Protein AF-A0A9D4PAR2-F1 (afdb_monomer_lite)

Sequence (390 aa):
MNQLAQTKPFLGVHHDGPPENDDCSLDRYLMGPWRTSNTTTWWSPCSLQLLTKLDENDKLSCIKKPLSVKRLRQVLHWNSWRSEHPPGQQWDADAQCRVFLKSEGARCSIKAENMSAVCRALQCKSPERIGLFGAGHALEGTYCGESSWCQGTKCVPFPKSLPVVPGGWSEWETVTECSQPCLQHSVALVHMKRKCNDPRRQNTLEGCEGDNVRLRPCDISANEKAPKCTHPKTNQQYIDEKCALYARFKPELKPRGTQVPYSASQSWRACAIHCGYKGDAFIAAKFFLNEQTNETGLLPDGTRCHFDKSKGAAYYCQQGQCVTLLQSLAGIQDNEAGQVLEVEDSDWAPDTEGRRLVEKYLEYVPGKDFAVLDVKKVPPARARVAVDDL

Foldseek 3Di:
DCVLVVCCVVLPHAAADPDPHPVGDLDAEPRRPDDDLNHFPHHTPSSVVSSVVCVVVCVCVVVPDDDDPVVCVVCVVVVCCVPDAFVLQVQALQNLQCVQVVALQKGFPDDQVFLQQLQSWGWIDGPLDPDIDTSHGGTFQHQRHDCWTHDRSGTGHDPDRDDFDAFDKDDKDFDDDFAWALAPQFFTKTKIFIHRPVPHGGNDPRTDDADRIFIFGDDCVVPPPYDDNPHHHYPQVVLLCVQLVVCVVVVQWDSGWDQDAADLLCQLSLFFRWTQGDDRDTDTPSVPCSPDDPDHRTHDWRDFRDADPVQLFTWTQDVSGTGGNVCRQLSNPPDSPPDDDDDDPVSHDPPPVRVVSVVVLQDDDPDDPGGHGDPPPPDPPPDDDDDDDD

Structure (mmCIF, N/CA/C/O backbone):
data_AF-A0A9D4PAR2-F1
#
_entry.id   AF-A0A9D4PAR2-F1
#
loop_
_atom_site.group_PDB
_atom_site.id
_atom_site.type_symbol
_atom_site.label_atom_id
_atom_site.label_alt_id
_atom_site.label_comp_id
_atom_site.label_asym_id
_atom_site.label_entity_id
_atom_site.label_seq_id
_atom_site.pdbx_PDB_ins_code
_atom_site.Cartn_x
_atom_site.Cartn_y
_atom_site.Cartn_z
_atom_site.occupancy
_atom_site.B_iso_or_equiv
_atom_site.auth_seq_id
_atom_site.auth_comp_id
_atom_site.auth_asym_id
_atom_site.auth_atom_id
_atom_site.pdbx_PDB_model_num
ATOM 1 N N . MET A 1 1 ? -11.373 8.712 13.741 1.00 34.50 1 MET A N 1
ATOM 2 C CA . MET A 1 1 ? -10.937 8.602 15.154 1.00 34.50 1 MET A CA 1
ATOM 3 C C . MET A 1 1 ? -10.497 9.931 15.798 1.00 34.50 1 MET A C 1
ATOM 5 O O . MET A 1 1 ? -9.979 9.904 16.903 1.00 34.50 1 MET A O 1
ATOM 9 N N . ASN A 1 2 ? -10.782 11.105 15.210 1.00 30.19 2 ASN A N 1
ATOM 10 C CA . ASN A 1 2 ? -10.395 12.409 15.788 1.00 30.19 2 ASN A CA 1
ATOM 11 C C . ASN A 1 2 ? -11.441 13.068 16.709 1.00 30.19 2 ASN A C 1
ATOM 13 O O . ASN A 1 2 ? -11.159 14.115 17.283 1.00 30.19 2 ASN A O 1
ATOM 17 N N . GLN A 1 3 ? -12.633 12.490 16.888 1.00 30.03 3 GLN A N 1
ATOM 18 C CA . GLN A 1 3 ? -13.709 13.186 17.609 1.00 30.03 3 GLN A CA 1
ATOM 19 C C . GLN A 1 3 ? -13.462 13.316 19.124 1.00 30.03 3 GLN A C 1
ATOM 21 O O . GLN A 1 3 ? -13.756 14.368 19.679 1.00 30.03 3 GLN A O 1
ATOM 26 N N . LEU A 1 4 ? -12.829 12.337 19.785 1.00 38.34 4 LEU A N 1
ATOM 27 C CA . LEU A 1 4 ? -12.488 12.450 21.218 1.00 38.34 4 LEU A CA 1
ATOM 28 C C . LEU A 1 4 ? -11.366 13.465 21.495 1.00 38.34 4 LEU A C 1
ATOM 30 O O . LEU A 1 4 ? -11.294 14.024 22.584 1.00 38.34 4 LEU A O 1
ATOM 34 N N . ALA A 1 5 ? -10.492 13.730 20.518 1.00 40.81 5 ALA A N 1
ATOM 35 C CA . ALA A 1 5 ? -9.505 14.804 20.625 1.00 40.81 5 ALA A CA 1
ATOM 36 C C . ALA A 1 5 ? -10.131 16.182 20.361 1.00 40.81 5 ALA A C 1
ATOM 38 O O . ALA A 1 5 ? -9.671 17.177 20.908 1.00 40.81 5 ALA A O 1
ATOM 39 N N . GLN A 1 6 ? -11.208 16.233 19.575 1.00 39.31 6 GLN A N 1
ATOM 40 C CA . GLN A 1 6 ? -11.940 17.464 19.304 1.00 39.31 6 GLN A CA 1
ATOM 41 C C . GLN A 1 6 ? -12.891 17.855 20.436 1.00 39.31 6 GLN A C 1
ATOM 43 O O . GLN A 1 6 ? -13.143 19.040 20.562 1.00 39.31 6 GLN A O 1
ATOM 48 N N . THR A 1 7 ? -13.354 16.940 21.303 1.00 44.09 7 THR A N 1
ATOM 49 C CA . THR A 1 7 ? -14.149 17.285 22.508 1.00 44.09 7 THR A CA 1
ATOM 50 C C . THR A 1 7 ? -13.340 17.967 23.618 1.00 44.09 7 THR A C 1
ATOM 52 O O . THR A 1 7 ? -13.922 18.583 24.507 1.00 44.09 7 THR A O 1
ATOM 55 N N . LYS A 1 8 ? -12.007 17.879 23.564 1.00 50.22 8 LYS A N 1
ATOM 56 C CA . LYS A 1 8 ? -11.069 18.410 24.567 1.00 50.22 8 LYS A CA 1
ATOM 57 C C . LYS A 1 8 ? -11.206 19.927 24.800 1.00 50.22 8 LYS A C 1
ATOM 59 O O . LYS A 1 8 ? -11.425 20.316 25.946 1.00 50.22 8 LYS A O 1
ATOM 64 N N . PRO A 1 9 ? -11.193 20.780 23.754 1.00 55.00 9 PRO A N 1
ATOM 65 C CA . PRO A 1 9 ? -11.407 22.215 23.931 1.00 55.00 9 PRO A CA 1
ATOM 66 C C . PRO A 1 9 ? -12.842 22.595 24.335 1.00 55.00 9 PRO A C 1
ATOM 68 O O . PRO A 1 9 ? -13.031 23.668 24.897 1.00 55.00 9 PRO A O 1
ATOM 71 N N . PHE A 1 10 ? -13.859 21.749 24.108 1.00 62.84 10 PHE A N 1
ATOM 72 C CA . PHE A 1 10 ? -15.258 22.116 24.402 1.00 62.84 10 PHE A CA 1
ATOM 73 C C . PHE A 1 10 ? -15.610 22.093 25.892 1.00 62.84 10 PHE A C 1
ATOM 75 O O . PHE A 1 10 ? -16.502 22.826 26.308 1.00 62.84 10 PHE A O 1
ATOM 82 N N . LEU A 1 11 ? -14.923 21.273 26.691 1.00 75.00 11 LEU A N 1
ATOM 83 C CA . LEU A 1 11 ? -15.053 21.275 28.155 1.00 75.00 11 LEU A CA 1
ATOM 84 C C . LEU A 1 11 ? -13.975 22.132 28.836 1.00 75.00 11 LEU A C 1
ATOM 86 O O . LEU A 1 11 ? -13.907 22.161 30.059 1.00 75.00 11 LEU A O 1
ATOM 90 N N . GLY A 1 12 ? -13.124 22.812 28.058 1.00 77.50 12 GLY A N 1
ATOM 91 C CA . GLY A 1 12 ? -12.021 23.619 28.579 1.00 77.50 12 GLY A CA 1
ATOM 92 C C . GLY A 1 12 ? -10.891 22.806 29.215 1.00 77.50 12 GLY A C 1
ATOM 93 O O . GLY A 1 12 ? -10.115 23.366 29.980 1.00 77.50 12 GLY A O 1
ATOM 94 N N . VAL A 1 13 ? -10.784 21.499 28.936 1.00 83.88 13 VAL A N 1
ATOM 95 C CA . VAL A 1 13 ? -9.719 20.671 29.519 1.00 83.88 13 VAL A CA 1
ATOM 96 C C . VAL A 1 13 ? -8.421 20.881 28.744 1.00 83.88 13 VAL A C 1
ATOM 98 O O . VAL A 1 13 ? -8.339 20.567 27.555 1.00 83.88 13 VAL A O 1
ATOM 101 N N . HIS A 1 14 ? -7.413 21.421 29.430 1.00 84.06 14 HIS A N 1
ATOM 102 C CA . HIS A 1 14 ? -6.085 21.683 28.876 1.00 84.06 14 HIS A CA 1
ATOM 103 C C . HIS A 1 14 ? -5.247 20.406 28.751 1.00 84.06 14 HIS A C 1
ATOM 105 O O . HIS A 1 14 ? -5.594 19.356 29.296 1.00 84.06 14 HIS A O 1
ATOM 111 N N . HIS A 1 15 ? -4.147 20.497 28.002 1.00 87.94 15 HIS A N 1
ATOM 112 C CA . HIS A 1 15 ? -3.175 19.413 27.923 1.00 87.94 15 HIS A CA 1
ATOM 113 C C . HIS A 1 15 ? -2.536 19.131 29.290 1.00 87.94 15 HIS A C 1
ATOM 115 O O . HIS A 1 15 ? -2.393 20.034 30.113 1.00 87.94 15 HIS A O 1
ATOM 121 N N . ASP A 1 16 ? -2.171 17.871 29.524 1.00 88.31 16 ASP A N 1
ATOM 122 C CA . ASP A 1 16 ? -1.343 17.488 30.671 1.00 88.31 16 ASP A CA 1
ATOM 123 C C . ASP A 1 16 ? 0.095 17.995 30.476 1.00 88.31 16 ASP A C 1
ATOM 125 O O . ASP A 1 16 ? 0.572 18.071 29.340 1.00 88.31 16 ASP A O 1
ATOM 129 N N . GLY A 1 17 ? 0.792 18.293 31.571 1.00 86.81 17 GLY A N 1
ATOM 130 C CA . GLY A 1 17 ? 2.138 18.857 31.572 1.00 86.81 17 GLY A CA 1
ATOM 131 C C . GLY A 1 17 ? 2.172 20.385 31.709 1.00 86.81 17 GLY A C 1
ATOM 132 O O . GLY A 1 17 ? 1.130 21.036 31.838 1.00 86.81 17 GLY A O 1
ATOM 133 N N . PRO A 1 18 ? 3.378 20.970 31.725 1.00 82.62 18 PRO A N 1
ATOM 134 C CA . PRO A 1 18 ? 3.563 22.392 31.975 1.00 82.62 18 PRO A CA 1
ATOM 135 C C . PRO A 1 18 ? 3.002 23.281 30.848 1.00 82.62 18 PRO A C 1
ATOM 137 O O . PRO A 1 18 ? 2.992 22.865 29.684 1.00 82.62 18 PRO A O 1
ATOM 140 N N . PRO A 1 19 ? 2.628 24.539 31.165 1.00 79.19 19 PRO A N 1
ATOM 141 C CA . PRO A 1 19 ? 2.754 25.164 32.488 1.00 79.19 19 PRO A CA 1
ATOM 142 C C . PRO A 1 19 ? 1.569 24.926 33.444 1.00 79.19 19 PRO A C 1
ATOM 144 O O . PRO A 1 19 ? 1.757 25.038 34.650 1.00 79.19 19 PRO A O 1
ATOM 147 N N . GLU A 1 20 ? 0.367 24.596 32.962 1.00 79.00 20 GLU A N 1
ATOM 148 C CA . GLU A 1 20 ? -0.835 24.533 33.814 1.00 79.00 20 GLU A CA 1
ATOM 149 C C . GLU A 1 20 ? -1.014 23.215 34.588 1.00 79.00 20 GLU A C 1
ATOM 151 O O . GLU A 1 20 ? -1.635 23.221 35.649 1.00 79.00 20 GLU A O 1
ATOM 156 N N . ASN A 1 21 ? -0.498 22.091 34.081 1.00 83.88 21 ASN A N 1
ATOM 157 C CA . ASN A 1 21 ? -0.713 20.748 34.636 1.00 83.88 21 ASN A CA 1
ATOM 158 C C . ASN A 1 21 ? 0.616 19.989 34.801 1.00 83.88 21 ASN A C 1
ATOM 160 O O . ASN A 1 21 ? 0.706 18.816 34.430 1.00 83.88 21 ASN A O 1
ATOM 164 N N . ASP A 1 22 ? 1.647 20.663 35.320 1.00 86.25 22 ASP A N 1
ATOM 165 C CA . ASP A 1 22 ? 3.029 20.155 35.412 1.00 86.25 22 ASP A CA 1
ATOM 166 C C . ASP A 1 22 ? 3.145 18.816 36.171 1.00 86.25 22 ASP A C 1
ATOM 168 O O . ASP A 1 22 ? 3.939 17.949 35.813 1.00 86.25 22 ASP A O 1
ATOM 172 N N . ASP A 1 23 ? 2.254 18.576 37.138 1.00 90.31 23 ASP A N 1
ATOM 173 C CA . ASP A 1 23 ? 2.187 17.321 37.903 1.00 90.31 23 ASP A CA 1
ATOM 174 C C . ASP A 1 23 ? 1.646 16.119 37.097 1.00 90.31 23 ASP A C 1
ATOM 176 O O . ASP A 1 23 ? 1.672 14.974 37.564 1.00 90.31 23 ASP A O 1
ATOM 180 N N . CYS A 1 24 ? 1.120 16.345 35.889 1.00 89.38 24 CYS A N 1
ATOM 181 C CA . CYS A 1 24 ? 0.521 15.313 35.051 1.00 89.38 24 CYS A CA 1
ATOM 182 C C . CYS A 1 24 ? 1.396 14.946 33.846 1.00 89.38 24 CYS A C 1
ATOM 184 O O . CYS A 1 24 ? 1.939 15.783 33.134 1.00 89.38 24 CYS A O 1
ATOM 186 N N . SER A 1 25 ? 1.500 13.638 33.594 1.00 86.50 25 SER A N 1
ATOM 187 C CA . SER A 1 25 ? 2.354 13.074 32.542 1.00 86.50 25 SER A CA 1
ATOM 188 C C . SER A 1 25 ? 1.958 13.536 31.135 1.00 86.50 25 SER A C 1
ATOM 190 O O . SER A 1 25 ? 0.793 13.461 30.746 1.00 86.50 25 SER A O 1
ATOM 192 N N . LEU A 1 26 ? 2.976 13.899 30.350 1.00 85.31 26 LEU A N 1
ATOM 193 C CA . LEU A 1 26 ? 2.859 14.393 28.976 1.00 85.31 26 LEU A CA 1
ATOM 194 C C . LEU A 1 26 ? 2.362 13.353 27.950 1.00 85.31 26 LEU A C 1
ATOM 196 O O . LEU A 1 26 ? 1.971 13.718 26.840 1.00 85.31 26 LEU A O 1
ATOM 200 N N . ASP A 1 27 ? 2.416 12.061 28.269 1.00 82.25 27 ASP A N 1
ATOM 201 C CA . ASP A 1 27 ? 2.213 10.996 27.281 1.00 82.25 27 ASP A CA 1
ATOM 202 C C . ASP A 1 27 ? 1.414 9.787 27.790 1.00 82.25 27 ASP A C 1
ATOM 204 O O . ASP A 1 27 ? 1.083 8.902 27.002 1.00 82.25 27 ASP A O 1
ATOM 208 N N . ARG A 1 28 ? 1.049 9.733 29.078 1.00 84.12 28 ARG A N 1
ATOM 209 C CA . ARG A 1 28 ? 0.314 8.595 29.660 1.00 84.12 28 ARG A CA 1
ATOM 210 C C . ARG A 1 28 ? -1.202 8.696 29.526 1.00 84.12 28 ARG A C 1
ATOM 212 O O . ARG A 1 28 ? -1.870 7.670 29.420 1.00 84.12 28 ARG A O 1
ATOM 219 N N . TYR A 1 29 ? -1.777 9.889 29.574 1.00 87.19 29 TYR A N 1
ATOM 220 C CA . TYR A 1 29 ? -3.228 10.059 29.707 1.00 87.19 29 TYR A CA 1
ATOM 221 C C . TYR A 1 29 ? -3.872 10.629 28.447 1.00 87.19 29 TYR A C 1
ATOM 223 O O . TYR A 1 29 ? -3.210 11.090 27.514 1.00 87.19 29 TYR A O 1
ATOM 231 N N . LEU A 1 30 ? -5.205 10.610 28.414 1.00 84.50 30 LEU A N 1
ATOM 232 C CA . LEU A 1 30 ? -5.990 11.090 27.288 1.00 84.50 30 LEU A CA 1
ATOM 233 C C . LEU A 1 30 ? -5.633 12.537 26.923 1.00 84.50 30 LEU A C 1
ATOM 235 O O . LEU A 1 30 ? -5.661 12.843 25.729 1.00 84.50 30 LEU A O 1
ATOM 239 N N . MET A 1 31 ? -5.266 13.381 27.891 1.00 85.50 31 MET A N 1
ATOM 240 C CA . MET A 1 31 ? -4.944 14.798 27.696 1.00 85.50 31 MET A CA 1
ATOM 241 C C . MET A 1 31 ? -3.451 15.098 27.533 1.00 85.50 31 MET A C 1
ATOM 243 O O . MET A 1 31 ? -3.113 16.243 27.241 1.00 85.50 31 MET A O 1
ATOM 247 N N . GLY A 1 32 ? -2.578 14.088 27.553 1.00 85.25 32 GLY A N 1
ATOM 248 C CA . GLY A 1 32 ? -1.173 14.253 27.185 1.00 85.25 32 GLY A CA 1
ATOM 249 C C . GLY A 1 32 ? -1.016 14.876 25.785 1.00 85.25 32 GLY A C 1
ATOM 250 O O . GLY A 1 32 ? -1.773 14.507 24.873 1.00 85.25 32 GLY A O 1
ATOM 251 N N . PRO A 1 33 ? -0.097 15.841 25.587 1.00 82.31 33 PRO A N 1
ATOM 252 C CA . PRO A 1 33 ? 0.204 16.413 24.273 1.00 82.31 33 PRO A CA 1
ATOM 253 C C . PRO A 1 33 ? 0.764 15.379 23.294 1.00 82.31 33 PRO A C 1
ATOM 255 O O . PRO A 1 33 ? 0.583 15.522 22.084 1.00 82.31 33 PRO A O 1
ATOM 258 N N . TRP A 1 34 ? 1.385 14.310 23.798 1.00 78.81 34 TRP A N 1
ATOM 259 C CA . TRP A 1 34 ? 1.995 13.274 22.973 1.00 78.81 34 TRP A CA 1
ATOM 260 C C . TRP A 1 34 ? 1.205 11.970 23.037 1.00 78.81 34 TRP A C 1
ATOM 262 O O . TRP A 1 34 ? 0.727 11.546 24.089 1.00 78.81 34 TRP A O 1
ATOM 272 N N . ARG A 1 35 ? 1.071 11.315 21.881 1.00 73.12 35 ARG A N 1
ATOM 273 C CA . ARG A 1 35 ? 0.530 9.958 21.775 1.00 73.12 35 ARG A CA 1
ATOM 274 C C . ARG A 1 35 ? 1.683 8.991 21.559 1.00 73.12 35 ARG A C 1
ATOM 276 O O . ARG A 1 35 ? 2.316 9.009 20.508 1.00 73.12 35 ARG A O 1
ATOM 283 N N . THR A 1 36 ? 1.936 8.151 22.548 1.00 70.19 36 THR A N 1
ATOM 284 C CA . THR A 1 36 ? 2.928 7.076 22.511 1.00 70.19 36 THR A CA 1
ATOM 285 C C . THR A 1 36 ? 2.227 5.731 22.712 1.00 70.19 36 THR A C 1
ATOM 287 O O . THR A 1 36 ? 1.029 5.664 23.000 1.00 70.19 36 THR A O 1
ATOM 290 N N . SER A 1 37 ? 2.963 4.627 22.585 1.00 66.94 37 SER A N 1
ATOM 291 C CA . SER A 1 37 ? 2.458 3.288 22.928 1.00 66.94 37 SER A CA 1
ATOM 292 C C . SER A 1 37 ? 2.042 3.155 24.401 1.00 66.94 37 SER A C 1
ATOM 294 O O . SER A 1 37 ? 1.257 2.269 24.740 1.00 66.94 37 SER A O 1
ATOM 296 N N . ASN A 1 38 ? 2.534 4.043 25.270 1.00 70.50 38 ASN A N 1
ATOM 297 C CA . ASN A 1 38 ? 2.212 4.075 26.697 1.00 70.50 38 ASN A CA 1
ATOM 298 C C . ASN A 1 38 ? 0.985 4.936 27.022 1.00 70.50 38 ASN A C 1
ATOM 300 O O . ASN A 1 38 ? 0.539 4.950 28.172 1.00 70.50 38 ASN A O 1
ATOM 304 N N . THR A 1 39 ? 0.436 5.655 26.041 1.00 75.69 39 THR A N 1
ATOM 305 C CA . THR A 1 39 ? -0.761 6.464 26.252 1.00 75.69 39 THR A CA 1
ATOM 306 C C . THR A 1 39 ? -1.960 5.585 26.576 1.00 75.69 39 THR A C 1
ATOM 308 O O . THR A 1 39 ? -2.115 4.489 26.063 1.00 75.69 39 THR A O 1
ATOM 311 N N . THR A 1 40 ? -2.847 6.060 27.432 1.00 76.12 40 THR A N 1
ATOM 312 C CA . THR A 1 40 ? -4.061 5.354 27.824 1.00 76.12 40 THR A CA 1
ATOM 313 C C . THR A 1 40 ? -5.299 6.131 27.396 1.00 76.12 40 THR A C 1
ATOM 315 O O . THR A 1 40 ? -5.241 7.314 27.050 1.00 76.12 40 THR A O 1
ATOM 318 N N . THR A 1 41 ? -6.455 5.475 27.446 1.00 75.75 41 THR A N 1
ATOM 319 C CA . THR A 1 41 ? -7.762 6.111 27.234 1.00 75.75 41 THR A CA 1
ATOM 320 C C . THR A 1 41 ? -8.319 6.769 28.502 1.00 75.75 41 THR A C 1
ATOM 322 O O . THR A 1 41 ? -9.452 7.247 28.489 1.00 75.75 41 THR A O 1
ATOM 325 N N . TRP A 1 42 ? -7.548 6.802 29.595 1.00 84.19 42 TRP A N 1
ATOM 326 C CA . TRP A 1 42 ? -7.958 7.365 30.882 1.00 84.19 42 TRP A CA 1
ATOM 327 C C . TRP A 1 42 ? -7.649 8.859 30.964 1.00 84.19 42 TRP A C 1
ATOM 329 O O . TRP A 1 42 ? -6.627 9.324 30.459 1.00 84.19 42 TRP A O 1
ATOM 339 N N . TRP A 1 43 ? -8.518 9.613 31.633 1.00 87.62 43 TRP A N 1
ATOM 340 C CA . TRP A 1 43 ? -8.240 11.002 31.998 1.00 87.62 43 TRP A CA 1
ATOM 341 C C . TRP A 1 43 ? -7.183 11.055 33.107 1.00 87.62 43 TRP A C 1
ATOM 343 O O . TRP A 1 43 ? -7.146 10.178 33.971 1.00 87.62 43 TRP A O 1
ATOM 353 N N . SER A 1 44 ? -6.327 12.077 33.083 1.00 91.38 44 SER A N 1
ATOM 354 C CA . SER A 1 44 ? -5.349 12.310 34.146 1.00 91.38 44 SER A CA 1
ATOM 355 C C . SER A 1 44 ? -6.030 12.815 35.426 1.00 91.38 44 SER A C 1
ATOM 357 O O . SER A 1 44 ? -7.143 13.351 35.361 1.00 91.38 44 SER A O 1
ATOM 359 N N . PRO A 1 45 ? -5.364 12.729 36.592 1.00 92.94 45 PRO A N 1
ATOM 360 C CA . PRO A 1 45 ? -5.839 13.384 37.808 1.00 92.94 45 PRO A CA 1
ATOM 361 C C . PRO A 1 45 ? -6.081 14.891 37.629 1.00 92.94 45 PRO A C 1
ATOM 363 O O . PRO A 1 45 ? -7.102 15.383 38.097 1.00 92.94 45 PRO A O 1
ATOM 366 N N . CYS A 1 46 ? -5.219 15.609 36.897 1.00 91.81 46 CYS A N 1
ATOM 367 C CA . CYS A 1 46 ? -5.381 17.046 36.639 1.00 91.81 46 CYS A CA 1
ATOM 368 C C . CYS A 1 46 ? -6.645 17.337 35.819 1.00 91.81 46 CYS A C 1
ATOM 370 O O . CYS A 1 46 ? -7.448 18.205 36.167 1.00 91.81 46 CYS A O 1
ATOM 372 N N . SER A 1 47 ? -6.879 16.545 34.768 1.00 90.38 47 SER A N 1
ATOM 373 C CA . SER A 1 47 ? -8.096 16.647 33.961 1.00 90.38 47 SER A CA 1
ATOM 374 C C . SER A 1 47 ? -9.357 16.385 34.786 1.00 90.38 47 SER A C 1
ATOM 376 O O . SER A 1 47 ? -10.343 17.110 34.665 1.00 90.38 47 SER A O 1
ATOM 378 N N . LEU A 1 48 ? -9.328 15.353 35.637 1.00 91.06 48 LEU A N 1
ATOM 379 C CA . LEU A 1 48 ? -10.445 15.017 36.520 1.00 91.06 48 LEU A CA 1
ATOM 380 C C . LEU A 1 48 ? -10.708 16.132 37.535 1.00 91.06 48 LEU A C 1
ATOM 382 O O . LEU A 1 48 ? -11.857 16.518 37.710 1.00 91.06 48 LEU A O 1
ATOM 386 N N . GLN A 1 49 ? -9.666 16.697 38.148 1.00 91.25 49 GLN A N 1
ATOM 387 C CA . GLN A 1 49 ? -9.800 17.816 39.084 1.00 91.25 49 GLN A CA 1
ATOM 388 C C . GLN A 1 49 ? -10.458 19.037 38.436 1.00 91.25 49 GLN A C 1
ATOM 390 O O . GLN A 1 49 ? -11.322 19.664 39.048 1.00 91.25 49 GLN A O 1
ATOM 395 N N . LEU A 1 50 ? -10.083 19.373 37.200 1.00 89.06 50 LEU A N 1
ATOM 396 C CA . LEU A 1 50 ? -10.714 20.470 36.472 1.00 89.06 50 LEU A CA 1
ATOM 397 C C . LEU A 1 50 ? -12.194 20.186 36.193 1.00 89.06 50 LEU A C 1
ATOM 399 O O . LEU A 1 50 ? -13.033 21.045 36.452 1.00 89.06 50 LEU A O 1
ATOM 403 N N . LEU A 1 51 ? -12.525 18.989 35.699 1.00 89.19 51 LEU A N 1
ATOM 404 C CA . LEU A 1 51 ? -13.916 18.607 35.442 1.00 89.19 51 LEU A CA 1
ATOM 405 C C . LEU A 1 51 ? -14.759 18.654 36.723 1.00 89.19 51 LEU A C 1
ATOM 407 O O . LEU A 1 51 ? -15.865 19.187 36.685 1.00 89.19 51 LEU A O 1
ATOM 411 N N . THR A 1 52 ? -14.224 18.186 37.855 1.00 90.75 52 THR A N 1
ATOM 412 C CA . THR A 1 52 ? -14.883 18.290 39.166 1.00 90.75 52 THR A CA 1
ATOM 413 C C . THR A 1 52 ? -15.123 19.747 39.556 1.00 90.75 52 THR A C 1
ATOM 415 O O . THR A 1 52 ? -16.246 20.101 39.896 1.00 90.75 52 THR A O 1
ATOM 418 N N . LYS A 1 53 ? -14.123 20.629 39.417 1.00 90.56 53 LYS A N 1
ATOM 419 C CA . LYS A 1 53 ? -14.290 22.067 39.700 1.00 90.56 53 LYS A CA 1
ATOM 420 C C . LYS A 1 53 ? -15.337 22.720 38.800 1.00 90.56 53 LYS A C 1
ATOM 422 O O . LYS A 1 53 ? -16.100 23.567 39.258 1.00 90.56 53 LYS A O 1
ATOM 427 N N . LEU A 1 54 ? -15.380 22.376 37.513 1.00 90.00 54 LEU A N 1
ATOM 428 C CA . LEU A 1 54 ? -16.412 22.882 36.602 1.00 90.00 54 LEU A CA 1
ATOM 429 C C . LEU A 1 54 ? -17.804 22.407 37.024 1.00 90.00 54 LEU A C 1
ATOM 431 O O . LEU A 1 54 ? -18.771 23.160 36.898 1.00 90.00 54 LEU A O 1
ATOM 435 N N . ASP A 1 55 ? -17.894 21.182 37.536 1.00 90.00 55 ASP A N 1
ATOM 436 C CA . ASP A 1 55 ? -19.132 20.605 38.036 1.00 90.00 55 ASP A CA 1
ATOM 437 C C . ASP A 1 55 ? -19.637 21.296 39.306 1.00 90.00 55 ASP A C 1
ATOM 439 O O . ASP A 1 55 ? -20.797 21.706 39.364 1.00 90.00 55 ASP A O 1
ATOM 443 N N . GLU A 1 56 ? -18.745 21.481 40.282 1.00 93.19 56 GLU A N 1
ATOM 444 C CA . GLU A 1 56 ? -19.003 22.173 41.551 1.00 93.19 56 GLU A CA 1
ATOM 445 C C . GLU A 1 56 ? -19.427 23.632 41.334 1.00 93.19 56 GLU A C 1
ATOM 447 O O . GLU A 1 56 ? -20.259 24.156 42.070 1.00 93.19 56 GLU A O 1
ATOM 452 N N . ASN A 1 57 ? -18.907 24.277 40.285 1.00 91.38 57 ASN A N 1
ATOM 453 C CA . ASN A 1 57 ? -19.248 25.652 39.908 1.00 91.38 57 ASN A CA 1
ATOM 454 C C . ASN A 1 57 ? -20.429 25.756 38.919 1.00 91.38 57 ASN A C 1
ATOM 456 O O . ASN A 1 57 ? -20.605 26.798 38.279 1.00 91.38 57 ASN A O 1
ATOM 460 N N . ASP A 1 58 ? -21.201 24.677 38.743 1.00 89.31 58 ASP A N 1
ATOM 461 C CA . ASP A 1 58 ? -22.383 24.575 37.871 1.00 89.31 58 ASP A CA 1
ATOM 462 C C . ASP A 1 58 ? -22.136 24.953 36.391 1.00 89.31 58 ASP A C 1
ATOM 464 O O . ASP A 1 58 ? -23.048 25.258 35.615 1.00 89.31 58 ASP A O 1
ATOM 468 N N . LYS A 1 59 ? -20.875 24.892 35.944 1.00 88.50 59 LYS A N 1
ATOM 469 C CA . LYS A 1 59 ? -20.490 25.187 34.553 1.00 88.50 59 LYS A CA 1
ATOM 470 C C . LYS A 1 59 ? -20.872 24.063 33.588 1.00 88.50 59 LYS A C 1
ATOM 472 O O . LYS A 1 59 ? -20.918 24.288 32.382 1.00 88.50 59 LYS A O 1
ATOM 477 N N . LEU A 1 60 ? -21.193 22.876 34.109 1.00 86.81 60 LEU A N 1
ATOM 478 C CA . LEU A 1 60 ? -21.625 21.696 33.348 1.00 86.81 60 LEU A CA 1
ATOM 479 C C . LEU A 1 60 ? -23.155 21.497 33.344 1.00 86.81 60 LEU A C 1
ATOM 481 O O . LEU A 1 60 ? -23.658 20.463 32.899 1.00 86.81 60 LEU A O 1
ATOM 485 N N . SER A 1 61 ? -23.930 22.483 33.804 1.00 85.56 61 SER A N 1
ATOM 486 C CA . SER A 1 61 ? -25.392 22.374 33.939 1.00 85.56 61 SER A CA 1
ATOM 487 C C . SER A 1 61 ? -26.117 22.004 32.639 1.00 85.56 61 SER A C 1
ATOM 489 O O . SER A 1 61 ? -27.135 21.310 32.667 1.00 85.56 61 SER A O 1
ATOM 491 N N . CYS A 1 62 ? -25.604 22.415 31.476 1.00 83.44 62 CYS A N 1
ATOM 492 C CA . CYS A 1 62 ? -26.229 22.116 30.188 1.00 83.44 62 CYS A CA 1
ATOM 493 C C . CYS A 1 62 ? -26.134 20.632 29.791 1.00 83.44 62 CYS A C 1
ATOM 495 O O . CYS A 1 62 ? -27.092 20.116 29.216 1.00 83.44 62 CYS A O 1
ATOM 497 N N . ILE A 1 63 ? -25.037 19.940 30.130 1.00 82.75 63 ILE A N 1
ATOM 498 C CA . ILE A 1 63 ? -24.836 18.515 29.808 1.00 82.75 63 ILE A CA 1
ATOM 499 C C . ILE A 1 63 ? -25.540 17.585 30.803 1.00 82.75 63 ILE A C 1
ATOM 501 O O . ILE A 1 63 ? -25.828 16.439 30.470 1.00 82.75 63 ILE A O 1
ATOM 505 N N . LYS A 1 64 ? -25.871 18.090 32.000 1.00 82.44 64 LYS A N 1
ATOM 506 C CA . LYS A 1 64 ? -26.667 17.378 33.013 1.00 82.44 64 LYS A CA 1
ATOM 507 C C . LYS A 1 64 ? -28.159 17.334 32.688 1.00 82.44 64 LYS A C 1
ATOM 509 O O . LYS A 1 64 ? -28.886 16.521 33.258 1.00 82.44 64 LYS A O 1
ATOM 514 N N . LYS A 1 65 ? -28.641 18.204 31.794 1.00 83.25 65 LYS A N 1
ATOM 515 C CA . LYS A 1 65 ? -30.058 18.232 31.415 1.00 83.25 65 LYS A CA 1
ATOM 516 C C . LYS A 1 65 ? -30.391 16.980 30.598 1.00 83.25 65 LYS A C 1
ATOM 518 O O . LYS A 1 65 ? -29.812 16.795 29.524 1.00 83.25 65 LYS A O 1
ATOM 523 N N . PRO A 1 66 ? -31.331 16.133 31.055 1.00 77.88 66 PRO A N 1
ATOM 524 C CA . PRO A 1 66 ? -31.696 14.936 30.319 1.00 77.88 66 PRO A CA 1
ATOM 525 C C . PRO A 1 66 ? -32.257 15.321 28.949 1.00 77.88 66 PRO A C 1
ATOM 527 O O . PRO A 1 66 ? -33.057 16.250 28.806 1.00 77.88 66 PRO A O 1
ATOM 530 N N . LEU A 1 67 ? -31.835 14.593 27.920 1.00 79.25 67 LEU A N 1
ATOM 531 C CA . LEU A 1 67 ? -32.414 14.734 26.592 1.00 79.25 67 LEU A CA 1
ATOM 532 C C . LEU A 1 67 ? -33.875 14.259 26.621 1.00 79.25 67 LEU A C 1
ATOM 534 O O . LEU A 1 67 ? -34.202 13.256 27.253 1.00 79.25 67 LEU A O 1
ATOM 538 N N . SER A 1 68 ? -34.764 14.950 25.902 1.00 82.38 68 SER A N 1
ATOM 539 C CA . SER A 1 68 ? -36.145 14.481 25.737 1.00 82.38 68 SER A CA 1
ATOM 540 C C . SER A 1 68 ? -36.170 13.120 25.040 1.00 82.38 68 SER A C 1
ATOM 542 O O . SER A 1 68 ? -35.313 12.844 24.205 1.00 82.38 68 SER A O 1
ATOM 544 N N . VAL A 1 69 ? -37.184 12.287 25.296 1.00 77.19 69 VAL A N 1
ATOM 545 C CA . VAL A 1 69 ? -37.325 10.958 24.659 1.00 77.19 69 VAL A CA 1
ATOM 546 C C . VAL A 1 69 ? -37.243 11.039 23.125 1.00 77.19 69 VAL A C 1
ATOM 548 O O . VAL A 1 69 ? -36.637 10.183 22.484 1.00 77.19 69 VAL A O 1
ATOM 551 N N . LYS A 1 70 ? -37.782 12.108 22.520 1.00 79.06 70 LYS A N 1
ATOM 552 C CA . LYS A 1 70 ? -37.696 12.367 21.073 1.00 79.06 70 LYS A CA 1
ATOM 553 C C . LYS A 1 70 ? -36.255 12.623 20.607 1.00 79.06 70 LYS A C 1
ATOM 555 O O . LYS A 1 70 ? -35.843 12.052 19.601 1.00 79.06 70 LYS A O 1
ATOM 560 N N . ARG A 1 71 ? -35.481 13.436 21.341 1.00 73.19 71 ARG A N 1
ATOM 561 C CA . ARG A 1 71 ? -34.053 13.663 21.051 1.00 73.19 71 ARG A CA 1
ATOM 562 C C . ARG A 1 71 ? -33.210 12.431 21.361 1.00 73.19 71 ARG A C 1
ATOM 564 O O . ARG A 1 71 ? -32.341 12.098 20.569 1.00 73.19 71 ARG A O 1
ATOM 571 N N . LEU A 1 72 ? -33.495 11.719 22.451 1.00 71.19 72 LEU A N 1
ATOM 572 C CA . LEU A 1 72 ? -32.853 10.446 22.775 1.00 71.19 72 LEU A CA 1
ATOM 573 C C . LEU A 1 72 ? -33.021 9.457 21.630 1.00 71.19 72 LEU A C 1
ATOM 575 O O . LEU A 1 72 ? -32.028 8.900 21.204 1.00 71.19 72 LEU A O 1
ATOM 579 N N . ARG A 1 73 ? -34.216 9.294 21.051 1.00 70.06 73 ARG A N 1
ATOM 580 C CA . ARG A 1 73 ? -34.410 8.410 19.885 1.00 70.06 73 ARG A CA 1
ATOM 581 C C . ARG A 1 73 ? -33.586 8.831 18.660 1.00 70.06 73 ARG A C 1
ATOM 583 O O . ARG A 1 73 ? -33.034 7.967 17.990 1.00 70.06 73 ARG A O 1
ATOM 590 N N . GLN A 1 74 ? -33.442 10.132 18.399 1.00 67.44 74 GLN A N 1
ATOM 591 C CA . GLN A 1 74 ? -32.590 10.644 17.312 1.00 67.44 74 GLN A CA 1
ATOM 592 C C . GLN A 1 74 ? -31.090 10.414 17.572 1.00 67.44 74 GLN A C 1
ATOM 594 O O . GLN A 1 74 ? -30.346 10.088 16.652 1.00 67.44 74 GLN A O 1
ATOM 599 N N . VAL A 1 75 ? -30.639 10.552 18.823 1.00 64.00 75 VAL A N 1
ATOM 600 C CA . VAL A 1 75 ? -29.233 10.354 19.225 1.00 64.00 75 VAL A CA 1
ATOM 601 C C . VAL A 1 75 ? -28.908 8.873 19.453 1.00 64.00 75 VAL A C 1
ATOM 603 O O . VAL A 1 75 ? -27.782 8.446 19.249 1.00 64.00 75 VAL A O 1
ATOM 606 N N . LEU A 1 76 ? -29.876 8.039 19.821 1.00 57.91 76 LEU A N 1
ATOM 607 C CA . LEU A 1 76 ? -29.692 6.595 19.973 1.00 57.91 76 LEU A CA 1
ATOM 608 C C . LEU A 1 76 ? -29.423 5.908 18.631 1.00 57.91 76 LEU A C 1
ATOM 610 O O . LEU A 1 76 ? -28.691 4.925 18.613 1.00 57.91 76 LEU A O 1
ATOM 614 N N . HIS A 1 77 ? -29.887 6.474 17.512 1.00 55.53 77 HIS A N 1
ATOM 615 C CA . HIS A 1 77 ? -29.443 6.053 16.179 1.00 55.53 77 HIS A CA 1
ATOM 616 C C . HIS A 1 77 ? -27.911 6.171 16.022 1.00 55.53 77 HIS A C 1
ATOM 618 O O . HIS A 1 77 ? -27.289 5.319 15.392 1.00 55.53 77 HIS A O 1
ATOM 624 N N . TRP A 1 78 ? -27.285 7.163 16.673 1.00 50.56 78 TRP A N 1
ATOM 625 C CA . TRP A 1 78 ? -25.826 7.314 16.770 1.00 50.56 78 TRP A CA 1
ATOM 626 C C . TRP A 1 78 ? -25.166 6.413 17.814 1.00 50.56 78 TRP A C 1
ATOM 628 O O . TRP A 1 78 ? -23.950 6.308 17.801 1.00 50.56 78 TRP A O 1
ATOM 638 N N . ASN A 1 79 ? -25.919 5.767 18.706 1.00 50.75 79 ASN A N 1
ATOM 639 C CA . ASN A 1 79 ? -25.403 4.794 19.675 1.00 50.75 79 ASN A CA 1
ATOM 640 C C . ASN A 1 79 ? -25.625 3.341 19.227 1.00 50.75 79 ASN A C 1
ATOM 642 O O . ASN A 1 79 ? -25.310 2.430 19.985 1.00 50.75 79 ASN A O 1
ATOM 646 N N . SER A 1 80 ? -26.111 3.110 18.006 1.00 51.19 80 SER A N 1
ATOM 647 C CA . SER A 1 80 ? -26.213 1.772 17.402 1.00 51.19 80 SER A CA 1
ATOM 648 C C . SER A 1 80 ? -24.856 1.050 17.295 1.00 51.19 80 SER A C 1
ATOM 650 O O . SER A 1 80 ? -24.815 -0.171 17.255 1.00 51.19 80 SER A O 1
ATOM 652 N N . TRP A 1 81 ? -23.722 1.759 17.382 1.00 50.91 81 TRP A N 1
ATOM 653 C CA . TRP A 1 81 ? -22.393 1.136 17.531 1.00 50.91 81 TRP A CA 1
ATOM 654 C C . TRP A 1 81 ? -22.188 0.432 18.881 1.00 50.91 81 TRP A C 1
ATOM 656 O O . TRP A 1 81 ? -21.266 -0.364 19.017 1.00 50.91 81 TRP A O 1
ATOM 666 N N . ARG A 1 82 ? -23.003 0.744 19.901 1.00 51.16 82 ARG A N 1
ATOM 667 C CA . ARG A 1 82 ? -23.019 0.010 21.177 1.00 51.16 82 ARG A CA 1
ATOM 668 C C . ARG A 1 82 ? -23.863 -1.257 21.111 1.00 51.16 82 ARG A C 1
ATOM 670 O O . ARG A 1 82 ? -23.731 -2.088 22.006 1.00 51.16 82 ARG A O 1
ATOM 677 N N . SER A 1 83 ? -24.730 -1.412 20.109 1.00 52.97 83 SER A N 1
ATOM 678 C CA . SER A 1 83 ? -25.485 -2.649 19.952 1.00 52.97 83 SER A CA 1
ATOM 679 C C . SER A 1 83 ? -24.638 -3.677 19.201 1.00 52.97 83 SER A C 1
ATOM 681 O O . SER A 1 83 ? -24.385 -3.553 18.009 1.00 52.97 83 SER A O 1
ATOM 683 N N . GLU A 1 84 ? -24.221 -4.677 19.978 1.00 62.09 84 GLU A N 1
ATOM 684 C CA . GLU A 1 84 ? -23.756 -6.029 19.633 1.00 62.09 84 GLU A CA 1
ATOM 685 C C . GLU A 1 84 ? -22.249 -6.295 19.552 1.00 62.09 84 GLU A C 1
ATOM 687 O O . GLU A 1 84 ? -21.816 -7.263 20.183 1.00 62.09 84 GLU A O 1
ATOM 692 N N . HIS A 1 85 ? -21.422 -5.465 18.902 1.00 74.00 85 HIS A N 1
ATOM 693 C CA . HIS A 1 85 ? -19.992 -5.787 18.752 1.00 74.00 85 HIS A CA 1
ATOM 694 C C . HIS A 1 85 ? -19.046 -4.582 18.912 1.00 74.00 85 HIS A C 1
ATOM 696 O O . HIS A 1 85 ? -19.289 -3.532 18.315 1.00 74.00 85 HIS A O 1
ATOM 702 N N . PRO A 1 86 ? -17.944 -4.715 19.682 1.00 88.00 86 PRO A N 1
ATOM 703 C CA . PRO A 1 86 ? -16.938 -3.660 19.825 1.00 88.00 86 PRO A CA 1
ATOM 704 C C . PRO A 1 86 ? -16.275 -3.318 18.472 1.00 88.00 86 PRO A C 1
ATOM 706 O O . PRO A 1 86 ? -16.226 -4.163 17.577 1.00 88.00 86 PRO A O 1
ATOM 709 N N . PRO A 1 87 ? -15.759 -2.089 18.276 1.00 90.00 87 PRO A N 1
ATOM 710 C CA . PRO A 1 87 ? -15.380 -1.579 16.953 1.00 90.00 87 PRO A CA 1
ATOM 711 C C . PRO A 1 87 ? -14.297 -2.407 16.248 1.00 90.00 87 PRO A C 1
ATOM 713 O O . PRO A 1 87 ? -14.314 -2.503 15.025 1.00 90.00 87 PRO A O 1
ATOM 716 N N . GLY A 1 88 ? -13.400 -3.058 16.986 1.00 92.06 88 GLY A N 1
ATOM 717 C CA . GLY A 1 88 ? -12.377 -3.956 16.451 1.00 92.06 88 GLY A CA 1
ATOM 718 C C . GLY A 1 88 ? -12.925 -5.251 15.838 1.00 92.06 88 GLY A C 1
ATOM 719 O O . GLY A 1 88 ? -12.229 -5.886 15.055 1.00 92.06 88 GLY A O 1
ATOM 720 N N . GLN A 1 89 ? -14.185 -5.610 16.109 1.00 90.19 89 GLN A N 1
ATOM 721 C CA . GLN A 1 89 ? -14.888 -6.691 15.401 1.00 90.19 89 GLN A CA 1
ATOM 722 C C . GLN A 1 89 ? -15.378 -6.246 14.015 1.00 90.19 89 GLN A C 1
ATOM 724 O O . GLN A 1 89 ? -15.533 -7.062 13.113 1.00 90.19 89 GLN A O 1
ATOM 729 N N . GLN A 1 90 ? -15.588 -4.940 13.820 1.00 87.19 90 GLN A N 1
ATOM 730 C CA . GLN A 1 90 ? -15.908 -4.349 12.517 1.00 87.19 90 GLN A CA 1
ATOM 731 C C . GLN A 1 90 ? -14.673 -3.797 11.802 1.00 87.19 90 GLN A C 1
ATOM 733 O O . GLN A 1 90 ? -14.724 -3.501 10.614 1.00 87.19 90 GLN A O 1
ATOM 738 N N . TRP A 1 91 ? -13.561 -3.606 12.496 1.00 90.00 91 TRP A N 1
ATOM 739 C CA . TRP A 1 91 ? -12.333 -3.028 11.965 1.00 90.00 91 TRP A CA 1
ATOM 740 C C . TRP A 1 91 ? -11.173 -3.826 12.530 1.00 90.00 91 TRP A C 1
ATOM 742 O O . TRP A 1 91 ? -10.590 -3.458 13.543 1.00 90.00 91 TRP A O 1
ATOM 752 N N . ASP A 1 92 ? -10.862 -4.939 11.876 1.00 91.88 92 ASP A N 1
ATOM 753 C CA . ASP A 1 92 ? -9.698 -5.765 12.172 1.00 91.88 92 ASP A CA 1
ATOM 754 C C . ASP A 1 92 ? -8.380 -4.977 12.043 1.00 91.88 92 ASP A C 1
ATOM 756 O O . ASP A 1 92 ? -8.340 -3.859 11.518 1.00 91.88 92 ASP A O 1
ATOM 760 N N . ALA A 1 93 ? -7.285 -5.556 12.542 1.00 94.19 93 ALA A N 1
ATOM 761 C CA . ALA A 1 93 ? -5.978 -4.896 12.595 1.00 94.19 93 ALA A CA 1
ATOM 762 C C . ALA A 1 93 ? -5.508 -4.391 11.215 1.00 94.19 93 ALA A C 1
ATOM 764 O O . ALA A 1 93 ? -4.983 -3.282 11.104 1.00 94.19 93 ALA A O 1
ATOM 765 N N . ASP A 1 94 ? -5.766 -5.153 10.147 1.00 91.75 94 ASP A N 1
ATOM 766 C CA . ASP A 1 94 ? -5.430 -4.745 8.780 1.00 91.75 94 ASP A CA 1
ATOM 767 C C . ASP A 1 94 ? -6.259 -3.538 8.329 1.00 91.75 94 ASP A C 1
ATOM 769 O O . ASP A 1 94 ? -5.707 -2.574 7.804 1.00 91.75 94 ASP A O 1
ATOM 773 N N . ALA A 1 95 ? -7.577 -3.530 8.561 1.00 91.69 95 ALA A N 1
ATOM 774 C CA . ALA A 1 95 ? -8.411 -2.378 8.217 1.00 91.69 95 ALA A CA 1
ATOM 775 C C . ALA A 1 95 ? -8.009 -1.115 8.992 1.00 91.69 95 ALA A C 1
ATOM 777 O O . ALA A 1 95 ? -8.001 -0.023 8.422 1.00 91.69 95 ALA A O 1
ATOM 778 N N . GLN A 1 96 ? -7.613 -1.255 10.259 1.00 94.88 96 GLN A N 1
ATOM 779 C CA . GLN A 1 96 ? -7.057 -0.147 11.039 1.00 94.88 96 GLN A CA 1
ATOM 780 C C . GLN A 1 96 ? -5.770 0.399 10.396 1.00 94.88 96 GLN A C 1
ATOM 782 O O . GLN A 1 96 ? -5.634 1.615 10.248 1.00 94.88 96 GLN A O 1
ATOM 787 N N . CYS A 1 97 ? -4.875 -0.474 9.921 1.00 93.75 97 CYS A N 1
ATOM 788 C CA . CYS A 1 97 ? -3.674 -0.071 9.186 1.00 93.75 97 CYS A CA 1
ATOM 789 C C . CYS A 1 97 ? -3.980 0.615 7.849 1.00 93.75 97 CYS A C 1
ATOM 791 O O . CYS A 1 97 ? -3.336 1.616 7.527 1.00 93.75 97 CYS A O 1
ATOM 793 N N . ARG A 1 98 ? -4.984 0.141 7.100 1.00 92.38 98 ARG A N 1
ATOM 794 C CA . ARG A 1 98 ? -5.433 0.779 5.848 1.00 92.38 98 ARG A CA 1
ATOM 795 C C . ARG A 1 98 ? -5.923 2.199 6.064 1.00 92.38 98 ARG A C 1
ATOM 797 O O . ARG A 1 98 ? -5.529 3.104 5.330 1.00 92.38 98 ARG A O 1
ATOM 804 N N . VAL A 1 99 ? -6.703 2.420 7.120 1.00 93.38 99 VAL A N 1
ATOM 805 C CA . VAL A 1 99 ? -7.165 3.762 7.500 1.00 93.38 99 VAL A CA 1
ATOM 806 C C . VAL A 1 99 ? -6.001 4.641 7.965 1.00 93.38 99 VAL A C 1
ATOM 808 O O . VAL A 1 99 ? -5.910 5.797 7.552 1.00 93.38 99 VAL A O 1
ATOM 811 N N . PHE A 1 100 ? -5.102 4.110 8.799 1.00 92.50 100 PHE A N 1
ATOM 812 C CA . PHE A 1 100 ? -3.973 4.861 9.351 1.00 92.50 100 PHE A CA 1
ATOM 813 C C . PHE A 1 100 ? -2.977 5.307 8.272 1.00 92.50 100 PHE A C 1
ATOM 815 O O . PHE A 1 100 ? -2.635 6.488 8.193 1.00 92.50 100 PHE A O 1
ATOM 822 N N . LEU A 1 101 ? -2.549 4.384 7.405 1.00 87.50 101 LEU A N 1
ATOM 823 C CA . LEU A 1 101 ? -1.586 4.665 6.337 1.00 87.50 101 LEU A CA 1
ATOM 824 C C . LEU A 1 101 ? -2.228 5.246 5.073 1.00 87.50 101 LEU A C 1
ATOM 826 O O . LEU A 1 101 ? -1.500 5.709 4.193 1.00 87.50 101 LEU A O 1
ATOM 830 N N . LYS A 1 102 ? -3.567 5.262 4.993 1.00 89.38 102 LYS A N 1
ATOM 831 C CA . LYS A 1 102 ? -4.337 5.633 3.793 1.00 89.38 102 LYS A CA 1
ATOM 832 C C . LYS A 1 102 ? -3.879 4.840 2.562 1.00 89.38 102 LYS A C 1
ATOM 834 O O . LYS A 1 102 ? -3.704 5.400 1.484 1.00 89.38 102 LYS A O 1
ATOM 839 N N . SER A 1 103 ? -3.639 3.546 2.754 1.00 82.56 103 SER A N 1
ATOM 840 C CA . SER A 1 103 ? -3.181 2.614 1.720 1.00 82.56 103 SER A CA 1
ATOM 841 C C . SER A 1 103 ? -4.044 1.361 1.771 1.00 82.56 103 SER A C 1
ATOM 843 O O . SER A 1 103 ? -4.190 0.762 2.831 1.00 82.56 103 SER A O 1
ATOM 845 N N . GLU A 1 104 ? -4.598 0.948 0.631 1.00 81.44 104 GLU A N 1
ATOM 846 C CA . GLU A 1 104 ? -5.378 -0.294 0.521 1.00 81.44 104 GLU A CA 1
ATOM 847 C C . GLU A 1 104 ? -4.520 -1.552 0.717 1.00 81.44 104 GLU A C 1
ATOM 849 O O . GLU A 1 104 ? -5.043 -2.586 1.121 1.00 81.44 104 GLU A O 1
ATOM 854 N N . GLY A 1 105 ? -3.209 -1.474 0.463 1.00 79.38 105 GLY A N 1
ATOM 855 C CA . GLY A 1 105 ? -2.269 -2.576 0.687 1.00 79.38 105 GLY A CA 1
ATOM 856 C C . GLY A 1 105 ? -1.732 -2.653 2.118 1.00 79.38 105 GLY A C 1
ATOM 857 O O . GLY A 1 105 ? -0.980 -3.575 2.443 1.00 79.38 105 GLY A O 1
ATOM 858 N N . ALA A 1 106 ? -2.067 -1.688 2.981 1.00 87.94 106 ALA A N 1
ATOM 859 C CA . ALA A 1 106 ? -1.564 -1.671 4.344 1.00 87.94 106 ALA A CA 1
ATOM 860 C C . ALA A 1 106 ? -2.144 -2.811 5.189 1.00 87.94 106 ALA A C 1
ATOM 862 O O . ALA A 1 106 ? -3.335 -3.112 5.139 1.00 87.94 106 ALA A O 1
ATOM 863 N N . ARG A 1 107 ? -1.293 -3.416 6.014 1.00 90.94 107 ARG A N 1
ATOM 864 C CA . ARG A 1 107 ? -1.641 -4.550 6.876 1.00 90.94 107 ARG A CA 1
ATOM 865 C C . ARG A 1 107 ? -0.887 -4.506 8.195 1.00 90.94 107 ARG A C 1
ATOM 867 O O . ARG A 1 107 ? 0.149 -3.841 8.300 1.00 90.94 107 ARG A O 1
ATOM 874 N N . CYS A 1 108 ? -1.393 -5.239 9.178 1.00 92.56 108 CYS A N 1
ATOM 875 C CA . CYS A 1 108 ? -0.696 -5.491 10.425 1.00 92.56 108 CYS A CA 1
ATOM 876 C C . CYS A 1 108 ? 0.630 -6.214 10.138 1.00 92.56 108 CYS A C 1
ATOM 878 O O . CYS A 1 108 ? 0.706 -7.120 9.302 1.00 92.56 108 CYS A O 1
ATOM 880 N N . SER A 1 109 ? 1.702 -5.792 10.802 1.00 92.25 109 SER A N 1
ATOM 881 C CA . SER A 1 109 ? 3.026 -6.411 10.687 1.00 92.25 109 SER A CA 1
ATOM 882 C C . SER A 1 109 ? 3.379 -7.319 11.863 1.00 92.25 109 SER A C 1
ATOM 884 O O . SER A 1 109 ? 4.439 -7.942 11.835 1.00 92.25 109 SER A O 1
ATOM 886 N N . ILE A 1 110 ? 2.536 -7.368 12.897 1.00 90.81 110 ILE A N 1
ATOM 887 C CA . ILE A 1 110 ? 2.754 -8.206 14.078 1.00 90.81 110 ILE A CA 1
ATOM 888 C C . ILE A 1 110 ? 2.559 -9.667 13.682 1.00 90.81 110 ILE A C 1
ATOM 890 O O . ILE A 1 110 ? 1.571 -10.020 13.041 1.00 90.81 110 ILE A O 1
ATOM 894 N N . LYS A 1 111 ? 3.529 -10.506 14.045 1.00 88.69 111 LYS A N 1
ATOM 895 C CA . LYS A 1 111 ? 3.498 -11.938 13.754 1.00 88.69 111 LYS A CA 1
ATOM 896 C C . LYS A 1 111 ? 2.550 -12.681 14.695 1.00 88.69 111 LYS A C 1
ATOM 898 O O . LYS A 1 111 ? 2.281 -12.212 15.803 1.00 88.69 111 LYS A O 1
ATOM 903 N N . ALA A 1 112 ? 2.091 -13.852 14.261 1.00 87.69 112 ALA A N 1
ATOM 904 C CA . ALA A 1 112 ? 1.120 -14.664 14.986 1.00 87.69 112 ALA A CA 1
ATOM 905 C C . ALA A 1 112 ? 1.563 -14.977 16.422 1.00 87.69 112 ALA A C 1
ATOM 907 O O . ALA A 1 112 ? 0.777 -14.810 17.353 1.00 87.69 112 ALA A O 1
ATOM 908 N N . GLU A 1 113 ? 2.840 -15.317 16.614 1.00 90.00 113 GLU A N 1
ATOM 909 C CA . GLU A 1 113 ? 3.422 -15.639 17.920 1.00 90.00 113 GLU A CA 1
ATOM 910 C C . GLU A 1 113 ? 3.390 -14.478 18.928 1.00 90.00 113 GLU A C 1
ATOM 912 O O . GLU A 1 113 ? 3.537 -14.696 20.127 1.00 90.00 113 GLU A O 1
ATOM 917 N N . ASN A 1 114 ? 3.190 -13.240 18.468 1.00 92.12 114 ASN A N 1
ATOM 918 C CA . ASN A 1 114 ? 3.171 -12.051 19.319 1.00 92.12 114 ASN A CA 1
ATOM 919 C C . ASN A 1 114 ? 1.907 -11.205 19.117 1.00 92.12 114 ASN A C 1
ATOM 921 O O . ASN A 1 114 ? 1.910 -9.995 19.357 1.00 92.12 114 ASN A O 1
ATOM 925 N N . MET A 1 115 ? 0.811 -11.824 18.670 1.00 93.75 115 MET A N 1
ATOM 926 C CA . MET A 1 115 ? -0.404 -11.097 18.299 1.00 93.75 115 MET A CA 1
ATOM 927 C C . MET A 1 115 ? -1.019 -10.311 19.474 1.00 93.75 115 MET A C 1
ATOM 929 O O . MET A 1 115 ? -1.627 -9.263 19.265 1.00 93.75 115 MET A O 1
ATOM 933 N N . SER A 1 116 ? -0.760 -10.716 20.722 1.00 94.88 116 SER A N 1
ATOM 934 C CA . SER A 1 116 ? -1.201 -9.986 21.921 1.00 94.88 116 SER A CA 1
ATOM 935 C C . SER A 1 116 ? -0.632 -8.560 22.020 1.00 94.88 116 SER A C 1
ATOM 937 O O . SER A 1 116 ? -1.238 -7.688 22.651 1.00 94.88 116 SER A O 1
ATOM 939 N N . ALA A 1 117 ? 0.508 -8.284 21.371 1.00 93.50 117 ALA A N 1
ATOM 940 C CA . ALA A 1 117 ? 1.123 -6.960 21.333 1.00 93.50 117 ALA A CA 1
ATOM 941 C C . ALA A 1 117 ? 0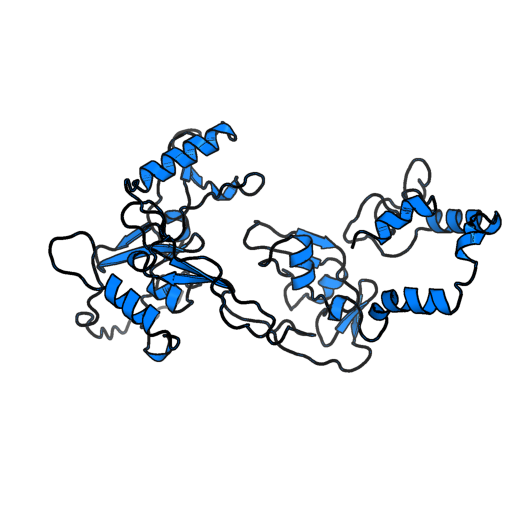.273 -5.927 20.575 1.00 93.50 117 ALA A C 1
ATOM 943 O O . ALA A 1 117 ? 0.382 -4.731 20.862 1.00 93.50 117 ALA A O 1
ATOM 944 N N . VAL A 1 118 ? -0.621 -6.372 19.680 1.00 95.12 118 VAL A N 1
ATOM 945 C CA . VAL A 1 118 ? -1.496 -5.501 18.879 1.00 95.12 118 VAL A CA 1
ATOM 946 C C . VAL A 1 118 ? -2.358 -4.587 19.754 1.00 95.12 118 VAL A C 1
ATOM 948 O O . VAL A 1 118 ? -2.592 -3.430 19.412 1.00 95.12 118 VAL A O 1
ATOM 951 N N . CYS A 1 119 ? -2.750 -5.060 20.941 1.00 94.19 119 CYS A N 1
ATOM 952 C CA . CYS A 1 119 ? -3.566 -4.293 21.877 1.00 94.19 119 CYS A CA 1
ATOM 953 C C . CYS A 1 119 ? -2.815 -3.110 22.496 1.00 94.19 119 CYS A C 1
ATOM 955 O O . CYS A 1 119 ? -3.441 -2.128 22.888 1.00 94.19 119 CYS A O 1
ATOM 957 N N . ARG A 1 120 ? -1.479 -3.182 22.573 1.00 90.75 120 ARG A N 1
ATOM 958 C CA . ARG A 1 120 ? -0.626 -2.102 23.094 1.00 90.75 120 ARG A CA 1
ATOM 959 C C . ARG A 1 120 ? -0.091 -1.195 21.994 1.00 90.75 120 ARG A C 1
ATOM 961 O O . ARG A 1 120 ? 0.001 0.011 22.185 1.00 90.75 120 ARG A O 1
ATOM 968 N N . ALA A 1 121 ? 0.290 -1.777 20.864 1.00 90.31 121 ALA A N 1
ATOM 969 C CA . ALA A 1 121 ? 0.862 -1.044 19.748 1.00 90.31 121 ALA A CA 1
ATOM 970 C C . ALA A 1 121 ? 0.622 -1.807 18.445 1.00 90.31 121 ALA A C 1
ATOM 972 O O . ALA A 1 121 ? 1.392 -2.692 18.083 1.00 90.31 121 ALA A O 1
ATOM 973 N N . LEU A 1 122 ? -0.429 -1.435 17.721 1.00 92.56 122 LEU A N 1
ATOM 974 C CA . LEU A 1 122 ? -0.662 -1.852 16.351 1.00 92.56 122 LEU A CA 1
ATOM 975 C C . LEU A 1 122 ? 0.484 -1.337 15.474 1.00 92.56 122 LEU A C 1
ATOM 977 O O . LEU A 1 122 ? 0.726 -0.132 15.379 1.00 92.56 122 LEU A O 1
ATOM 981 N N . GLN A 1 123 ? 1.191 -2.263 14.835 1.00 94.06 123 GLN A N 1
ATOM 982 C CA . GLN A 1 123 ? 2.246 -1.963 13.876 1.00 94.06 123 GLN A CA 1
ATOM 983 C C . GLN A 1 123 ? 1.752 -2.274 12.470 1.00 94.06 123 GLN A C 1
ATOM 985 O O . GLN A 1 123 ? 1.208 -3.348 12.213 1.00 94.06 123 GLN A O 1
ATOM 990 N N . CYS A 1 124 ? 1.953 -1.325 11.568 1.00 92.94 124 CYS A N 1
ATOM 991 C CA . CYS A 1 124 ? 1.468 -1.362 10.205 1.00 92.94 124 CYS A CA 1
ATOM 992 C C . CYS A 1 124 ? 2.629 -1.329 9.219 1.00 92.94 124 CYS A C 1
ATOM 994 O O . CYS A 1 124 ? 3.628 -0.641 9.428 1.00 92.94 124 CYS A O 1
ATOM 996 N N . LYS A 1 125 ? 2.459 -2.019 8.098 1.00 91.06 125 LYS A N 1
ATOM 997 C CA . LYS A 1 125 ? 3.323 -1.916 6.919 1.00 91.06 125 LYS A CA 1
ATOM 998 C C . LYS A 1 125 ? 2.460 -1.740 5.679 1.00 91.06 125 LYS A C 1
ATOM 1000 O O . LYS A 1 125 ? 1.325 -2.209 5.667 1.00 91.06 125 LYS A O 1
ATOM 1005 N N . SER A 1 126 ? 2.992 -1.108 4.641 1.00 83.12 126 SER A N 1
ATOM 1006 C CA . SER A 1 126 ? 2.303 -0.926 3.358 1.00 83.12 126 SER A CA 1
ATOM 1007 C C . SER A 1 126 ? 3.272 -1.139 2.194 1.00 83.12 126 SER A C 1
ATOM 1009 O O . SER A 1 126 ? 4.424 -0.736 2.331 1.00 83.12 126 SER A O 1
ATOM 1011 N N . PRO A 1 127 ? 2.844 -1.705 1.052 1.00 73.00 127 PRO A N 1
ATOM 1012 C CA . PRO A 1 127 ? 3.704 -1.875 -0.122 1.00 73.00 127 PRO A CA 1
ATOM 1013 C C . PRO A 1 127 ? 4.322 -0.563 -0.624 1.00 73.00 127 PRO A C 1
ATOM 1015 O O . PRO A 1 127 ? 5.453 -0.547 -1.099 1.00 73.00 127 PRO A O 1
ATOM 1018 N N . GLU A 1 128 ? 3.603 0.552 -0.481 1.00 69.44 128 GLU A N 1
ATOM 1019 C CA . GLU A 1 128 ? 4.000 1.861 -1.008 1.00 69.44 128 GLU A CA 1
ATOM 1020 C C . GLU A 1 128 ? 4.979 2.615 -0.099 1.00 69.44 128 GLU A C 1
ATOM 1022 O O . GLU A 1 128 ? 5.471 3.678 -0.470 1.00 69.44 128 GLU A O 1
ATOM 1027 N N . ARG A 1 129 ? 5.242 2.113 1.116 1.00 72.00 129 ARG A N 1
ATOM 1028 C CA . ARG A 1 129 ? 6.099 2.791 2.096 1.00 72.00 129 ARG A CA 1
ATOM 1029 C C . ARG A 1 129 ? 7.034 1.803 2.763 1.00 72.00 129 ARG A C 1
ATOM 1031 O O . ARG A 1 129 ? 6.603 0.814 3.346 1.00 72.00 129 ARG A O 1
ATOM 1038 N N . ILE A 1 130 ? 8.321 2.113 2.725 1.00 75.38 130 ILE A N 1
ATOM 1039 C CA . ILE A 1 130 ? 9.346 1.301 3.376 1.00 75.38 130 ILE A CA 1
ATOM 1040 C C . ILE A 1 130 ? 9.296 1.557 4.887 1.00 75.38 130 ILE A C 1
ATOM 1042 O O . ILE A 1 130 ? 9.310 2.707 5.320 1.00 75.38 130 ILE A O 1
ATOM 1046 N N . GLY A 1 131 ? 9.278 0.484 5.679 1.00 79.31 131 GLY A N 1
ATOM 1047 C CA . GLY A 1 131 ? 9.361 0.540 7.139 1.00 79.31 131 GLY A CA 1
ATOM 1048 C C . GLY A 1 131 ? 8.117 0.026 7.865 1.00 79.31 131 GLY A C 1
ATOM 1049 O O . GLY A 1 131 ? 7.164 -0.463 7.257 1.00 79.31 131 GLY A O 1
ATOM 1050 N N . LEU A 1 132 ? 8.165 0.119 9.196 1.00 87.88 132 LEU A N 1
ATOM 1051 C CA . LEU A 1 132 ? 7.072 -0.221 10.106 1.00 87.88 132 LEU A CA 1
ATOM 1052 C C . LEU A 1 132 ? 6.554 1.056 10.767 1.00 87.88 132 LEU A C 1
ATOM 1054 O O . LEU A 1 132 ? 7.335 1.858 11.274 1.00 87.88 132 LEU A O 1
ATOM 1058 N N . PHE A 1 133 ? 5.238 1.223 10.792 1.00 88.00 133 PHE A N 1
ATOM 1059 C CA . PHE A 1 133 ? 4.577 2.425 11.286 1.00 88.00 133 PHE A CA 1
ATOM 1060 C C . PHE A 1 133 ? 3.639 2.071 12.440 1.00 88.00 133 PHE A C 1
ATOM 1062 O O . PHE A 1 133 ? 2.745 1.243 12.284 1.00 88.00 133 PHE A O 1
ATOM 1069 N N . GLY A 1 134 ? 3.826 2.691 13.605 1.00 89.50 134 GLY A N 1
ATOM 1070 C CA . GLY A 1 134 ? 2.955 2.479 14.763 1.00 89.50 134 GLY A CA 1
ATOM 1071 C C . GLY A 1 134 ? 1.654 3.278 14.656 1.00 89.50 134 GLY A C 1
ATOM 1072 O O . GLY A 1 134 ? 1.700 4.499 14.549 1.00 89.50 134 GLY A O 1
ATOM 1073 N N . ALA A 1 135 ? 0.508 2.600 14.732 1.00 88.88 135 ALA A N 1
ATOM 1074 C CA . ALA A 1 135 ? -0.830 3.199 14.696 1.00 88.88 135 ALA A CA 1
ATOM 1075 C C . ALA A 1 135 ? -1.439 3.450 16.096 1.00 88.88 135 ALA A C 1
ATOM 1077 O O . ALA A 1 135 ? -2.575 3.911 16.198 1.00 88.88 135 ALA A O 1
ATOM 1078 N N . GLY A 1 136 ? -0.695 3.172 17.173 1.00 86.56 136 GLY A N 1
ATOM 1079 C CA . GLY A 1 136 ? -1.185 3.246 18.557 1.00 86.56 136 GLY A CA 1
ATOM 1080 C C . GLY A 1 136 ? -1.897 1.964 18.993 1.00 86.56 136 GLY A C 1
ATOM 1081 O O . GLY A 1 136 ? -1.636 0.902 18.439 1.00 86.56 136 GLY A O 1
ATOM 1082 N N . HIS A 1 137 ? -2.765 2.028 20.002 1.00 89.88 137 HIS A N 1
ATOM 1083 C CA . HIS A 1 137 ? -3.532 0.865 20.474 1.00 89.88 137 HIS A CA 1
ATOM 1084 C C . HIS A 1 137 ? -4.533 0.397 19.421 1.00 89.88 137 HIS A C 1
ATOM 1086 O O . HIS A 1 137 ? -5.221 1.218 18.810 1.00 89.88 137 HIS A O 1
ATOM 1092 N N . ALA A 1 138 ? -4.659 -0.919 19.245 1.00 93.56 138 ALA A N 1
ATOM 1093 C CA . ALA A 1 138 ? -5.743 -1.464 18.442 1.00 93.56 138 ALA A CA 1
ATOM 1094 C C . ALA A 1 138 ? -7.107 -1.189 19.087 1.00 93.56 138 ALA A C 1
ATOM 1096 O O . ALA A 1 138 ? -7.239 -1.093 20.309 1.00 93.56 138 ALA A O 1
ATOM 1097 N N . LEU A 1 139 ? -8.135 -1.097 18.249 1.00 93.50 139 LEU A N 1
ATOM 1098 C CA . LEU A 1 139 ? -9.510 -0.911 18.695 1.00 93.50 139 LEU A CA 1
ATOM 1099 C C . LEU A 1 139 ? -9.961 -2.014 19.660 1.00 93.50 139 LEU A C 1
ATOM 1101 O O . LEU A 1 139 ? -9.642 -3.191 19.477 1.00 93.50 139 LEU A O 1
ATOM 1105 N N . GLU A 1 140 ? -10.783 -1.639 20.638 1.00 91.69 140 GLU A N 1
ATOM 1106 C CA . GLU A 1 140 ? -11.499 -2.585 21.498 1.00 91.69 140 GLU A CA 1
ATOM 1107 C C . GLU A 1 140 ? -12.205 -3.638 20.635 1.00 91.69 140 GLU A C 1
ATOM 1109 O O . GLU A 1 140 ? -12.880 -3.288 19.665 1.00 91.69 140 GLU A O 1
ATOM 1114 N N . GLY A 1 141 ? -12.041 -4.918 20.957 1.00 93.31 141 GLY A N 1
ATOM 1115 C CA . GLY A 1 141 ? -12.570 -6.031 20.176 1.00 93.31 141 GLY A CA 1
ATOM 1116 C C . GLY A 1 141 ? -11.690 -6.522 19.029 1.00 93.31 141 GLY A C 1
ATOM 1117 O O . GLY A 1 141 ? -12.090 -7.459 18.348 1.00 93.31 141 GLY A O 1
ATOM 1118 N N . THR A 1 142 ? -10.519 -5.933 18.777 1.00 95.19 142 THR A N 1
ATOM 1119 C CA . THR A 1 142 ? -9.608 -6.432 17.729 1.00 95.19 142 THR A CA 1
ATOM 1120 C C . THR A 1 142 ? -9.055 -7.796 18.129 1.00 95.19 142 THR A C 1
ATOM 1122 O O . THR A 1 142 ? -8.577 -7.938 19.250 1.00 95.19 142 THR A O 1
ATOM 1125 N N . TYR A 1 143 ? -9.084 -8.783 17.233 1.00 95.56 143 TYR A N 1
ATOM 1126 C CA . TYR A 1 143 ? -8.486 -10.098 17.481 1.00 95.56 143 TYR A CA 1
ATOM 1127 C C . TYR A 1 143 ? -6.998 -9.989 17.845 1.00 95.56 143 TYR A C 1
ATOM 1129 O O . TYR A 1 143 ? -6.245 -9.293 17.161 1.00 95.56 143 TYR A O 1
ATOM 1137 N N . CYS A 1 144 ? -6.577 -10.687 18.901 1.00 95.62 144 CYS A N 1
ATOM 1138 C CA . CYS A 1 144 ? -5.212 -10.605 19.428 1.00 95.62 144 CYS A CA 1
ATOM 1139 C C . CYS A 1 144 ? -4.545 -11.971 19.679 1.00 95.62 144 CYS A C 1
ATOM 1141 O O . CYS A 1 144 ? -3.508 -12.026 20.338 1.00 95.62 144 CYS A O 1
ATOM 1143 N N . GLY A 1 145 ? -5.099 -13.051 19.116 1.00 93.00 145 GLY A N 1
ATOM 1144 C CA . GLY A 1 145 ? -4.622 -14.430 19.293 1.00 93.00 145 GLY A CA 1
ATOM 1145 C C . GLY A 1 145 ? -5.590 -15.286 20.114 1.00 93.00 145 GLY A C 1
ATOM 1146 O O . GLY A 1 145 ? -6.477 -14.743 20.756 1.00 93.00 145 GLY A O 1
ATOM 1147 N N . GLU A 1 146 ? -5.436 -16.613 20.069 1.00 87.69 146 GLU A N 1
ATOM 1148 C CA . GLU A 1 146 ? -6.013 -17.586 21.022 1.00 87.69 146 GLU A CA 1
ATOM 1149 C C . GLU A 1 146 ? -7.445 -17.284 21.514 1.00 87.69 146 GLU A C 1
ATOM 1151 O O . GLU A 1 146 ? -7.682 -17.086 22.706 1.00 87.69 146 GLU A O 1
ATOM 1156 N N . SER A 1 147 ? -8.419 -17.210 20.600 1.00 92.12 147 SER A N 1
ATOM 1157 C CA . SER A 1 147 ? -9.821 -16.877 20.933 1.00 92.12 147 SER A CA 1
ATOM 1158 C C . SER A 1 147 ? -9.976 -15.662 21.871 1.00 92.12 147 SER A C 1
ATOM 1160 O O . SER A 1 147 ? -10.792 -15.660 22.798 1.00 92.12 147 SER A O 1
ATOM 1162 N N . SER A 1 148 ? -9.148 -14.640 21.654 1.00 95.50 148 SER A N 1
ATOM 1163 C CA . SER A 1 148 ? -9.042 -13.447 22.490 1.00 95.50 148 SER A CA 1
ATOM 1164 C C . SER A 1 148 ? -9.071 -12.167 21.652 1.00 95.50 148 SER A C 1
ATOM 1166 O O . SER A 1 148 ? -8.728 -12.145 20.463 1.00 95.50 148 SER A O 1
ATOM 1168 N N . TRP A 1 149 ? -9.485 -11.069 22.283 1.00 95.94 149 TRP A N 1
ATOM 1169 C CA . TRP A 1 149 ? -9.528 -9.739 21.681 1.00 95.94 149 TRP A CA 1
ATOM 1170 C C . TRP A 1 149 ? -8.907 -8.658 22.568 1.00 95.94 149 TRP A C 1
ATOM 1172 O O . TRP A 1 149 ? -8.626 -8.865 23.749 1.00 95.94 149 TRP A O 1
ATOM 1182 N N . CYS A 1 150 ? -8.693 -7.477 22.003 1.00 95.06 150 CYS A N 1
ATOM 1183 C CA . CYS A 1 150 ? -8.196 -6.338 22.751 1.00 95.06 150 CYS A CA 1
ATOM 1184 C C . CYS A 1 150 ? -9.285 -5.720 23.622 1.00 95.06 150 CYS A C 1
ATOM 1186 O O . CYS A 1 150 ? -10.334 -5.324 23.117 1.00 95.06 150 CYS A O 1
ATOM 1188 N N . GLN A 1 151 ? -9.001 -5.584 24.913 1.00 92.75 151 GLN A N 1
ATOM 1189 C CA . GLN A 1 151 ? -9.806 -4.823 25.852 1.00 92.75 151 GLN A CA 1
ATOM 1190 C C . GLN A 1 151 ? -8.909 -4.038 26.810 1.00 92.75 151 GLN A C 1
ATOM 1192 O O . GLN A 1 151 ? -8.115 -4.625 27.548 1.00 92.75 151 GLN A O 1
ATOM 1197 N N . GLY A 1 152 ? -9.006 -2.707 26.800 1.00 86.25 152 GLY A N 1
ATOM 1198 C CA . GLY A 1 152 ? -8.234 -1.837 27.688 1.00 86.25 152 GLY A CA 1
ATOM 1199 C C . GLY A 1 152 ? -6.727 -2.087 27.603 1.00 86.25 152 GLY A C 1
ATOM 1200 O O . GLY A 1 152 ? -6.089 -2.290 28.633 1.00 86.25 152 GLY A O 1
ATOM 1201 N N . THR A 1 153 ? -6.193 -2.127 26.375 1.00 87.62 153 THR A N 1
ATOM 1202 C CA . THR A 1 153 ? -4.787 -2.431 26.008 1.00 87.62 153 THR A CA 1
ATOM 1203 C C . THR A 1 153 ? -4.283 -3.846 26.322 1.00 87.62 153 THR A C 1
ATOM 1205 O O . THR A 1 153 ? -3.128 -4.176 26.033 1.00 87.62 153 THR A O 1
ATOM 1208 N N . LYS A 1 154 ? -5.144 -4.721 26.853 1.00 92.75 154 LYS A N 1
ATOM 1209 C CA . LYS A 1 154 ? -4.835 -6.126 27.143 1.00 92.75 154 LYS A CA 1
ATOM 1210 C C . LYS A 1 154 ? -5.489 -7.050 26.126 1.00 92.75 154 LYS A C 1
ATOM 1212 O O . LYS A 1 154 ? -6.560 -6.744 25.619 1.00 92.75 154 LYS A O 1
ATOM 1217 N N . CYS A 1 155 ? -4.855 -8.186 25.862 1.00 95.81 155 CYS A N 1
ATOM 1218 C CA . CYS A 1 155 ? -5.471 -9.282 25.125 1.00 95.81 155 CYS A CA 1
ATOM 1219 C C . CYS A 1 155 ? -6.223 -10.160 26.129 1.00 95.81 155 CYS A C 1
ATOM 1221 O O . CYS A 1 155 ? -5.604 -10.671 27.063 1.00 95.81 155 CYS A O 1
ATOM 1223 N N . VAL A 1 156 ? -7.545 -10.259 25.999 1.00 95.56 156 VAL A N 1
ATOM 1224 C CA . VAL A 1 156 ? -8.409 -10.988 26.937 1.00 95.56 156 VAL A CA 1
ATOM 1225 C C . VAL A 1 156 ? -9.301 -11.981 26.192 1.00 95.56 156 VAL A C 1
ATOM 1227 O O . VAL A 1 156 ? -9.697 -11.681 25.060 1.00 95.56 156 VAL A O 1
ATOM 1230 N N . PRO A 1 157 ? -9.656 -13.125 26.806 1.00 96.00 157 PRO A N 1
ATOM 1231 C CA . PRO A 1 157 ? -10.539 -14.108 26.186 1.00 96.00 157 PRO A CA 1
ATOM 1232 C C . PRO A 1 157 ? -11.874 -13.504 25.753 1.00 96.00 157 PRO A C 1
ATOM 1234 O O . PRO A 1 157 ? -12.392 -12.587 26.400 1.00 96.00 157 PRO A O 1
ATOM 1237 N N . PHE A 1 158 ? -12.458 -14.037 24.679 1.00 92.62 158 PHE A N 1
ATOM 1238 C CA . PHE A 1 158 ? -13.797 -13.625 24.276 1.00 92.62 158 PHE A CA 1
ATOM 1239 C C . PHE A 1 158 ? -14.809 -13.870 25.409 1.00 92.62 158 PHE A C 1
ATOM 1241 O O . PHE A 1 158 ? -14.772 -14.915 26.062 1.00 92.62 158 PHE A O 1
ATOM 1248 N N . PRO A 1 159 ? -15.777 -12.961 25.622 1.00 87.38 159 PRO A N 1
ATOM 1249 C CA . PRO A 1 159 ? -16.805 -13.136 26.649 1.00 87.38 159 PRO A CA 1
ATOM 1250 C C . PRO A 1 159 ? -17.752 -14.305 26.342 1.00 87.38 159 PRO A C 1
ATOM 1252 O O . PRO A 1 159 ? -18.417 -14.826 27.232 1.00 87.38 159 PRO A O 1
ATOM 1255 N N . LYS A 1 160 ? -17.841 -14.694 25.069 1.00 87.94 160 LYS A N 1
ATOM 1256 C CA . LYS A 1 160 ? -18.571 -15.853 24.553 1.00 87.94 160 LYS A CA 1
ATOM 1257 C C . LYS A 1 160 ? -17.842 -16.371 23.319 1.00 87.94 160 LYS A C 1
ATOM 1259 O O . LYS A 1 160 ? -17.079 -15.623 22.716 1.00 87.94 160 LYS A O 1
ATOM 1264 N N . SER A 1 161 ? -18.107 -17.610 22.914 1.00 88.12 161 SER A N 1
ATOM 1265 C CA . SER A 1 161 ? -17.600 -18.116 21.636 1.00 88.12 161 SER A CA 1
ATOM 1266 C C . SER A 1 161 ? -18.074 -17.211 20.489 1.00 88.12 161 SER A C 1
ATOM 1268 O O . SER A 1 161 ? -19.258 -16.870 20.407 1.00 88.12 161 SER A O 1
ATOM 1270 N N . LEU A 1 162 ? -17.131 -16.773 19.657 1.00 89.56 162 LEU A N 1
ATOM 1271 C CA . LEU A 1 162 ? -17.366 -15.925 18.491 1.00 89.56 162 LEU A CA 1
ATOM 1272 C C . LEU A 1 162 ? -17.024 -16.705 17.219 1.00 89.56 162 LEU A C 1
ATOM 1274 O O . LEU A 1 162 ? -16.151 -17.574 17.263 1.00 89.56 162 LEU A O 1
ATOM 1278 N N . PRO A 1 163 ? -17.683 -16.404 16.087 1.00 89.56 163 PRO A N 1
ATOM 1279 C CA . PRO A 1 163 ? -17.371 -17.048 14.822 1.00 89.56 163 PRO A CA 1
ATOM 1280 C C . PRO A 1 163 ? -15.926 -16.757 14.411 1.00 89.56 163 PRO A C 1
ATOM 1282 O O . PRO A 1 163 ? -15.446 -15.624 14.522 1.00 89.56 163 PRO A O 1
ATOM 1285 N N . VAL A 1 164 ? -15.260 -17.797 13.918 1.00 92.81 164 VAL A N 1
ATOM 1286 C CA . VAL A 1 164 ? -13.936 -17.730 13.306 1.00 92.81 164 VAL A CA 1
ATOM 1287 C C . VAL A 1 164 ? -14.136 -17.905 11.810 1.00 92.81 164 VAL A C 1
ATOM 1289 O O . VAL A 1 164 ? -14.612 -18.947 11.365 1.00 92.81 164 VAL A O 1
ATOM 1292 N N . VAL A 1 165 ? -13.832 -16.861 11.044 1.00 92.12 165 VAL A N 1
ATOM 1293 C CA . VAL A 1 165 ? -14.059 -16.829 9.596 1.00 92.12 165 VAL A CA 1
ATOM 1294 C C . VAL A 1 165 ? -12.742 -16.452 8.925 1.00 92.12 165 VAL A C 1
ATOM 1296 O O . VAL A 1 165 ? -12.311 -15.303 9.071 1.00 92.12 165 VAL A O 1
ATOM 1299 N N . PRO A 1 166 ? -12.082 -17.384 8.217 1.00 91.38 166 PRO A N 1
ATOM 1300 C CA . PRO A 1 166 ? -10.929 -17.063 7.386 1.00 91.38 166 PRO A CA 1
ATOM 1301 C C . PRO A 1 166 ? -11.289 -16.028 6.320 1.00 91.38 166 PRO A C 1
ATOM 1303 O O . PRO A 1 166 ? -12.421 -15.974 5.842 1.00 91.38 166 PRO A O 1
ATOM 1306 N N . GLY A 1 167 ? -10.332 -15.177 5.957 1.00 90.12 167 GLY A N 1
ATOM 1307 C CA . GLY A 1 167 ? -10.542 -14.209 4.881 1.00 90.12 167 GLY A CA 1
ATOM 1308 C C . GLY A 1 167 ? -10.593 -14.887 3.511 1.00 90.12 167 GLY A C 1
ATOM 1309 O O . GLY A 1 167 ? -9.696 -15.661 3.189 1.00 90.12 167 GLY A O 1
ATOM 1310 N N . GLY A 1 168 ? -11.594 -14.548 2.700 1.00 90.25 168 GLY A N 1
ATOM 1311 C CA . GLY A 1 168 ? -11.715 -14.981 1.309 1.00 90.25 168 GLY A CA 1
ATOM 1312 C C . GLY A 1 168 ? -11.545 -13.836 0.309 1.00 90.25 168 GLY A C 1
ATOM 1313 O O . GLY A 1 168 ? -11.839 -12.666 0.591 1.00 90.25 168 GLY A O 1
ATOM 1314 N N . TRP A 1 169 ? -10.992 -14.177 -0.854 1.00 88.00 169 TRP A N 1
ATOM 1315 C CA . TRP A 1 169 ? -10.813 -13.251 -1.963 1.00 88.00 169 TRP A CA 1
ATOM 1316 C C . TRP A 1 169 ? -12.152 -12.954 -2.632 1.00 88.00 169 TRP A C 1
ATOM 1318 O O . TRP A 1 169 ? -12.870 -13.875 -2.998 1.00 88.00 169 TRP A O 1
ATOM 1328 N N . SER A 1 170 ? -12.431 -11.677 -2.880 1.00 88.81 170 SER A N 1
ATOM 1329 C CA . SER A 1 170 ? -13.458 -11.281 -3.836 1.00 88.81 170 SER A CA 1
ATOM 1330 C C . SER A 1 170 ? -13.071 -11.703 -5.249 1.00 88.81 170 SER A C 1
ATOM 1332 O O . SER A 1 170 ? -11.891 -11.904 -5.563 1.00 88.81 170 SER A O 1
ATOM 1334 N N . GLU A 1 171 ? -14.059 -11.676 -6.136 1.00 88.00 171 GLU A N 1
ATOM 1335 C CA . GLU A 1 171 ? -13.818 -11.715 -7.572 1.00 88.00 171 GLU A CA 1
ATOM 1336 C C . GLU A 1 171 ? -12.851 -10.611 -8.021 1.00 88.00 171 GLU A C 1
ATOM 1338 O O . GLU A 1 171 ? -12.728 -9.543 -7.402 1.00 88.00 171 GLU A O 1
ATOM 1343 N N . TRP A 1 172 ? -12.146 -10.891 -9.114 1.00 84.62 172 TRP A N 1
ATOM 1344 C CA . TRP A 1 172 ? -11.243 -9.938 -9.742 1.00 84.62 172 TRP A CA 1
ATOM 1345 C C . TRP A 1 172 ? -12.022 -8.870 -10.509 1.00 84.62 172 TRP A C 1
ATOM 1347 O O . TRP A 1 172 ? -12.762 -9.166 -11.443 1.00 84.62 172 TRP A O 1
ATOM 1357 N N . GLU A 1 173 ? -11.767 -7.609 -10.185 1.00 88.38 173 GLU A N 1
ATOM 1358 C CA . GLU A 1 173 ? -12.339 -6.443 -10.849 1.00 88.38 173 GLU A CA 1
ATOM 1359 C C . GLU A 1 173 ? -11.286 -5.767 -11.734 1.00 88.38 173 GLU A C 1
ATOM 1361 O O . GLU A 1 173 ? -10.144 -5.571 -11.314 1.00 88.38 173 GLU A O 1
ATOM 1366 N N . THR A 1 174 ? -11.652 -5.384 -12.961 1.00 87.62 174 THR A N 1
ATOM 1367 C CA . THR A 1 174 ? -10.770 -4.583 -13.829 1.00 87.62 174 THR A CA 1
ATOM 1368 C C . THR A 1 174 ? -10.846 -3.119 -13.411 1.00 87.62 174 THR A C 1
ATOM 1370 O O . THR A 1 174 ? -11.918 -2.527 -13.458 1.00 87.62 174 THR A O 1
ATOM 1373 N N . VAL A 1 175 ? -9.716 -2.532 -13.007 1.00 90.12 175 VAL A N 1
ATOM 1374 C CA . VAL A 1 175 ? -9.673 -1.176 -12.426 1.00 90.12 175 VAL A CA 1
ATOM 1375 C C . VAL A 1 175 ? -9.043 -0.124 -13.337 1.00 90.12 175 VAL A C 1
ATOM 1377 O O . VAL A 1 175 ? -9.123 1.065 -13.036 1.00 90.12 175 VAL A O 1
ATOM 1380 N N . THR A 1 176 ? -8.409 -0.532 -14.437 1.00 88.75 176 THR A N 1
ATOM 1381 C CA . THR A 1 176 ? -7.907 0.386 -15.469 1.00 88.75 176 THR A CA 1
ATOM 1382 C C . THR A 1 176 ? -8.406 -0.035 -16.840 1.00 88.75 176 THR A C 1
ATOM 1384 O O . THR A 1 176 ? -8.591 -1.221 -17.110 1.00 88.75 176 THR A O 1
ATOM 1387 N N . GLU A 1 177 ? -8.551 0.936 -17.737 1.00 88.00 177 GLU A N 1
ATOM 1388 C CA . GLU A 1 177 ? -8.680 0.642 -19.161 1.00 88.00 177 GLU A CA 1
ATOM 1389 C C . GLU A 1 177 ? -7.389 0.017 -19.709 1.00 88.00 177 GLU A C 1
ATOM 1391 O O . GLU A 1 177 ? -6.310 0.144 -19.117 1.00 88.00 177 GLU A O 1
ATOM 1396 N N . CYS A 1 178 ? -7.506 -0.664 -20.850 1.00 85.12 178 CYS A N 1
ATOM 1397 C CA . CYS A 1 178 ? -6.352 -1.205 -21.557 1.00 85.12 178 CYS A CA 1
ATOM 1398 C C . CYS A 1 178 ? -5.438 -0.062 -21.997 1.00 85.12 178 CYS A C 1
ATOM 1400 O O . CYS A 1 178 ? -5.849 0.795 -22.782 1.00 85.12 178 CYS A O 1
ATOM 1402 N N . SER A 1 179 ? -4.207 -0.049 -21.489 1.00 86.50 179 SER A N 1
ATOM 1403 C CA . SER A 1 179 ? -3.251 1.018 -21.769 1.00 86.50 179 SER A CA 1
ATOM 1404 C C . SER A 1 179 ? -1.863 0.457 -22.040 1.00 86.50 179 SER A C 1
ATOM 1406 O O . SER A 1 179 ? -1.483 -0.588 -21.517 1.00 86.50 179 SER A O 1
ATOM 1408 N N . GLN A 1 180 ? -1.110 1.160 -22.882 1.00 86.75 180 GLN A N 1
ATOM 1409 C CA . GLN A 1 180 ? 0.251 0.803 -23.254 1.00 86.75 180 GLN A CA 1
ATOM 1410 C C . GLN A 1 180 ? 1.160 2.020 -23.054 1.00 86.75 180 GLN A C 1
ATOM 1412 O O . GLN A 1 180 ? 0.844 3.099 -23.570 1.00 86.75 180 GLN A O 1
ATOM 1417 N N . PRO A 1 181 ? 2.305 1.882 -22.362 1.00 90.88 181 PRO A N 1
ATOM 1418 C CA . PRO A 1 181 ? 3.292 2.950 -22.294 1.00 90.88 181 PRO A CA 1
ATOM 1419 C C . PRO A 1 181 ? 3.754 3.341 -23.696 1.00 90.88 181 PRO A C 1
ATOM 1421 O O . PRO A 1 181 ? 4.046 2.465 -24.513 1.00 90.88 181 PRO A O 1
ATOM 1424 N N . CYS A 1 182 ? 3.895 4.642 -23.960 1.00 91.62 182 CYS A N 1
ATOM 1425 C CA . CYS A 1 182 ? 4.410 5.156 -25.234 1.00 91.62 182 CYS A CA 1
ATOM 1426 C C . CYS A 1 182 ? 5.942 4.993 -25.331 1.00 91.62 182 CYS A C 1
ATOM 1428 O O . CYS A 1 182 ? 6.704 5.953 -25.462 1.00 91.62 182 CYS A O 1
ATOM 1430 N N . LEU A 1 183 ? 6.386 3.743 -25.210 1.00 92.12 183 LEU A N 1
ATOM 1431 C CA . LEU A 1 183 ? 7.767 3.289 -25.212 1.00 92.12 183 LEU A CA 1
ATOM 1432 C C . LEU A 1 183 ? 7.944 2.199 -26.264 1.00 92.12 183 LEU A C 1
ATOM 1434 O O . LEU A 1 183 ? 7.011 1.471 -26.603 1.00 92.12 183 LEU A O 1
ATOM 1438 N N . GLN A 1 184 ? 9.155 2.084 -26.790 1.00 86.12 184 GLN A N 1
ATOM 1439 C CA . GLN A 1 184 ? 9.464 1.076 -27.789 1.00 86.12 184 GLN A CA 1
ATOM 1440 C C . GLN A 1 184 ? 9.312 -0.324 -27.205 1.00 86.12 184 GLN A C 1
ATOM 1442 O O . GLN A 1 184 ? 9.805 -0.636 -26.122 1.00 86.12 184 GLN A O 1
ATOM 1447 N N . HIS A 1 185 ? 8.637 -1.172 -27.975 1.00 84.75 185 HIS A N 1
ATOM 1448 C CA . HIS A 1 185 ? 8.398 -2.569 -27.655 1.00 84.75 185 HIS A CA 1
ATOM 1449 C C . HIS A 1 185 ? 7.695 -2.848 -26.315 1.00 84.75 185 HIS A C 1
ATOM 1451 O O . HIS A 1 185 ? 7.850 -3.937 -25.754 1.00 84.75 185 HIS A O 1
ATOM 1457 N N . SER A 1 186 ? 6.941 -1.877 -25.804 1.00 87.81 186 SER A N 1
ATOM 1458 C CA . SER A 1 186 ? 6.042 -2.078 -24.674 1.00 87.81 186 SER A CA 1
ATOM 1459 C C . SER A 1 186 ? 4.847 -2.956 -25.055 1.00 87.81 186 SER A C 1
ATOM 1461 O O . SER A 1 186 ? 4.573 -3.195 -26.233 1.00 87.81 186 SER A O 1
ATOM 1463 N N . VAL A 1 187 ? 4.132 -3.427 -24.040 1.00 85.38 187 VAL A N 1
ATOM 1464 C CA . VAL A 1 187 ? 2.886 -4.189 -24.173 1.00 85.38 187 VAL A CA 1
ATOM 1465 C C . VAL A 1 187 ? 1.750 -3.481 -23.451 1.00 85.38 187 VAL A C 1
ATOM 1467 O O . VAL A 1 187 ? 1.978 -2.734 -22.497 1.00 85.38 187 VAL A O 1
ATOM 1470 N N . ALA A 1 188 ? 0.530 -3.709 -23.931 1.00 84.62 188 ALA A N 1
ATOM 1471 C CA . ALA A 1 188 ? -0.675 -3.170 -23.329 1.00 84.62 188 ALA A CA 1
ATOM 1472 C C . ALA A 1 188 ? -1.156 -4.072 -22.186 1.00 84.62 188 ALA A C 1
ATOM 1474 O O . ALA A 1 188 ? -1.237 -5.292 -22.347 1.00 84.62 188 ALA A O 1
ATOM 1475 N N . LEU A 1 189 ? -1.476 -3.468 -21.042 1.00 84.81 189 LEU A N 1
ATOM 1476 C CA . LEU A 1 189 ? -1.928 -4.169 -19.842 1.00 84.81 189 LEU A CA 1
ATOM 1477 C C . LEU A 1 189 ? -3.189 -3.509 -19.261 1.00 84.81 189 LEU A C 1
ATOM 1479 O O . LEU A 1 189 ? -3.395 -2.297 -19.374 1.00 84.81 189 LEU A O 1
ATOM 1483 N N . VAL A 1 190 ? -4.014 -4.321 -18.599 1.00 84.75 190 VAL A N 1
ATOM 1484 C CA . VAL A 1 190 ? -5.052 -3.880 -17.657 1.00 84.75 190 VAL A CA 1
ATOM 1485 C C . VAL A 1 190 ? -4.670 -4.290 -16.244 1.00 84.75 190 VAL A C 1
ATOM 1487 O O . VAL A 1 190 ? -4.172 -5.394 -16.019 1.00 84.75 190 VAL A O 1
ATOM 1490 N N . HIS A 1 191 ? -4.938 -3.418 -15.279 1.00 87.50 191 HIS A N 1
ATOM 1491 C CA . HIS A 1 191 ? -4.799 -3.730 -13.868 1.00 87.50 191 HIS A CA 1
ATOM 1492 C C . HIS A 1 191 ? -6.111 -4.327 -13.382 1.00 87.50 191 HIS A C 1
ATOM 1494 O O . HIS A 1 191 ? -7.188 -3.764 -13.591 1.00 87.50 191 HIS A O 1
ATOM 1500 N N . MET A 1 192 ? -6.009 -5.452 -12.692 1.00 85.69 192 MET A N 1
ATOM 1501 C CA . MET A 1 192 ? -7.117 -6.060 -11.980 1.00 85.69 192 MET A CA 1
ATOM 1502 C C . MET A 1 192 ? -6.822 -6.049 -10.488 1.00 85.69 192 MET A C 1
ATOM 1504 O O . MET A 1 192 ? -5.675 -6.218 -10.070 1.00 85.69 192 MET A O 1
ATOM 1508 N N . LYS A 1 193 ? -7.858 -5.852 -9.678 1.00 88.06 193 LYS A N 1
ATOM 1509 C CA . LYS A 1 193 ? -7.765 -5.884 -8.220 1.00 88.06 193 LYS A CA 1
ATOM 1510 C C . LYS A 1 193 ? -8.830 -6.792 -7.641 1.00 88.06 193 LYS A C 1
ATOM 1512 O O . LYS A 1 193 ? -9.917 -6.910 -8.189 1.00 88.06 193 LYS A O 1
ATOM 1517 N N . ARG A 1 194 ? -8.517 -7.389 -6.502 1.00 86.81 194 ARG A N 1
ATOM 1518 C CA . ARG A 1 194 ? -9.473 -8.084 -5.642 1.00 86.81 194 ARG A CA 1
ATOM 1519 C C . ARG A 1 194 ? -9.268 -7.642 -4.204 1.00 86.81 194 ARG A C 1
ATOM 1521 O O . ARG A 1 194 ? -8.238 -7.062 -3.855 1.00 86.81 194 ARG A O 1
ATOM 1528 N N . LYS A 1 195 ? -10.257 -7.887 -3.358 1.00 87.44 195 LYS A N 1
ATOM 1529 C CA . LYS A 1 195 ? -10.240 -7.511 -1.945 1.00 87.44 195 LYS A CA 1
ATOM 1530 C C . LYS A 1 195 ? -10.374 -8.766 -1.097 1.00 87.44 195 LYS A C 1
ATOM 1532 O O . LYS A 1 195 ? -11.071 -9.699 -1.463 1.00 87.44 195 LYS A O 1
ATOM 1537 N N . CYS A 1 196 ? -9.691 -8.793 0.042 1.00 86.25 196 CYS A N 1
ATOM 1538 C CA . CYS A 1 196 ? -9.827 -9.881 1.006 1.00 86.25 196 CYS A CA 1
ATOM 1539 C C . CYS A 1 196 ? -11.049 -9.622 1.900 1.00 86.25 196 CYS A C 1
ATOM 1541 O O . CYS A 1 196 ? -10.919 -9.150 3.034 1.00 86.25 196 CYS A O 1
ATOM 1543 N N . ASN A 1 197 ? -12.248 -9.772 1.337 1.00 87.25 197 ASN A N 1
ATOM 1544 C CA . ASN A 1 197 ? -13.504 -9.415 1.994 1.00 87.25 197 ASN A CA 1
ATOM 1545 C C . ASN A 1 197 ? -14.693 -10.332 1.661 1.00 87.25 197 ASN A C 1
ATOM 1547 O O . ASN A 1 197 ? -15.801 -9.987 2.073 1.00 87.25 197 ASN A O 1
ATOM 1551 N N . ASP A 1 198 ? -14.481 -11.464 0.986 1.00 89.31 198 ASP A N 1
ATOM 1552 C CA . ASP A 1 198 ? -15.549 -12.387 0.582 1.00 89.31 198 ASP A CA 1
ATOM 1553 C C . ASP A 1 198 ? -15.223 -13.859 0.938 1.00 89.31 198 ASP A C 1
ATOM 1555 O O . ASP A 1 198 ? -14.700 -14.598 0.106 1.00 89.31 198 ASP A O 1
ATOM 1559 N N . PRO A 1 199 ? -15.452 -14.294 2.196 1.00 91.19 199 PRO A N 1
ATOM 1560 C CA . PRO A 1 199 ? -15.940 -13.497 3.317 1.00 91.19 199 PRO A CA 1
ATOM 1561 C C . PRO A 1 199 ? -14.832 -12.651 3.954 1.00 91.19 199 PRO A C 1
ATOM 1563 O O . PRO A 1 199 ? -13.633 -12.912 3.834 1.00 91.19 199 PRO A O 1
ATOM 1566 N N . ARG A 1 200 ? -15.224 -11.605 4.685 1.00 87.31 200 ARG A N 1
ATOM 1567 C CA . ARG A 1 200 ? -14.267 -10.826 5.473 1.00 87.31 200 ARG A CA 1
ATOM 1568 C C . ARG A 1 200 ? -13.768 -11.642 6.661 1.00 87.31 200 ARG A C 1
ATOM 1570 O O . ARG A 1 200 ? -14.566 -12.219 7.393 1.00 87.31 200 ARG A O 1
ATOM 1577 N N . ARG A 1 201 ? -12.457 -11.575 6.895 1.00 90.00 201 ARG A N 1
ATOM 1578 C CA . ARG A 1 201 ? -11.796 -12.210 8.034 1.00 90.00 201 ARG A CA 1
ATOM 1579 C C . ARG A 1 201 ? -12.397 -11.772 9.373 1.00 90.00 201 ARG A C 1
ATOM 1581 O O . ARG A 1 201 ? -12.580 -10.576 9.607 1.00 90.00 201 ARG A O 1
ATOM 1588 N N . GLN A 1 202 ? -12.634 -12.729 10.268 1.00 90.69 202 GLN A N 1
ATOM 1589 C CA . GLN A 1 202 ? -13.087 -12.496 11.641 1.00 90.69 202 GLN A CA 1
ATOM 1590 C C . GLN A 1 202 ? -12.393 -13.455 12.609 1.00 90.69 202 GLN A C 1
ATOM 1592 O O . GLN A 1 202 ? -12.388 -14.663 12.392 1.00 90.69 202 GLN A O 1
ATOM 1597 N N . ASN A 1 203 ? -11.841 -12.910 13.697 1.00 92.62 203 ASN A N 1
ATOM 1598 C CA . ASN A 1 203 ? -11.289 -13.675 14.824 1.00 92.62 203 ASN A CA 1
ATOM 1599 C C . ASN A 1 203 ? -10.227 -14.732 14.451 1.00 92.62 203 ASN A C 1
ATOM 1601 O O . ASN A 1 203 ? -10.089 -15.743 15.131 1.00 92.62 203 ASN A O 1
ATOM 1605 N N . THR A 1 204 ? -9.468 -14.490 13.382 1.00 89.94 204 THR A N 1
ATOM 1606 C CA . THR A 1 204 ? -8.342 -15.323 12.943 1.00 89.94 204 THR A CA 1
ATOM 1607 C C . THR A 1 204 ? -7.295 -14.471 12.230 1.00 89.94 204 THR A C 1
ATOM 1609 O O . THR A 1 204 ? -7.571 -13.337 11.829 1.00 89.94 204 THR A O 1
ATOM 1612 N N . LEU A 1 205 ? -6.085 -15.014 12.085 1.00 87.25 205 LEU A N 1
ATOM 1613 C CA . LEU A 1 205 ? -5.050 -14.485 11.191 1.00 87.25 205 LEU A CA 1
ATOM 1614 C C . LEU A 1 205 ? -5.111 -15.120 9.804 1.00 87.25 205 LEU A C 1
ATOM 1616 O O . LEU A 1 205 ? -4.542 -14.559 8.871 1.00 87.25 205 LEU A O 1
ATOM 1620 N N . GLU A 1 206 ? -5.814 -16.247 9.670 1.00 85.88 206 GLU A N 1
ATOM 1621 C CA . GLU A 1 206 ? -6.037 -16.914 8.393 1.00 85.88 206 GLU A CA 1
ATOM 1622 C C . GLU A 1 206 ? -6.781 -15.964 7.462 1.00 85.88 206 GLU A C 1
ATOM 1624 O O . GLU A 1 206 ? -7.900 -15.509 7.716 1.00 85.88 206 GLU A O 1
ATOM 1629 N N . GLY A 1 207 ? -6.104 -15.587 6.394 1.00 82.31 207 GLY A N 1
ATOM 1630 C CA . GLY A 1 207 ? -6.578 -14.609 5.444 1.00 82.31 207 GLY A CA 1
ATOM 1631 C C . GLY A 1 207 ? -6.305 -15.079 4.038 1.00 82.31 207 GLY A C 1
ATOM 1632 O O . GLY A 1 207 ? -5.904 -16.210 3.795 1.00 82.31 207 GLY A O 1
ATOM 1633 N N . CYS A 1 208 ? -6.509 -14.163 3.112 1.00 83.00 208 CYS A N 1
ATOM 1634 C CA . CYS A 1 208 ? -6.312 -14.459 1.719 1.00 83.00 208 CYS A CA 1
ATOM 1635 C C . CYS A 1 208 ? -4.818 -14.546 1.383 1.00 83.00 208 CYS A C 1
ATOM 1637 O O . CYS A 1 208 ? -4.054 -13.633 1.707 1.00 83.00 208 CYS A O 1
ATOM 1639 N N . GLU A 1 209 ? -4.425 -15.634 0.726 1.00 78.94 209 GLU A N 1
ATOM 1640 C CA . GLU A 1 209 ? -3.056 -15.881 0.270 1.00 78.94 209 GLU A CA 1
ATOM 1641 C C . GLU A 1 209 ? -2.880 -15.475 -1.202 1.00 78.94 209 GLU A C 1
ATOM 1643 O O . GLU A 1 209 ? -3.796 -15.622 -2.019 1.00 78.94 209 GLU A O 1
ATOM 1648 N N . GLY A 1 210 ? -1.703 -14.943 -1.540 1.00 74.94 210 GLY A N 1
ATOM 1649 C CA . GLY A 1 210 ? -1.365 -14.432 -2.872 1.00 74.94 210 GLY A CA 1
ATOM 1650 C C . GLY A 1 210 ? -1.681 -12.946 -3.084 1.00 74.94 210 GLY A C 1
ATOM 1651 O O . GLY A 1 210 ? -1.991 -12.205 -2.148 1.00 74.94 210 GLY A O 1
ATOM 1652 N N . ASP A 1 211 ? -1.604 -12.502 -4.339 1.00 73.94 211 ASP A N 1
ATOM 1653 C CA . ASP A 1 211 ? -1.669 -11.078 -4.678 1.00 73.94 211 ASP A CA 1
ATOM 1654 C C . ASP A 1 211 ? -3.097 -10.519 -4.706 1.00 73.94 211 ASP A C 1
ATOM 1656 O O . ASP A 1 211 ? -4.045 -11.174 -5.150 1.00 73.94 211 ASP A O 1
ATOM 1660 N N . ASN A 1 212 ? -3.260 -9.261 -4.286 1.00 77.62 212 ASN A N 1
ATOM 1661 C CA . ASN A 1 212 ? -4.509 -8.497 -4.411 1.00 77.62 212 ASN A CA 1
ATOM 1662 C C . ASN A 1 212 ? -4.573 -7.642 -5.689 1.00 77.62 212 ASN A C 1
ATOM 1664 O O . ASN A 1 212 ? -5.606 -7.030 -5.974 1.00 77.62 212 ASN A O 1
ATOM 1668 N N . VAL A 1 213 ? -3.477 -7.588 -6.447 1.00 80.94 213 VAL A N 1
ATOM 1669 C CA . VAL A 1 213 ? -3.354 -6.887 -7.725 1.00 80.94 213 VAL A CA 1
ATOM 1670 C C . VAL A 1 213 ? -2.725 -7.843 -8.729 1.00 80.94 213 VAL A C 1
ATOM 1672 O O . VAL A 1 213 ? -1.739 -8.497 -8.416 1.00 80.94 213 VAL A O 1
ATOM 1675 N N . ARG A 1 214 ? -3.256 -7.896 -9.949 1.00 79.62 214 ARG A N 1
ATOM 1676 C CA . ARG A 1 214 ? -2.611 -8.582 -11.075 1.00 79.62 214 ARG A CA 1
ATOM 1677 C C . ARG A 1 214 ? -2.706 -7.732 -12.329 1.00 79.62 214 ARG A C 1
ATOM 1679 O O . ARG A 1 214 ? -3.603 -6.895 -12.446 1.00 79.62 214 ARG A O 1
ATOM 1686 N N . LEU A 1 215 ? -1.800 -7.960 -13.270 1.00 80.94 215 LEU A N 1
ATOM 1687 C CA . LEU A 1 215 ? -1.855 -7.341 -14.588 1.00 80.94 215 LEU A CA 1
ATOM 1688 C C . LEU A 1 215 ? -2.166 -8.403 -15.631 1.00 80.94 215 LEU A C 1
ATOM 1690 O O . LEU A 1 215 ? -1.645 -9.514 -15.567 1.00 80.94 215 LEU A O 1
ATOM 1694 N N . ARG A 1 216 ? -3.011 -8.047 -16.595 1.00 79.44 216 ARG A N 1
ATOM 1695 C CA . ARG A 1 216 ? -3.387 -8.929 -17.698 1.00 79.44 216 ARG A CA 1
ATOM 1696 C C . ARG A 1 216 ? -3.110 -8.239 -19.035 1.00 79.44 216 ARG A C 1
ATOM 1698 O O . ARG A 1 216 ? -3.460 -7.064 -19.167 1.00 79.44 216 ARG A O 1
ATOM 1705 N N . PRO A 1 217 ? -2.522 -8.934 -20.025 1.00 78.88 217 PRO A N 1
ATOM 1706 C CA . PRO A 1 217 ? -2.434 -8.435 -21.393 1.00 78.88 217 PRO A CA 1
ATOM 1707 C C . PRO A 1 217 ? -3.806 -8.090 -21.964 1.00 78.88 217 PRO A C 1
ATOM 1709 O O . PRO A 1 217 ? -4.803 -8.741 -21.659 1.00 78.88 217 PRO A O 1
ATOM 1712 N N . CYS A 1 218 ? -3.861 -7.062 -22.799 1.00 78.00 218 CYS A N 1
ATOM 1713 C CA . CYS A 1 218 ? -5.096 -6.614 -23.427 1.00 78.00 218 CYS A CA 1
ATOM 1714 C C . CYS A 1 218 ? -4.826 -6.108 -24.845 1.00 78.00 218 CYS A C 1
ATOM 1716 O O . CYS A 1 218 ? -3.712 -5.693 -25.153 1.00 78.00 218 CYS A O 1
ATOM 1718 N N . ASP A 1 219 ? -5.839 -6.121 -25.711 1.00 76.12 219 ASP A N 1
ATOM 1719 C CA . ASP A 1 219 ? -5.698 -5.591 -27.066 1.00 76.12 219 ASP A CA 1
ATOM 1720 C C . ASP A 1 219 ? -6.043 -4.102 -27.125 1.00 76.12 219 ASP A C 1
ATOM 1722 O O . ASP A 1 219 ? -7.211 -3.710 -27.099 1.00 76.12 219 ASP A O 1
ATOM 1726 N N . ILE A 1 220 ? -5.020 -3.259 -27.253 1.00 77.00 220 ILE A N 1
ATOM 1727 C CA . ILE A 1 220 ? -5.224 -1.817 -27.408 1.00 77.00 220 ILE A CA 1
ATOM 1728 C C . ILE A 1 220 ? -5.781 -1.447 -28.792 1.00 77.00 220 ILE A C 1
ATOM 1730 O O . ILE A 1 220 ? -6.407 -0.400 -28.928 1.00 77.00 220 ILE A O 1
ATOM 1734 N N . SER A 1 221 ? -5.598 -2.294 -29.816 1.00 71.06 221 SER A N 1
ATOM 1735 C CA . SER A 1 221 ? -6.089 -2.023 -31.177 1.00 71.06 221 SER A CA 1
ATOM 1736 C C . SER A 1 221 ? -7.608 -2.129 -31.293 1.00 71.06 221 SER A C 1
ATOM 1738 O O . SER A 1 221 ? -8.200 -1.479 -32.151 1.00 71.06 221 SER A O 1
ATOM 1740 N N . ALA A 1 222 ? -8.238 -2.883 -30.390 1.00 66.06 222 ALA A N 1
ATOM 1741 C CA . ALA A 1 222 ? -9.688 -2.965 -30.268 1.00 66.06 222 ALA A CA 1
ATOM 1742 C C . ALA A 1 222 ? -10.297 -1.748 -29.541 1.00 66.06 222 ALA A C 1
ATOM 1744 O O . ALA A 1 222 ? -11.514 -1.573 -29.553 1.00 66.06 222 ALA A O 1
ATOM 1745 N N . ASN A 1 223 ? -9.476 -0.898 -28.908 1.00 69.50 223 ASN A N 1
ATOM 1746 C CA . ASN A 1 223 ? -9.942 0.282 -28.188 1.00 69.50 223 ASN A CA 1
ATOM 1747 C C . ASN A 1 223 ? -9.750 1.551 -29.032 1.00 69.50 223 ASN A C 1
ATOM 1749 O O . ASN A 1 223 ? -8.700 2.190 -29.002 1.00 69.50 223 ASN A O 1
ATOM 1753 N N . GLU A 1 224 ? -10.799 1.964 -29.746 1.00 67.38 224 GLU A N 1
ATOM 1754 C CA . GLU A 1 224 ? -10.788 3.177 -30.580 1.00 67.38 224 GLU A CA 1
ATOM 1755 C C . GLU A 1 224 ? -10.513 4.472 -29.794 1.00 67.38 224 GLU A C 1
ATOM 1757 O O . GLU A 1 224 ? -10.063 5.461 -30.375 1.00 67.38 224 GLU A O 1
ATOM 1762 N N . LYS A 1 225 ? -10.758 4.475 -28.475 1.00 68.94 225 LYS A N 1
ATOM 1763 C CA . LYS A 1 225 ? -10.525 5.625 -27.587 1.00 68.94 225 LYS A CA 1
ATOM 1764 C C . LYS A 1 225 ? -9.114 5.653 -26.996 1.00 68.94 225 LYS A C 1
ATOM 1766 O O . LYS A 1 225 ? -8.745 6.654 -26.382 1.00 68.94 225 LYS A O 1
ATOM 1771 N N . ALA A 1 226 ? -8.327 4.588 -27.160 1.00 68.31 226 ALA A N 1
ATOM 1772 C CA . ALA A 1 226 ? -6.985 4.532 -26.601 1.00 68.31 226 ALA A CA 1
ATOM 1773 C C . ALA A 1 226 ? -6.058 5.559 -27.287 1.00 68.31 226 ALA A C 1
ATOM 1775 O O . ALA A 1 226 ? -6.038 5.651 -28.521 1.00 68.31 226 ALA A O 1
ATOM 1776 N N . PRO A 1 227 ? -5.254 6.328 -26.527 1.00 69.94 227 PRO A N 1
ATOM 1777 C CA . PRO A 1 227 ? -4.313 7.281 -27.102 1.00 69.94 227 PRO A CA 1
ATOM 1778 C C . PRO A 1 227 ? -3.314 6.584 -28.033 1.00 69.94 227 PRO A C 1
ATOM 1780 O O . PRO A 1 227 ? -2.570 5.694 -27.616 1.00 69.94 227 PRO A O 1
ATOM 1783 N N . LYS A 1 228 ? -3.254 7.011 -29.298 1.00 73.62 228 LYS A N 1
ATOM 1784 C CA . LYS A 1 228 ? -2.269 6.491 -30.255 1.00 73.62 228 LYS A CA 1
ATOM 1785 C C . LYS A 1 228 ? -0.887 7.064 -29.940 1.00 73.62 228 LYS A C 1
ATOM 1787 O O . LYS A 1 228 ? -0.666 8.267 -30.056 1.00 73.62 228 LYS A O 1
ATOM 1792 N N . CYS A 1 229 ? 0.058 6.200 -29.581 1.00 81.88 229 CYS A N 1
ATOM 1793 C CA . CYS A 1 229 ? 1.464 6.573 -29.445 1.00 81.88 229 CYS A CA 1
ATOM 1794 C C . CYS A 1 229 ? 2.111 6.687 -30.835 1.00 81.88 229 CYS A C 1
ATOM 1796 O O . CYS A 1 229 ? 2.393 5.677 -31.476 1.00 81.88 229 CYS A O 1
ATOM 1798 N N . THR A 1 230 ? 2.340 7.910 -31.315 1.00 84.50 230 THR A N 1
ATOM 1799 C CA . THR A 1 230 ? 2.942 8.163 -32.640 1.00 84.50 230 THR A CA 1
ATOM 1800 C C . THR A 1 230 ? 4.471 8.166 -32.621 1.00 84.50 230 THR A C 1
ATOM 1802 O O . THR A 1 230 ? 5.100 7.837 -33.625 1.00 84.50 230 THR A O 1
ATOM 1805 N N . HIS A 1 231 ? 5.076 8.508 -31.481 1.00 88.62 231 HIS A N 1
ATOM 1806 C CA . HIS A 1 231 ? 6.525 8.644 -31.324 1.00 88.62 231 HIS A CA 1
ATOM 1807 C C . HIS A 1 231 ? 7.006 7.911 -30.061 1.00 88.62 231 HIS A C 1
ATOM 1809 O O . HIS A 1 231 ? 7.245 8.550 -29.032 1.00 88.62 231 HIS A O 1
ATOM 1815 N N . PRO A 1 232 ? 7.122 6.570 -30.103 1.00 89.88 232 PRO A N 1
ATOM 1816 C CA . PRO A 1 232 ? 7.560 5.793 -28.949 1.00 89.88 232 PRO A CA 1
ATOM 1817 C C . PRO A 1 232 ? 9.022 6.094 -28.604 1.00 89.88 232 PRO A C 1
ATOM 1819 O O . PRO A 1 232 ? 9.910 6.004 -29.458 1.00 89.88 232 PRO A O 1
ATOM 1822 N N . LYS A 1 233 ? 9.278 6.410 -27.331 1.00 93.62 233 LYS A N 1
ATOM 1823 C CA . LYS A 1 233 ? 10.635 6.653 -26.815 1.00 93.62 233 LYS A CA 1
ATOM 1824 C C . LYS A 1 233 ? 11.340 5.340 -26.498 1.00 93.62 233 LYS A C 1
ATOM 1826 O O . LYS A 1 233 ? 10.711 4.353 -26.123 1.00 93.62 233 LYS A O 1
ATOM 1831 N N . THR A 1 234 ? 12.662 5.327 -26.595 1.00 95.12 234 THR A N 1
ATOM 1832 C CA . THR A 1 234 ? 13.463 4.259 -25.979 1.00 95.12 234 THR A CA 1
ATOM 1833 C C . THR A 1 234 ? 13.352 4.340 -24.453 1.00 95.12 234 THR A C 1
ATOM 1835 O O . THR A 1 234 ? 13.132 5.421 -23.897 1.00 95.12 234 THR A O 1
ATOM 1838 N N . ASN A 1 235 ? 13.573 3.222 -23.756 1.00 94.56 235 ASN A N 1
ATOM 1839 C CA . ASN A 1 235 ? 13.656 3.229 -22.291 1.00 94.56 235 ASN A CA 1
ATOM 1840 C C . ASN A 1 235 ? 14.696 4.236 -21.792 1.00 94.56 235 ASN A C 1
ATOM 1842 O O . ASN A 1 235 ? 14.436 4.964 -20.841 1.00 94.56 235 ASN A O 1
ATOM 1846 N N . GLN A 1 236 ? 15.851 4.310 -22.459 1.00 95.19 236 GLN A N 1
ATOM 1847 C CA . GLN A 1 236 ? 16.935 5.213 -22.080 1.00 95.19 236 GLN A CA 1
ATOM 1848 C C . GLN A 1 236 ? 16.506 6.685 -22.148 1.00 95.19 236 GLN A C 1
ATOM 1850 O O . GLN A 1 236 ? 16.718 7.421 -21.191 1.00 95.19 236 GLN A O 1
ATOM 1855 N N . GLN A 1 237 ? 15.831 7.099 -23.227 1.00 96.44 237 GLN A N 1
ATOM 1856 C CA . GLN A 1 237 ? 15.297 8.461 -23.352 1.00 96.44 237 GLN A CA 1
ATOM 1857 C C . GLN A 1 237 ? 14.294 8.785 -22.239 1.00 96.44 237 GLN A C 1
ATOM 1859 O O . GLN A 1 237 ? 14.372 9.850 -21.633 1.00 96.44 237 GLN A O 1
ATOM 1864 N N . TYR A 1 238 ? 13.376 7.862 -21.938 1.00 95.94 238 TYR A N 1
ATOM 1865 C CA . TYR A 1 238 ? 12.409 8.047 -20.853 1.00 95.94 238 TYR A CA 1
ATOM 1866 C C . TYR A 1 238 ? 13.093 8.162 -19.481 1.00 95.94 238 TYR A C 1
ATOM 1868 O O . TYR A 1 238 ? 12.731 9.013 -18.669 1.00 95.94 238 TYR A O 1
ATOM 1876 N N . ILE A 1 239 ? 14.104 7.328 -19.227 1.00 96.19 239 ILE A N 1
ATOM 1877 C CA . ILE A 1 239 ? 14.896 7.347 -17.993 1.00 96.19 239 ILE A CA 1
ATOM 1878 C C . ILE A 1 239 ? 15.644 8.674 -17.841 1.00 96.19 239 ILE A C 1
ATOM 1880 O O . ILE A 1 239 ? 15.581 9.279 -16.772 1.00 96.19 239 ILE A O 1
ATOM 1884 N N . ASP A 1 240 ? 16.309 9.154 -18.893 1.00 96.75 240 ASP A N 1
ATOM 1885 C CA . ASP A 1 240 ? 17.042 10.423 -18.866 1.00 96.75 240 ASP A CA 1
ATOM 1886 C C . ASP A 1 240 ? 16.104 11.612 -18.602 1.00 96.75 240 ASP A C 1
ATOM 1888 O O . ASP A 1 240 ? 16.399 12.455 -17.754 1.00 96.75 240 ASP A O 1
ATOM 1892 N N . GLU A 1 241 ? 14.928 11.641 -19.238 1.00 95.75 241 GLU A N 1
ATOM 1893 C CA . GLU A 1 241 ? 13.898 12.657 -18.985 1.00 95.75 241 GLU A CA 1
ATOM 1894 C C . GLU A 1 241 ? 13.405 12.648 -17.534 1.00 95.75 241 GLU A C 1
ATOM 1896 O O . GLU A 1 241 ? 13.287 13.705 -16.907 1.00 95.75 241 GLU A O 1
ATOM 1901 N N . LYS A 1 242 ? 13.143 11.461 -16.973 1.00 94.88 242 LYS A N 1
ATOM 1902 C CA . LYS A 1 242 ? 12.728 11.323 -15.573 1.00 94.88 242 LYS A CA 1
ATOM 1903 C C . LYS A 1 242 ? 13.839 11.730 -14.610 1.00 94.88 242 LYS A C 1
ATOM 1905 O O . LYS A 1 242 ? 13.573 12.473 -13.672 1.00 94.88 242 LYS A O 1
ATOM 1910 N N . CYS A 1 243 ? 15.089 11.355 -14.865 1.00 94.38 243 CYS A N 1
ATOM 1911 C CA . CYS A 1 243 ? 16.215 11.802 -14.045 1.00 94.38 243 CYS A CA 1
ATOM 1912 C C . CYS A 1 243 ? 16.438 13.318 -14.128 1.00 94.38 243 CYS A C 1
ATOM 1914 O O . CYS A 1 243 ? 16.717 13.947 -13.108 1.00 94.38 243 CYS A O 1
ATOM 1916 N N . ALA A 1 244 ? 16.246 13.930 -15.300 1.00 94.88 244 ALA A N 1
ATOM 1917 C CA . ALA A 1 244 ? 16.273 15.382 -15.448 1.00 94.88 244 ALA A CA 1
ATOM 1918 C C . ALA A 1 244 ? 15.143 16.069 -14.665 1.00 94.88 244 ALA A C 1
ATOM 1920 O O . ALA A 1 244 ? 15.364 17.124 -14.071 1.00 94.88 244 ALA A O 1
ATOM 1921 N N . LEU A 1 245 ? 13.951 15.465 -14.619 1.00 92.69 245 LEU A N 1
ATOM 1922 C CA . LEU A 1 245 ? 12.853 15.926 -13.769 1.00 92.69 245 LEU A CA 1
ATOM 1923 C C . LEU A 1 245 ? 13.220 15.820 -12.282 1.00 92.69 245 LEU A C 1
ATOM 1925 O O . LEU A 1 245 ? 13.051 16.793 -11.550 1.00 92.69 245 LEU A O 1
ATOM 1929 N N . TYR A 1 246 ? 13.757 14.679 -11.842 1.00 91.06 246 TYR A N 1
ATOM 1930 C CA . TYR A 1 246 ? 14.109 14.455 -10.437 1.00 91.06 246 TYR A CA 1
ATOM 1931 C C . TYR A 1 246 ? 15.228 15.375 -9.947 1.00 91.06 246 TYR A C 1
ATOM 1933 O O . TYR A 1 246 ? 15.180 15.867 -8.819 1.00 91.06 246 TYR A O 1
ATOM 1941 N N . ALA A 1 247 ? 16.196 15.684 -10.811 1.00 91.44 247 ALA A N 1
ATOM 1942 C CA . ALA A 1 247 ? 17.279 16.614 -10.510 1.00 91.44 247 ALA A CA 1
ATOM 1943 C C . ALA A 1 247 ? 16.788 18.040 -10.182 1.00 91.44 247 ALA A C 1
ATOM 1945 O O . ALA A 1 247 ? 17.480 18.772 -9.478 1.00 91.44 247 ALA A O 1
ATOM 1946 N N . ARG A 1 248 ? 15.577 18.435 -10.620 1.00 90.12 248 ARG A N 1
ATOM 1947 C CA . ARG A 1 248 ? 14.994 19.754 -10.298 1.00 90.12 248 ARG A CA 1
ATOM 1948 C C . ARG A 1 248 ? 14.671 19.925 -8.816 1.00 90.12 248 ARG A C 1
ATOM 1950 O O . ARG A 1 248 ? 14.689 21.049 -8.330 1.00 90.12 248 ARG A O 1
ATOM 1957 N N . PHE A 1 249 ? 14.355 18.837 -8.116 1.00 86.25 249 PHE A N 1
ATOM 1958 C CA . PHE A 1 249 ? 14.011 18.868 -6.691 1.00 86.25 249 PHE A CA 1
ATOM 1959 C C . PHE A 1 249 ? 15.011 18.113 -5.804 1.00 86.25 249 PHE A C 1
ATOM 1961 O O . PHE A 1 249 ? 15.015 18.314 -4.593 1.00 86.25 249 PHE A O 1
ATOM 1968 N N . LYS A 1 250 ? 15.898 17.290 -6.382 1.00 87.81 250 LYS A N 1
ATOM 1969 C CA . LYS A 1 250 ? 17.056 16.690 -5.699 1.00 87.81 250 LYS A CA 1
ATOM 1970 C C . LYS A 1 250 ? 18.353 17.044 -6.447 1.00 87.81 250 LYS A C 1
ATOM 1972 O O . LYS A 1 250 ? 18.774 16.270 -7.306 1.00 87.81 250 LYS A O 1
ATOM 1977 N N . PRO A 1 251 ? 19.019 18.166 -6.102 1.00 86.88 251 PRO A N 1
ATOM 1978 C CA . PRO A 1 251 ? 20.208 18.660 -6.814 1.00 86.88 251 PRO A CA 1
ATOM 1979 C C . PRO A 1 251 ? 21.415 17.709 -6.836 1.00 86.88 251 PRO A C 1
ATOM 1981 O O . PRO A 1 251 ? 22.322 17.883 -7.641 1.00 86.88 251 PRO A O 1
ATOM 1984 N N . GLU A 1 252 ? 21.449 16.699 -5.961 1.00 89.12 252 GLU A N 1
ATOM 1985 C CA . GLU A 1 252 ? 22.505 15.676 -5.939 1.00 89.12 252 GLU A CA 1
ATOM 1986 C C . GLU A 1 252 ? 22.411 14.671 -7.106 1.00 89.12 252 GLU A C 1
ATOM 1988 O O . GLU A 1 252 ? 23.340 13.886 -7.322 1.00 89.12 252 GLU A O 1
ATOM 1993 N N . LEU A 1 253 ? 21.296 14.673 -7.845 1.00 90.25 253 LEU A N 1
ATOM 1994 C CA . LEU A 1 253 ? 21.075 13.809 -9.001 1.00 90.25 253 LEU A CA 1
ATOM 1995 C C . LEU A 1 253 ? 21.561 14.467 -10.290 1.00 90.25 253 LEU A C 1
ATOM 1997 O O . LEU A 1 253 ? 21.393 15.663 -10.519 1.00 90.25 253 LEU A O 1
ATOM 2001 N N . LYS A 1 254 ? 22.097 13.644 -11.187 1.00 92.38 254 LYS A N 1
ATOM 2002 C CA . LYS A 1 254 ? 22.438 14.036 -12.553 1.00 92.38 254 LYS A CA 1
ATOM 2003 C C . LYS A 1 254 ? 21.224 13.837 -13.476 1.00 92.38 254 LYS A C 1
ATOM 2005 O O . LYS A 1 254 ? 20.486 12.865 -13.302 1.00 92.38 254 LYS A O 1
ATOM 2010 N N . PRO A 1 255 ? 21.049 14.673 -14.517 1.00 93.56 255 PRO A N 1
ATOM 2011 C CA . PRO A 1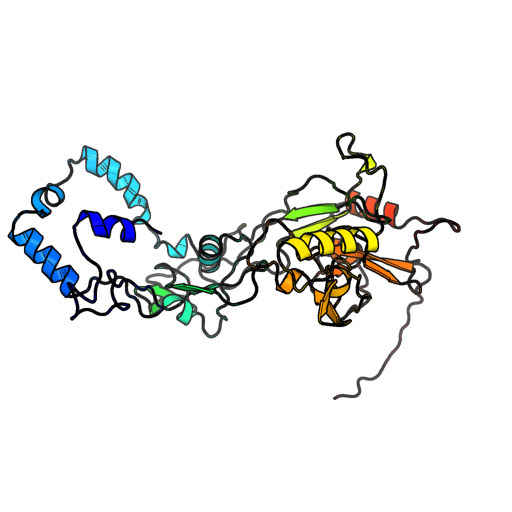 255 ? 19.959 14.565 -15.495 1.00 93.56 255 PRO A CA 1
ATOM 2012 C C . PRO A 1 255 ? 20.210 13.455 -16.535 1.00 93.56 255 PRO A C 1
ATOM 2014 O O . PRO A 1 255 ? 19.951 13.624 -17.722 1.00 93.56 255 PRO A O 1
ATOM 2017 N N . ARG A 1 256 ? 20.795 12.340 -16.098 1.00 94.31 256 ARG A N 1
ATOM 2018 C CA . ARG A 1 256 ? 21.108 11.162 -16.904 1.00 94.31 256 ARG A CA 1
ATOM 2019 C C . ARG A 1 256 ? 20.931 9.931 -16.034 1.00 94.31 256 ARG A C 1
ATOM 2021 O O . ARG A 1 256 ? 21.376 9.922 -14.884 1.00 94.31 256 ARG A O 1
ATOM 2028 N N . GLY A 1 257 ? 20.319 8.899 -16.587 1.00 94.62 257 GLY A N 1
ATOM 2029 C CA . GLY A 1 257 ? 20.102 7.637 -15.909 1.00 94.62 257 GLY A CA 1
ATOM 2030 C C . GLY A 1 257 ? 20.534 6.432 -16.728 1.00 94.62 257 GLY A C 1
ATOM 2031 O O . GLY A 1 257 ? 21.205 6.548 -17.752 1.00 94.62 257 GLY A O 1
ATOM 2032 N N . THR A 1 258 ? 20.182 5.254 -16.233 1.00 94.19 258 THR A N 1
ATOM 2033 C CA . THR A 1 258 ? 20.432 3.982 -16.908 1.00 94.19 258 THR A CA 1
ATOM 2034 C C . THR A 1 258 ? 19.371 2.951 -16.540 1.00 94.19 258 THR A C 1
ATOM 2036 O O . THR A 1 258 ? 18.814 2.980 -15.438 1.00 94.19 258 THR A O 1
ATOM 2039 N N . GLN A 1 259 ? 19.102 2.020 -17.454 1.00 93.12 259 GLN A N 1
ATOM 2040 C CA . GLN A 1 259 ? 18.394 0.786 -17.133 1.00 93.12 259 GLN A CA 1
ATOM 2041 C C . GLN A 1 259 ? 19.423 -0.260 -16.705 1.00 93.12 259 GLN A C 1
ATOM 2043 O O . GLN A 1 259 ? 20.321 -0.614 -17.468 1.00 93.12 259 GLN A O 1
ATOM 2048 N N . VAL A 1 260 ? 19.305 -0.758 -15.477 1.00 91.19 260 VAL A N 1
ATOM 2049 C CA . VAL A 1 260 ? 20.195 -1.815 -14.987 1.00 91.19 260 VAL A CA 1
ATOM 2050 C C . VAL A 1 260 ? 19.830 -3.142 -15.669 1.00 91.19 260 VAL A C 1
ATOM 2052 O O . VAL A 1 260 ? 18.641 -3.415 -15.839 1.00 91.19 260 VAL A O 1
ATOM 2055 N N . PRO A 1 261 ? 20.811 -3.982 -16.053 1.00 89.44 261 PRO A N 1
ATOM 2056 C CA . PRO A 1 261 ? 20.532 -5.303 -16.602 1.00 89.44 261 PRO A CA 1
ATOM 2057 C C . PRO A 1 261 ? 19.675 -6.159 -15.666 1.00 89.44 261 PRO A C 1
ATOM 2059 O O . PRO A 1 261 ? 19.780 -6.077 -14.441 1.00 89.44 261 PRO A O 1
ATOM 2062 N N . TYR A 1 262 ? 18.844 -7.011 -16.258 1.00 88.31 262 TYR A N 1
ATOM 2063 C CA . TYR A 1 262 ? 18.048 -7.974 -15.510 1.00 88.31 262 TYR A CA 1
ATOM 2064 C C . TYR A 1 262 ? 18.923 -8.976 -14.756 1.00 88.31 262 TYR A C 1
ATOM 2066 O O . TYR A 1 262 ? 19.926 -9.469 -15.269 1.00 88.31 262 TYR A O 1
ATOM 2074 N N . SER A 1 263 ? 18.489 -9.288 -13.538 1.00 84.69 263 SER A N 1
ATOM 2075 C CA . SER A 1 263 ? 19.000 -10.372 -12.708 1.00 84.69 263 SER A CA 1
ATOM 2076 C C . SER A 1 263 ? 17.806 -11.087 -12.098 1.00 84.69 263 SER A C 1
ATOM 2078 O O . SER A 1 263 ? 16.938 -10.417 -11.542 1.00 84.69 263 SER A O 1
ATOM 2080 N N . ALA A 1 264 ? 17.774 -12.419 -12.143 1.00 80.44 264 ALA A N 1
ATOM 2081 C CA . ALA A 1 264 ? 16.681 -13.199 -11.559 1.00 80.44 264 ALA A CA 1
ATOM 2082 C C . ALA A 1 264 ? 16.495 -12.904 -10.058 1.00 80.44 264 ALA A C 1
ATOM 2084 O O . ALA A 1 264 ? 15.375 -12.681 -9.614 1.00 80.44 264 ALA A O 1
ATOM 2085 N N . SER A 1 265 ? 17.596 -12.771 -9.310 1.00 78.75 265 SER A N 1
ATOM 2086 C CA . SER A 1 265 ? 17.577 -12.481 -7.868 1.00 78.75 265 SER A CA 1
ATOM 2087 C C . SER A 1 265 ? 17.166 -11.049 -7.509 1.00 78.75 265 SER A C 1
ATOM 2089 O O . SER A 1 265 ? 16.866 -10.754 -6.358 1.00 78.75 265 SER A O 1
ATOM 2091 N N . GLN A 1 266 ? 17.209 -10.116 -8.465 1.00 81.75 266 GLN A N 1
ATOM 2092 C CA . GLN A 1 266 ? 16.904 -8.698 -8.247 1.00 81.75 266 GLN A CA 1
ATOM 2093 C C . GLN A 1 266 ? 16.170 -8.125 -9.465 1.00 81.75 266 GLN A C 1
ATOM 2095 O O . GLN A 1 266 ? 16.563 -7.093 -10.020 1.00 81.75 266 GLN A O 1
ATOM 2100 N N . SER A 1 267 ? 15.110 -8.811 -9.897 1.00 87.50 267 SER A N 1
ATOM 2101 C CA . SER A 1 267 ? 14.397 -8.518 -11.147 1.00 87.50 267 SER A CA 1
ATOM 2102 C C . SER A 1 267 ? 13.842 -7.090 -11.186 1.00 87.50 267 SER A C 1
ATOM 2104 O O . SER A 1 267 ? 13.893 -6.436 -12.230 1.00 87.50 267 SER A O 1
ATOM 2106 N N . TRP A 1 268 ? 13.425 -6.543 -10.040 1.00 86.25 268 TRP A N 1
ATOM 2107 C CA . TRP A 1 268 ? 12.971 -5.156 -9.904 1.00 86.25 268 TRP A CA 1
ATOM 2108 C C . TRP A 1 268 ? 13.968 -4.101 -10.402 1.00 86.25 268 TRP A C 1
ATOM 2110 O O . TRP A 1 268 ? 13.565 -3.005 -10.794 1.00 86.25 268 TRP A O 1
ATOM 2120 N N . ARG A 1 269 ? 15.280 -4.384 -10.396 1.00 88.94 269 ARG A N 1
ATOM 2121 C CA . ARG A 1 269 ? 16.300 -3.395 -10.789 1.00 88.94 269 ARG A CA 1
ATOM 2122 C C . ARG A 1 269 ? 16.195 -3.013 -12.260 1.00 88.94 269 ARG A C 1
ATOM 2124 O O . ARG A 1 269 ? 16.396 -1.848 -12.586 1.00 88.94 269 ARG A O 1
ATOM 2131 N N . ALA A 1 270 ? 15.801 -3.939 -13.130 1.00 92.69 270 ALA A N 1
ATOM 2132 C CA . ALA A 1 270 ? 15.594 -3.633 -14.546 1.00 92.69 270 ALA A CA 1
ATOM 2133 C C . ALA A 1 270 ? 14.368 -2.736 -14.796 1.00 92.69 270 ALA A C 1
ATOM 2135 O O . ALA A 1 270 ? 14.254 -2.123 -15.858 1.00 92.69 270 ALA A O 1
ATOM 2136 N N . CYS A 1 271 ? 13.475 -2.622 -13.810 1.00 94.69 271 CYS A N 1
ATOM 2137 C CA . CYS A 1 271 ? 12.277 -1.787 -13.862 1.00 94.69 271 CYS A CA 1
ATOM 2138 C C . CYS A 1 271 ? 12.362 -0.517 -13.018 1.00 94.69 271 CYS A C 1
ATOM 2140 O O . CYS A 1 271 ? 11.462 0.315 -13.078 1.00 94.69 271 CYS A O 1
ATOM 2142 N N . ALA A 1 272 ? 13.436 -0.322 -12.256 1.00 93.00 272 ALA A N 1
ATOM 2143 C CA . ALA A 1 272 ? 13.654 0.912 -11.517 1.00 93.00 272 ALA A CA 1
ATOM 2144 C C . ALA A 1 272 ? 14.415 1.942 -12.359 1.00 93.00 272 ALA A C 1
ATOM 2146 O O . ALA A 1 272 ? 15.370 1.621 -13.070 1.00 93.00 272 ALA A O 1
ATOM 2147 N N . ILE A 1 273 ? 14.022 3.208 -12.227 1.00 94.69 273 ILE A N 1
ATOM 2148 C CA . ILE A 1 273 ? 14.722 4.331 -12.850 1.00 94.69 273 ILE A CA 1
ATOM 2149 C C . ILE A 1 273 ? 15.963 4.617 -12.006 1.00 94.69 273 ILE A C 1
ATOM 2151 O O . ILE A 1 273 ? 15.849 5.008 -10.843 1.00 94.69 273 ILE A O 1
ATOM 2155 N N . HIS A 1 274 ? 17.148 4.399 -12.571 1.00 94.31 274 HIS A N 1
ATOM 2156 C CA . HIS A 1 274 ? 18.409 4.674 -11.891 1.00 94.31 274 HIS A CA 1
ATOM 2157 C C . HIS A 1 274 ? 19.000 5.970 -12.421 1.00 94.31 274 HIS A C 1
ATOM 2159 O O . HIS A 1 274 ? 19.315 6.055 -13.604 1.00 94.31 274 HIS A O 1
ATOM 2165 N N . CYS A 1 275 ? 19.177 6.959 -11.551 1.00 94.88 275 CYS A N 1
ATOM 2166 C CA . CYS A 1 275 ? 19.749 8.252 -11.913 1.00 94.88 275 CYS A CA 1
ATOM 2167 C C . CYS A 1 275 ? 21.195 8.349 -11.454 1.00 94.88 275 CYS A C 1
ATOM 2169 O O . CYS A 1 275 ? 21.555 7.808 -10.407 1.00 94.88 275 CYS A O 1
ATOM 2171 N N . GLY A 1 276 ? 22.021 9.039 -12.238 1.00 93.56 276 GLY A N 1
ATOM 2172 C CA . GLY A 1 276 ? 23.400 9.313 -11.865 1.00 93.56 276 GLY A CA 1
ATOM 2173 C C . GLY A 1 276 ? 23.458 10.106 -10.560 1.00 93.56 276 GLY A C 1
ATOM 2174 O O . GLY A 1 276 ? 22.663 11.019 -10.337 1.00 93.56 276 GLY A O 1
ATOM 2175 N N . TYR A 1 277 ? 24.401 9.759 -9.699 1.00 90.19 277 TYR A N 1
ATOM 2176 C CA . TYR A 1 277 ? 24.594 10.335 -8.374 1.00 90.19 277 TYR A CA 1
ATOM 2177 C C . TYR A 1 277 ? 26.084 10.319 -8.045 1.00 90.19 277 TYR A C 1
ATOM 2179 O O . TYR A 1 277 ? 26.763 9.385 -8.445 1.00 90.19 277 TYR A O 1
ATOM 2187 N N . LYS A 1 278 ? 26.575 11.362 -7.356 1.00 80.12 278 LYS A N 1
ATOM 2188 C CA . LYS A 1 278 ? 27.958 11.545 -6.845 1.00 80.12 278 LYS A CA 1
ATOM 2189 C C . LYS A 1 278 ? 29.048 10.718 -7.556 1.00 80.12 278 LYS A C 1
ATOM 2191 O O . LYS A 1 278 ? 29.203 9.525 -7.317 1.00 80.12 278 LYS A O 1
ATOM 2196 N N . GLY A 1 279 ? 29.874 11.374 -8.373 1.00 81.31 279 GLY A N 1
ATOM 2197 C CA . GLY A 1 279 ? 30.829 10.662 -9.232 1.00 81.31 279 GLY A CA 1
ATOM 2198 C C . GLY A 1 279 ? 30.088 9.887 -10.324 1.00 81.31 279 GLY A C 1
ATOM 2199 O O . GLY A 1 279 ? 29.150 10.430 -10.907 1.00 81.31 279 GLY A O 1
ATOM 2200 N N . ASP A 1 280 ? 30.477 8.641 -10.585 1.00 80.25 280 ASP A N 1
ATOM 2201 C CA . ASP A 1 280 ? 29.893 7.799 -11.647 1.00 80.25 280 ASP A CA 1
ATOM 2202 C C . ASP A 1 280 ? 28.894 6.750 -11.127 1.00 80.25 280 ASP A C 1
ATOM 2204 O O . ASP A 1 280 ? 28.540 5.804 -11.831 1.00 80.25 280 ASP A O 1
ATOM 2208 N N . ALA A 1 281 ? 28.425 6.902 -9.886 1.00 88.00 281 ALA A N 1
ATOM 2209 C CA . ALA A 1 281 ? 27.448 5.996 -9.302 1.00 88.00 281 ALA A CA 1
ATOM 2210 C C . ALA A 1 281 ? 26.030 6.256 -9.842 1.00 88.00 281 ALA A C 1
ATOM 2212 O O . ALA A 1 281 ? 25.697 7.344 -10.313 1.00 88.00 281 ALA A O 1
ATOM 2213 N N . PHE A 1 282 ? 25.167 5.247 -9.728 1.00 91.12 282 PHE A N 1
ATOM 2214 C CA . PHE A 1 282 ? 23.740 5.358 -10.019 1.00 91.12 282 PHE A CA 1
ATOM 2215 C C . PHE A 1 282 ? 22.924 4.911 -8.809 1.00 91.12 282 PHE A C 1
ATOM 2217 O O . PHE A 1 282 ? 23.251 3.917 -8.162 1.00 91.12 282 PHE A O 1
ATOM 2224 N N . ILE A 1 283 ? 21.837 5.623 -8.527 1.00 90.50 283 ILE A N 1
ATOM 2225 C CA . ILE A 1 283 ? 20.922 5.338 -7.419 1.00 90.50 283 ILE A CA 1
ATOM 2226 C C . ILE A 1 283 ? 19.494 5.185 -7.943 1.00 90.50 283 ILE A C 1
ATOM 2228 O O . ILE A 1 283 ? 19.048 5.940 -8.808 1.00 90.50 283 ILE A O 1
ATOM 2232 N N . ALA A 1 284 ? 18.768 4.189 -7.432 1.00 90.31 284 ALA A N 1
ATOM 2233 C CA . ALA A 1 284 ? 17.387 3.943 -7.834 1.00 90.31 284 ALA A CA 1
ATOM 2234 C C . ALA A 1 284 ? 16.442 4.994 -7.236 1.00 90.31 284 ALA A C 1
ATOM 2236 O O . ALA A 1 284 ? 16.394 5.184 -6.017 1.00 90.31 284 ALA A O 1
ATOM 2237 N N . ALA A 1 285 ? 15.639 5.621 -8.096 1.00 86.12 285 ALA A N 1
ATOM 2238 C CA . ALA A 1 285 ? 14.737 6.709 -7.739 1.00 86.12 285 ALA A CA 1
ATOM 2239 C C . ALA A 1 285 ? 13.702 6.332 -6.675 1.00 86.12 285 ALA A C 1
ATOM 2241 O O . ALA A 1 285 ? 13.376 7.131 -5.795 1.00 86.12 285 ALA A O 1
ATOM 2242 N N . LYS A 1 286 ? 13.263 5.070 -6.680 1.00 80.44 286 LYS A N 1
ATOM 2243 C CA . LYS A 1 286 ? 12.286 4.547 -5.720 1.00 80.44 286 LYS A CA 1
ATOM 2244 C C . LYS A 1 286 ? 12.693 4.697 -4.245 1.00 80.44 286 LYS A C 1
ATOM 2246 O O . LYS A 1 286 ? 11.824 4.696 -3.386 1.00 80.44 286 LYS A O 1
ATOM 2251 N N . PHE A 1 287 ? 13.985 4.815 -3.923 1.00 81.44 287 PHE A N 1
ATOM 2252 C CA . PHE A 1 287 ? 14.428 4.925 -2.525 1.00 81.44 287 PHE A CA 1
ATOM 2253 C C . PHE A 1 287 ? 14.264 6.325 -1.937 1.00 81.44 287 PHE A C 1
ATOM 2255 O O . PHE A 1 287 ? 14.162 6.461 -0.723 1.00 81.44 287 PHE A O 1
ATOM 2262 N N . PHE A 1 288 ? 14.237 7.361 -2.774 1.00 75.88 288 PHE A N 1
ATOM 2263 C CA . PHE A 1 288 ? 14.242 8.750 -2.312 1.00 75.88 288 PHE A CA 1
ATOM 2264 C C . PHE A 1 288 ? 13.037 9.570 -2.783 1.00 75.88 288 PHE A C 1
ATOM 2266 O O . PHE A 1 288 ? 12.943 10.743 -2.419 1.00 75.88 288 PHE A O 1
ATOM 2273 N N . LEU A 1 289 ? 12.137 8.970 -3.572 1.00 73.44 289 LEU A N 1
ATOM 2274 C CA . LEU A 1 289 ? 10.859 9.561 -3.991 1.00 73.44 289 LEU A CA 1
ATOM 2275 C C . LEU A 1 289 ? 9.684 9.223 -3.054 1.00 73.44 289 LEU A C 1
ATOM 2277 O O . LEU A 1 289 ? 8.605 9.777 -3.220 1.00 73.44 289 LEU A O 1
ATOM 2281 N N . ASN A 1 290 ? 9.892 8.383 -2.032 1.00 56.88 290 ASN A N 1
ATOM 2282 C CA . ASN A 1 290 ? 8.831 7.932 -1.115 1.00 56.88 290 ASN A CA 1
ATOM 2283 C C . ASN A 1 290 ? 8.220 9.036 -0.232 1.00 56.88 290 ASN A C 1
ATOM 2285 O O . ASN A 1 290 ? 7.157 8.826 0.348 1.00 56.88 290 ASN A O 1
ATOM 2289 N N . GLU A 1 291 ? 8.877 10.190 -0.093 1.00 54.19 291 GLU A N 1
ATOM 2290 C CA . GLU A 1 291 ? 8.482 11.207 0.893 1.00 54.19 291 GLU A CA 1
ATOM 2291 C C . GLU A 1 291 ? 7.754 12.413 0.291 1.00 54.19 291 GLU A C 1
ATOM 2293 O O . GLU A 1 291 ? 6.994 13.072 0.996 1.00 54.19 291 GLU A O 1
ATOM 2298 N N . GLN A 1 292 ? 7.924 12.689 -1.005 1.00 57.97 292 GLN A N 1
ATOM 2299 C CA . GLN A 1 292 ? 7.268 13.790 -1.709 1.00 57.97 292 GLN A CA 1
ATOM 2300 C C . GLN A 1 292 ? 7.294 13.515 -3.212 1.00 57.97 292 GLN A C 1
ATOM 2302 O O . GLN A 1 292 ? 8.383 13.406 -3.769 1.00 57.97 292 GLN A O 1
ATOM 2307 N N . THR A 1 293 ? 6.119 13.423 -3.847 1.00 55.97 293 THR A N 1
ATOM 2308 C CA . THR A 1 293 ? 5.781 13.747 -5.258 1.00 55.97 293 THR A CA 1
ATOM 2309 C C . THR A 1 293 ? 4.687 12.809 -5.794 1.00 55.97 293 THR A C 1
ATOM 2311 O O . THR A 1 293 ? 4.543 11.678 -5.346 1.00 55.97 293 THR A O 1
ATOM 2314 N N . ASN A 1 294 ? 3.927 13.271 -6.793 1.00 68.69 294 ASN A N 1
ATOM 2315 C CA . ASN A 1 294 ? 3.062 12.427 -7.635 1.00 68.69 294 ASN A CA 1
ATOM 2316 C C . ASN A 1 294 ? 3.877 11.616 -8.673 1.00 68.69 294 ASN A C 1
ATOM 2318 O O . ASN A 1 294 ? 3.332 11.175 -9.682 1.00 68.69 294 ASN A O 1
ATOM 2322 N N . GLU A 1 295 ? 5.189 11.468 -8.473 1.00 81.19 295 GLU A N 1
ATOM 2323 C CA . GLU A 1 295 ? 6.100 10.826 -9.416 1.00 81.19 295 GLU A CA 1
ATOM 2324 C C . GLU A 1 295 ? 6.529 9.453 -8.900 1.00 81.19 295 GLU A C 1
ATOM 2326 O O . GLU A 1 295 ? 6.819 9.265 -7.721 1.00 81.19 295 GLU A O 1
ATOM 2331 N N . THR A 1 296 ? 6.606 8.482 -9.806 1.00 85.06 296 THR A N 1
ATOM 2332 C CA . THR A 1 296 ? 7.100 7.133 -9.506 1.00 85.06 296 THR A CA 1
ATOM 2333 C C . THR A 1 296 ? 8.566 7.006 -9.890 1.00 85.06 296 THR A C 1
ATOM 2335 O O . THR A 1 296 ? 8.967 7.512 -10.933 1.00 85.06 296 THR A O 1
ATOM 2338 N N . GLY A 1 297 ? 9.362 6.301 -9.082 1.00 88.88 297 GLY A N 1
ATOM 2339 C CA . GLY A 1 297 ? 10.753 5.945 -9.393 1.00 88.88 297 GLY A CA 1
ATOM 2340 C C . GLY A 1 297 ? 10.911 4.672 -10.232 1.00 88.88 297 GLY A C 1
ATOM 2341 O O . GLY A 1 297 ? 11.998 4.090 -10.260 1.00 88.88 297 GLY A O 1
ATOM 2342 N N . LEU A 1 298 ? 9.828 4.205 -10.854 1.00 91.88 298 LEU A N 1
ATOM 2343 C CA . LEU A 1 298 ? 9.747 2.965 -11.623 1.00 91.88 298 LEU A CA 1
ATOM 2344 C C . LEU A 1 298 ? 9.377 3.258 -13.082 1.00 91.88 298 LEU A C 1
ATOM 2346 O O . LEU A 1 298 ? 8.678 4.228 -13.384 1.00 91.88 298 LEU A O 1
ATOM 2350 N N . LEU A 1 299 ? 9.840 2.400 -13.989 1.00 94.12 299 LEU A N 1
ATOM 2351 C CA . LEU A 1 299 ? 9.343 2.354 -15.358 1.00 94.12 299 LEU A CA 1
ATOM 2352 C C . LEU A 1 299 ? 7.855 1.959 -15.354 1.00 94.12 299 LEU A C 1
ATOM 2354 O O . LEU A 1 299 ? 7.455 1.153 -14.513 1.00 94.12 299 LEU A O 1
ATOM 2358 N N . PRO A 1 300 ? 7.040 2.501 -16.278 1.00 94.06 300 PRO A N 1
ATOM 2359 C CA . PRO A 1 300 ? 5.628 2.148 -16.374 1.00 94.06 300 PRO A CA 1
ATOM 2360 C C . PRO A 1 300 ? 5.414 0.649 -16.599 1.00 94.06 300 PRO A C 1
ATOM 2362 O O . PRO A 1 300 ? 6.201 0.002 -17.302 1.00 94.06 300 PRO A O 1
ATOM 2365 N N . ASP A 1 301 ? 4.317 0.114 -16.072 1.00 92.44 301 ASP A N 1
ATOM 2366 C CA . ASP A 1 301 ? 3.942 -1.274 -16.322 1.00 92.44 301 ASP A CA 1
ATOM 2367 C C . ASP A 1 301 ? 3.714 -1.519 -17.825 1.00 92.44 301 ASP A C 1
ATOM 2369 O O . ASP A 1 301 ? 3.167 -0.676 -18.531 1.00 92.44 301 ASP A O 1
ATOM 2373 N N . GLY A 1 302 ? 4.198 -2.651 -18.336 1.00 90.31 302 GLY A N 1
ATOM 2374 C CA . GLY A 1 302 ? 4.223 -2.985 -19.764 1.00 90.31 302 GLY A CA 1
ATOM 2375 C C . GLY A 1 302 ? 5.497 -2.547 -20.495 1.00 90.31 302 GLY A C 1
ATOM 2376 O O . GLY A 1 302 ? 5.683 -2.889 -21.661 1.00 90.31 302 GLY A O 1
ATOM 2377 N N . THR A 1 303 ? 6.418 -1.835 -19.840 1.00 94.25 303 THR A N 1
ATOM 2378 C CA . THR A 1 303 ? 7.730 -1.494 -20.423 1.00 94.25 303 THR A CA 1
ATOM 2379 C C . THR A 1 303 ? 8.59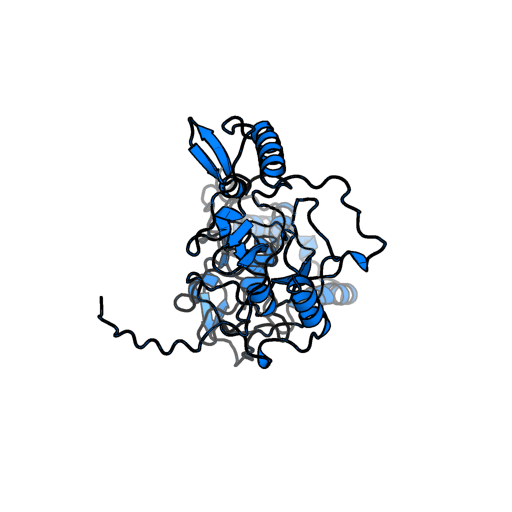9 -2.740 -20.569 1.00 94.25 303 THR A C 1
ATOM 2381 O O . THR A 1 303 ? 8.769 -3.474 -19.600 1.00 94.25 303 THR A O 1
ATOM 2384 N N . ARG A 1 304 ? 9.209 -2.979 -21.737 1.00 92.44 304 ARG A N 1
ATOM 2385 C CA . ARG A 1 304 ? 10.172 -4.082 -21.897 1.00 92.44 304 ARG A CA 1
ATOM 2386 C C . ARG A 1 304 ? 11.409 -3.827 -21.040 1.00 92.44 304 ARG A C 1
ATOM 2388 O O . ARG A 1 304 ? 12.062 -2.804 -21.206 1.00 92.44 304 ARG A O 1
ATOM 2395 N N . CYS A 1 305 ? 11.762 -4.760 -20.165 1.00 93.19 305 CYS A N 1
ATOM 2396 C CA . CYS A 1 305 ? 12.900 -4.622 -19.248 1.00 93.19 305 CYS A CA 1
ATOM 2397 C C . CYS A 1 305 ? 14.037 -5.603 -19.529 1.00 93.19 305 CYS A C 1
ATOM 2399 O O . CYS A 1 305 ? 15.185 -5.331 -19.185 1.00 93.19 305 CYS A O 1
ATOM 2401 N N . HIS A 1 306 ? 13.744 -6.724 -20.186 1.00 90.25 306 HIS A N 1
ATOM 2402 C CA . HIS A 1 306 ? 14.753 -7.680 -20.613 1.00 90.25 306 HIS A CA 1
ATOM 2403 C C . HIS A 1 306 ? 14.275 -8.485 -21.816 1.00 90.25 306 HIS A C 1
ATOM 2405 O O . HIS A 1 306 ? 13.079 -8.593 -22.092 1.00 90.25 306 HIS A O 1
ATOM 2411 N N . PHE A 1 307 ? 15.238 -9.035 -22.542 1.00 83.06 307 PHE A N 1
ATOM 2412 C CA . PHE A 1 307 ? 15.003 -9.986 -23.607 1.00 83.06 307 PHE A CA 1
ATOM 2413 C C . PHE A 1 307 ? 16.092 -11.055 -23.540 1.00 83.06 307 PHE A C 1
ATOM 2415 O O . PHE A 1 307 ? 17.263 -10.780 -23.821 1.00 83.06 307 PHE A O 1
ATOM 2422 N N . ASP A 1 308 ? 15.699 -12.260 -23.139 1.00 76.50 308 ASP A N 1
ATOM 2423 C CA . ASP A 1 308 ? 16.575 -13.419 -23.104 1.00 76.50 308 ASP A CA 1
ATOM 2424 C C . ASP A 1 308 ? 16.689 -13.973 -24.524 1.00 76.50 308 ASP A C 1
ATOM 2426 O O . ASP A 1 308 ? 15.809 -14.682 -25.014 1.00 76.50 308 ASP A O 1
ATOM 2430 N N . LYS A 1 309 ? 17.794 -13.640 -25.195 1.00 72.94 309 LYS A N 1
ATOM 2431 C CA . LYS A 1 309 ? 18.071 -14.100 -26.560 1.00 72.94 309 LYS A CA 1
ATOM 2432 C C . LYS A 1 309 ? 18.193 -15.621 -26.661 1.00 72.94 309 LYS A C 1
ATOM 2434 O O . LYS A 1 309 ? 17.922 -16.159 -27.727 1.00 72.94 309 LYS A O 1
ATOM 2439 N N . SER A 1 310 ? 18.616 -16.298 -25.591 1.00 67.19 310 SER A N 1
ATOM 2440 C CA . SER A 1 310 ? 18.822 -17.751 -25.596 1.00 67.19 310 SER A CA 1
ATOM 2441 C C . SER A 1 310 ? 17.497 -18.510 -25.579 1.00 67.19 310 SER A C 1
ATOM 2443 O O . SER A 1 310 ? 17.354 -19.521 -26.261 1.00 67.19 310 SER A O 1
ATOM 2445 N N . LYS A 1 311 ? 16.512 -17.975 -24.850 1.00 66.69 311 LYS A N 1
ATOM 2446 C CA . LYS A 1 311 ? 15.162 -18.539 -24.730 1.00 66.69 311 LYS A CA 1
ATOM 2447 C C . LYS A 1 311 ? 14.149 -17.898 -25.678 1.00 66.69 311 LYS A C 1
ATOM 2449 O O . LYS A 1 311 ? 13.026 -18.373 -25.775 1.00 66.69 311 LYS A O 1
ATOM 2454 N N . GLY A 1 312 ? 14.517 -16.797 -26.334 1.00 65.25 312 GLY A N 1
ATOM 2455 C CA . GLY A 1 312 ? 13.588 -15.977 -27.108 1.00 65.25 312 GLY A CA 1
ATOM 2456 C C . GLY A 1 312 ? 12.498 -15.332 -26.247 1.00 65.25 312 GLY A C 1
ATOM 2457 O O . GLY A 1 312 ? 11.414 -15.070 -26.751 1.00 65.25 312 GLY A O 1
ATOM 2458 N N . ALA A 1 313 ? 12.751 -15.097 -24.956 1.00 73.19 313 ALA A N 1
ATOM 2459 C CA . ALA A 1 313 ? 11.730 -14.663 -24.002 1.00 73.19 313 ALA A CA 1
ATOM 2460 C C . ALA A 1 313 ? 11.841 -13.165 -23.682 1.00 73.19 313 ALA A C 1
ATOM 2462 O O . ALA A 1 313 ? 12.898 -12.675 -23.279 1.00 73.19 313 ALA A O 1
ATOM 2463 N N . ALA A 1 314 ? 10.735 -12.430 -23.824 1.00 79.12 314 ALA A N 1
ATOM 2464 C CA . ALA A 1 314 ? 10.640 -11.024 -23.439 1.00 79.12 314 ALA A CA 1
ATOM 2465 C C . ALA A 1 314 ? 10.077 -10.862 -22.019 1.00 79.12 314 ALA A C 1
ATOM 2467 O O . ALA A 1 314 ? 9.126 -11.536 -21.623 1.00 79.12 314 ALA A O 1
ATOM 2468 N N . TYR A 1 315 ? 10.654 -9.921 -21.278 1.00 87.38 315 TYR A N 1
ATOM 2469 C CA . TYR A 1 315 ? 10.252 -9.568 -19.923 1.00 87.38 315 TYR A CA 1
ATOM 2470 C C . TYR A 1 315 ? 9.781 -8.120 -19.895 1.00 87.38 315 TYR A C 1
ATOM 2472 O O . TYR A 1 315 ? 10.330 -7.249 -20.582 1.00 87.38 315 TYR A O 1
ATOM 2480 N N . TYR A 1 316 ? 8.794 -7.864 -19.049 1.00 89.88 316 TYR A N 1
ATOM 2481 C CA . TYR A 1 316 ? 8.097 -6.597 -18.945 1.00 89.88 316 TYR A CA 1
ATOM 2482 C C . TYR A 1 316 ? 7.981 -6.162 -17.488 1.00 89.88 316 TYR A C 1
ATOM 2484 O O . TYR A 1 316 ? 7.873 -6.992 -16.585 1.00 89.88 316 TYR A O 1
ATOM 2492 N N . CYS A 1 317 ? 8.000 -4.850 -17.270 1.00 92.94 317 CYS A N 1
ATOM 2493 C CA . CYS A 1 317 ? 7.761 -4.267 -15.960 1.00 92.94 317 CYS A CA 1
ATOM 2494 C C . CYS A 1 317 ? 6.313 -4.467 -15.550 1.00 92.94 317 CYS A C 1
ATOM 2496 O O . CYS A 1 317 ? 5.414 -4.122 -16.312 1.00 92.94 317 CYS A O 1
ATOM 2498 N N . GLN A 1 318 ? 6.103 -5.059 -14.380 1.00 88.69 318 GLN A N 1
ATOM 2499 C CA . GLN A 1 318 ? 4.788 -5.333 -13.816 1.00 88.69 318 GLN A CA 1
ATOM 2500 C C . GLN A 1 318 ? 4.880 -5.190 -12.302 1.00 88.69 318 GLN A C 1
AT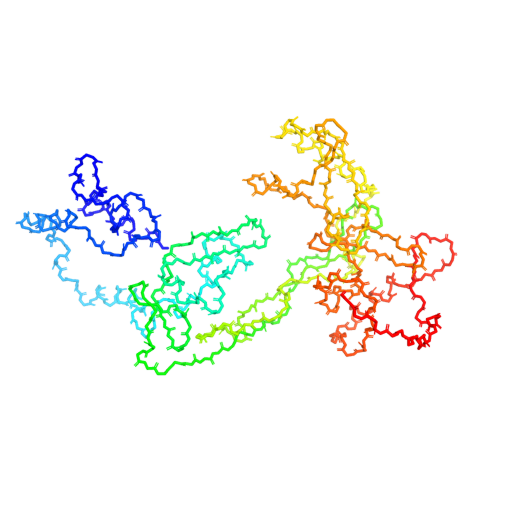OM 2502 O O . GLN A 1 318 ? 5.638 -5.914 -11.657 1.00 88.69 318 GLN A O 1
ATOM 2507 N N . GLN A 1 319 ? 4.175 -4.206 -11.743 1.00 85.50 319 GLN A N 1
ATOM 2508 C CA . GLN A 1 319 ? 4.289 -3.817 -10.332 1.00 85.50 319 GLN A CA 1
ATOM 2509 C C . GLN A 1 319 ? 5.748 -3.549 -9.913 1.00 85.50 319 GLN A C 1
ATOM 2511 O O . GLN A 1 319 ? 6.180 -3.856 -8.804 1.00 85.50 319 GLN A O 1
ATOM 2516 N N . GLY A 1 320 ? 6.544 -2.994 -10.834 1.00 88.00 320 GLY A N 1
ATOM 2517 C CA . GLY A 1 320 ? 7.964 -2.708 -10.617 1.00 88.00 320 GLY A CA 1
ATOM 2518 C C . GLY A 1 320 ? 8.906 -3.916 -10.674 1.00 88.00 320 GLY A C 1
ATOM 2519 O O . GLY A 1 320 ? 10.107 -3.722 -10.489 1.00 88.00 320 GLY A O 1
ATOM 2520 N N . GLN A 1 321 ? 8.413 -5.127 -10.951 1.00 88.50 321 GLN A N 1
ATOM 2521 C CA . GLN A 1 321 ? 9.224 -6.327 -11.189 1.00 88.50 321 GLN A CA 1
ATOM 2522 C C . GLN A 1 321 ? 9.418 -6.570 -12.687 1.00 88.50 321 GLN A C 1
ATOM 2524 O O . GLN A 1 321 ? 8.522 -6.294 -13.478 1.00 88.50 321 GLN A O 1
ATOM 2529 N N . CYS A 1 322 ? 10.576 -7.101 -13.084 1.00 87.88 322 CYS A N 1
ATOM 2530 C CA . CYS A 1 322 ? 10.844 -7.481 -14.473 1.00 87.88 322 CYS A CA 1
ATOM 2531 C C . CYS A 1 322 ? 10.517 -8.962 -14.684 1.00 87.88 322 CYS A C 1
ATOM 2533 O O . CYS A 1 322 ? 11.322 -9.827 -14.342 1.00 87.88 322 CYS A O 1
ATOM 2535 N N . VAL A 1 323 ? 9.333 -9.252 -15.222 1.00 86.19 323 VAL A N 1
ATOM 2536 C CA . VAL A 1 323 ? 8.784 -10.617 -15.315 1.00 86.19 323 VAL A CA 1
ATOM 2537 C C . VAL A 1 323 ? 8.199 -10.891 -16.697 1.00 86.19 323 VAL A C 1
ATOM 2539 O O . VAL A 1 323 ? 7.892 -9.975 -17.461 1.00 86.19 323 VAL A O 1
ATOM 2542 N N . THR A 1 324 ? 8.047 -12.162 -17.043 1.00 81.31 324 THR A N 1
ATOM 2543 C CA . THR A 1 324 ? 7.356 -12.562 -18.276 1.00 81.31 324 THR A CA 1
ATOM 2544 C C . THR A 1 324 ? 5.845 -12.330 -18.153 1.00 81.31 324 THR A C 1
ATOM 2546 O O . THR A 1 324 ? 5.310 -12.205 -17.052 1.00 81.31 324 THR A O 1
ATOM 2549 N N . LEU A 1 325 ? 5.122 -12.286 -19.277 1.00 72.75 325 LEU A N 1
ATOM 2550 C CA . LEU A 1 325 ? 3.656 -12.166 -19.237 1.00 72.75 325 LEU A CA 1
ATOM 2551 C C . LEU A 1 325 ? 2.984 -13.426 -18.676 1.00 72.75 325 LEU A C 1
ATOM 2553 O O . LEU A 1 325 ? 1.973 -13.312 -17.992 1.00 72.75 325 LEU A O 1
ATOM 2557 N N . LEU A 1 326 ? 3.579 -14.602 -18.902 1.00 63.84 326 LEU A N 1
ATOM 2558 C CA . LEU A 1 326 ? 3.108 -15.887 -18.371 1.00 63.84 326 LEU A CA 1
ATOM 2559 C C . LEU A 1 326 ? 3.052 -15.896 -16.838 1.00 63.84 326 LEU A C 1
ATOM 2561 O O . LEU A 1 326 ? 2.037 -16.290 -16.271 1.00 63.84 326 LEU A O 1
ATOM 2565 N N . GLN A 1 327 ? 4.091 -15.386 -16.166 1.00 61.00 327 GLN A N 1
ATOM 2566 C CA . GLN A 1 327 ? 4.119 -15.293 -14.698 1.00 61.00 327 GLN A CA 1
ATOM 2567 C C . GLN A 1 327 ? 2.959 -14.455 -14.142 1.00 61.00 327 GLN A C 1
ATOM 2569 O O . GLN A 1 327 ? 2.404 -14.774 -13.095 1.00 61.00 327 GLN A O 1
ATOM 2574 N N . SER A 1 328 ? 2.544 -13.415 -14.863 1.00 54.50 328 SER A N 1
ATOM 2575 C CA . SER A 1 328 ? 1.441 -12.543 -14.442 1.00 54.50 328 SER A CA 1
ATOM 2576 C C . SER A 1 328 ? 0.064 -13.155 -14.630 1.00 54.50 328 SER A C 1
ATOM 2578 O O . SER A 1 328 ? -0.854 -12.849 -13.872 1.00 54.50 328 SER A O 1
ATOM 2580 N N . LEU A 1 329 ? -0.081 -14.024 -15.626 1.00 56.31 329 LEU A N 1
ATOM 2581 C CA . LEU A 1 329 ? -1.326 -14.736 -15.903 1.00 56.31 329 LEU A CA 1
ATOM 2582 C C . LEU A 1 329 ? -1.547 -15.884 -14.928 1.00 56.31 329 LEU A C 1
ATOM 2584 O O . LEU A 1 329 ? -2.666 -16.064 -14.457 1.00 56.31 329 LEU A O 1
ATOM 2588 N N . ALA A 1 330 ? -0.470 -16.576 -14.561 1.00 50.62 330 ALA A N 1
ATOM 2589 C CA . ALA A 1 330 ? -0.494 -17.617 -13.543 1.00 50.62 330 ALA A CA 1
ATOM 2590 C C . ALA A 1 330 ? -0.533 -17.056 -12.101 1.00 50.62 330 ALA A C 1
ATOM 2592 O O . ALA A 1 330 ? -0.635 -17.819 -11.146 1.00 50.62 330 ALA A O 1
ATOM 2593 N N . GLY A 1 331 ? -0.454 -15.729 -11.912 1.00 47.78 331 GLY A N 1
ATOM 2594 C CA . GLY A 1 331 ? -0.458 -15.106 -10.580 1.00 47.78 331 GLY A CA 1
ATOM 2595 C C . GLY A 1 331 ? 0.787 -15.425 -9.742 1.00 47.78 331 GLY A C 1
ATOM 2596 O O . GLY A 1 331 ? 0.713 -15.453 -8.519 1.00 47.78 331 GLY A O 1
ATOM 2597 N N . ILE A 1 332 ? 1.923 -15.684 -10.396 1.00 49.84 332 ILE A N 1
ATOM 2598 C CA . ILE A 1 332 ? 3.180 -16.141 -9.791 1.00 49.84 332 ILE A CA 1
ATOM 2599 C C . ILE A 1 332 ? 4.162 -14.965 -9.755 1.00 49.84 332 ILE A C 1
ATOM 2601 O O . ILE A 1 332 ? 5.138 -14.933 -10.506 1.00 49.84 332 ILE A O 1
ATOM 2605 N N . GLN A 1 333 ? 3.886 -13.944 -8.941 1.00 46.03 333 GLN A N 1
ATOM 2606 C CA . GLN A 1 333 ? 4.814 -12.812 -8.782 1.00 46.03 333 GLN A CA 1
ATOM 2607 C C . GLN A 1 333 ? 5.879 -13.045 -7.687 1.00 46.03 333 GLN A C 1
ATOM 2609 O O . GLN A 1 333 ? 6.794 -12.233 -7.562 1.00 46.03 333 GLN A O 1
ATOM 2614 N N . ASP A 1 334 ? 5.834 -14.187 -6.984 1.00 35.31 334 ASP A N 1
ATOM 2615 C CA . ASP A 1 334 ? 6.604 -14.446 -5.751 1.00 35.31 334 ASP A CA 1
ATOM 2616 C C . ASP A 1 334 ? 7.751 -15.483 -5.854 1.00 35.31 334 ASP A C 1
ATOM 2618 O O . ASP A 1 334 ? 8.213 -15.996 -4.835 1.00 35.31 334 ASP A O 1
ATOM 2622 N N . ASN A 1 335 ? 8.290 -15.801 -7.039 1.00 36.56 335 ASN A N 1
ATOM 2623 C CA . ASN A 1 335 ? 9.431 -16.729 -7.140 1.00 36.56 335 ASN A CA 1
ATOM 2624 C C . ASN A 1 335 ? 10.785 -16.032 -7.389 1.00 36.56 335 ASN A C 1
ATOM 2626 O O . ASN A 1 335 ? 11.226 -15.854 -8.523 1.00 36.56 335 ASN A O 1
ATOM 2630 N N . GLU A 1 336 ? 11.519 -15.743 -6.304 1.00 32.94 336 GLU A N 1
ATOM 2631 C CA . GLU A 1 336 ? 12.908 -15.225 -6.314 1.00 32.94 336 GLU A CA 1
ATOM 2632 C C . GLU A 1 336 ? 13.923 -16.129 -7.061 1.00 32.94 336 GLU A C 1
ATOM 2634 O O . GLU A 1 336 ? 15.061 -15.725 -7.301 1.00 32.94 336 GLU A O 1
ATOM 2639 N N . ALA A 1 337 ? 13.529 -17.340 -7.475 1.00 32.34 337 ALA A N 1
ATOM 2640 C CA . ALA A 1 337 ? 14.415 -18.344 -8.066 1.00 32.34 337 ALA A CA 1
ATOM 2641 C C . ALA A 1 337 ? 14.433 -18.403 -9.608 1.00 32.34 337 ALA A C 1
ATOM 2643 O O . ALA A 1 337 ? 15.236 -19.148 -10.164 1.00 32.34 337 ALA A O 1
ATOM 2644 N N . GLY A 1 338 ? 13.582 -17.658 -10.329 1.00 33.19 338 GLY A N 1
ATOM 2645 C CA . GLY A 1 338 ? 13.626 -17.624 -11.803 1.00 33.19 338 GLY A CA 1
ATOM 2646 C C . GLY A 1 338 ? 13.534 -18.999 -12.495 1.00 33.19 338 GLY A C 1
ATOM 2647 O O . GLY A 1 338 ? 14.076 -19.169 -13.592 1.00 33.19 338 GLY A O 1
ATOM 2648 N N . GLN A 1 339 ? 12.883 -19.985 -11.866 1.00 31.78 339 GLN A N 1
ATOM 2649 C CA . GLN A 1 339 ? 12.626 -21.287 -12.483 1.00 31.78 339 GLN A CA 1
ATOM 2650 C C . GLN A 1 339 ? 11.692 -21.130 -13.690 1.00 31.78 339 GLN A C 1
ATOM 2652 O O . GLN A 1 339 ? 10.716 -20.380 -13.653 1.00 31.78 339 GLN A O 1
ATOM 2657 N N . VAL A 1 340 ? 12.000 -21.857 -14.768 1.00 32.78 340 VAL A N 1
ATOM 2658 C CA . VAL A 1 340 ? 11.059 -22.089 -15.869 1.00 32.78 340 VAL A CA 1
ATOM 2659 C C . VAL A 1 340 ? 9.964 -22.988 -15.308 1.00 32.78 340 VAL A C 1
ATOM 2661 O O . VAL A 1 340 ? 10.247 -24.124 -14.939 1.00 32.78 340 VAL A O 1
ATOM 2664 N N . LEU A 1 341 ? 8.753 -22.456 -15.182 1.00 33.47 341 LEU A N 1
ATOM 2665 C CA . LEU A 1 341 ? 7.599 -23.209 -14.707 1.00 33.47 341 LEU A CA 1
ATOM 2666 C C . LEU A 1 341 ? 6.887 -23.849 -15.899 1.00 33.47 341 LEU A C 1
ATOM 2668 O O . LEU A 1 341 ? 6.624 -23.179 -16.900 1.00 33.47 341 LEU A O 1
ATOM 2672 N N . GLU A 1 342 ? 6.599 -25.142 -15.783 1.00 33.53 342 GLU A N 1
ATOM 2673 C CA . GLU A 1 342 ? 5.640 -25.825 -16.646 1.00 33.53 342 GLU A CA 1
ATOM 2674 C C . GLU A 1 342 ? 4.246 -25.312 -16.258 1.00 33.53 342 GLU A C 1
ATOM 2676 O O . GLU A 1 342 ? 3.845 -25.436 -15.107 1.00 33.53 342 GLU A O 1
ATOM 2681 N N . VAL A 1 343 ? 3.563 -24.638 -17.186 1.00 36.53 343 VAL A N 1
ATOM 2682 C CA . VAL A 1 343 ? 2.201 -24.118 -16.981 1.00 36.53 343 VAL A CA 1
ATOM 2683 C C . VAL A 1 343 ? 1.230 -25.189 -17.464 1.00 36.53 343 VAL A C 1
ATOM 2685 O O . VAL A 1 343 ? 1.256 -25.531 -18.650 1.00 36.53 343 VAL A O 1
ATOM 2688 N N . GLU A 1 344 ? 0.390 -25.720 -16.578 1.00 36.84 344 GLU A N 1
ATOM 2689 C CA . GLU A 1 344 ? -0.640 -26.694 -16.945 1.00 36.84 344 GLU A CA 1
ATOM 2690 C C . GLU A 1 344 ? -1.896 -25.979 -17.479 1.00 36.84 344 GLU A C 1
ATOM 2692 O O . GLU A 1 344 ? -2.173 -24.825 -17.149 1.00 36.84 344 GLU A O 1
ATOM 2697 N N . ASP A 1 345 ? -2.697 -26.649 -18.322 1.00 39.91 345 ASP A N 1
ATOM 2698 C CA . ASP A 1 345 ? -3.935 -26.067 -18.878 1.00 39.91 345 ASP A CA 1
ATOM 2699 C C . ASP A 1 345 ? -4.933 -25.630 -17.778 1.00 39.91 345 ASP A C 1
ATOM 2701 O O . ASP A 1 345 ? -5.760 -24.752 -18.017 1.00 39.91 345 ASP A O 1
ATOM 2705 N N . SER A 1 346 ? -4.835 -26.200 -16.572 1.00 41.03 346 SER A N 1
ATOM 2706 C CA . SER A 1 346 ? -5.633 -25.848 -15.389 1.00 41.03 346 SER A CA 1
ATOM 2707 C C . SER A 1 346 ? -5.209 -24.556 -14.685 1.00 41.03 346 SER A C 1
ATOM 2709 O O . SER A 1 346 ? -6.012 -24.001 -13.936 1.00 41.03 346 SER A O 1
ATOM 2711 N N . ASP A 1 347 ? -3.986 -24.068 -14.917 1.00 37.47 347 ASP A N 1
ATOM 2712 C CA . ASP A 1 347 ? -3.480 -22.821 -14.318 1.00 37.47 347 ASP A CA 1
ATOM 2713 C C . ASP A 1 347 ? -4.034 -21.580 -15.030 1.00 37.47 347 ASP A C 1
ATOM 2715 O O . ASP A 1 347 ? -4.031 -20.463 -14.501 1.00 37.47 347 ASP A O 1
ATOM 2719 N N . TRP A 1 348 ? -4.561 -21.777 -16.238 1.00 42.34 348 TRP A N 1
ATOM 2720 C CA . TRP A 1 348 ? -5.355 -20.786 -16.935 1.00 42.34 348 TRP A CA 1
ATOM 2721 C C . TRP A 1 348 ? -6.752 -20.760 -16.312 1.00 42.34 348 TRP A C 1
ATOM 2723 O O . TRP A 1 348 ? -7.562 -21.666 -16.509 1.00 42.34 348 TRP A O 1
ATOM 2733 N N . ALA A 1 349 ? -7.078 -19.677 -15.598 1.00 43.44 349 ALA A N 1
ATOM 2734 C CA . ALA A 1 349 ? -8.479 -19.322 -15.364 1.00 43.44 349 ALA A CA 1
ATOM 2735 C C . ALA A 1 349 ? -9.250 -19.384 -16.709 1.00 43.44 349 ALA A C 1
ATOM 2737 O O . ALA A 1 349 ? -8.624 -19.169 -17.749 1.00 43.44 349 ALA A O 1
ATOM 2738 N N . PRO A 1 350 ? -10.579 -19.620 -16.737 1.00 45.97 350 PRO A N 1
ATOM 2739 C CA . PRO A 1 350 ? -11.378 -19.841 -17.963 1.00 45.97 350 PRO A CA 1
ATOM 2740 C C . PRO A 1 350 ? -11.426 -18.667 -18.975 1.00 45.97 350 PRO A C 1
ATOM 2742 O O . PRO A 1 350 ? -12.267 -18.626 -19.870 1.00 45.97 350 PRO A O 1
ATOM 2745 N N . ASP A 1 351 ? -10.523 -17.700 -18.853 1.00 51.41 351 ASP A N 1
ATOM 2746 C CA . ASP A 1 351 ? -10.310 -16.554 -19.718 1.00 51.41 351 ASP A CA 1
ATOM 2747 C C . ASP A 1 351 ? -9.630 -16.944 -21.047 1.00 51.41 351 ASP A C 1
ATOM 2749 O O . ASP A 1 351 ? -8.423 -16.787 -21.257 1.00 51.41 351 ASP A O 1
ATOM 2753 N N . THR A 1 352 ? -10.445 -17.434 -21.983 1.00 52.50 352 THR A N 1
ATOM 2754 C CA . THR A 1 352 ? -10.048 -17.750 -23.365 1.00 52.50 352 THR A CA 1
ATOM 2755 C C . THR A 1 352 ? -9.510 -16.543 -24.139 1.00 52.50 352 THR A C 1
ATOM 2757 O O . THR A 1 352 ? -8.720 -16.713 -25.067 1.00 52.50 352 THR A O 1
ATOM 2760 N N . GLU A 1 353 ? -9.909 -15.322 -23.772 1.00 51.53 353 GLU A N 1
ATOM 2761 C CA . GLU A 1 353 ? -9.428 -14.086 -24.400 1.00 51.53 353 GLU A CA 1
ATOM 2762 C C . GLU A 1 353 ? -7.981 -13.796 -23.985 1.00 51.53 353 GLU A C 1
ATOM 2764 O O . GLU A 1 353 ? -7.135 -13.536 -24.839 1.00 51.53 353 GLU A O 1
ATOM 2769 N N . GLY A 1 354 ? -7.669 -13.929 -22.691 1.00 48.88 354 GLY A N 1
ATOM 2770 C CA . GLY A 1 354 ? -6.306 -13.819 -22.172 1.00 48.88 354 GLY A CA 1
ATOM 2771 C C . GLY A 1 354 ? -5.347 -14.807 -22.839 1.00 48.88 354 GLY A C 1
ATOM 2772 O O . GLY A 1 354 ? -4.274 -14.404 -23.291 1.00 48.88 354 GLY A O 1
ATOM 2773 N N . ARG A 1 355 ? -5.766 -16.071 -22.991 1.00 50.38 355 ARG A N 1
ATOM 2774 C CA . ARG A 1 355 ? -4.999 -17.106 -23.707 1.00 50.38 355 ARG A CA 1
ATOM 2775 C C . ARG A 1 355 ? -4.774 -16.738 -25.174 1.00 50.38 355 ARG A C 1
ATOM 2777 O O . ARG A 1 355 ? -3.632 -16.717 -25.621 1.00 50.38 355 ARG A O 1
ATOM 2784 N N . ARG A 1 356 ? -5.829 -16.351 -25.898 1.00 53.31 356 ARG A N 1
ATOM 2785 C CA . ARG A 1 356 ? -5.736 -15.924 -27.304 1.00 53.31 356 ARG A CA 1
ATOM 2786 C C . ARG A 1 356 ? -4.833 -14.706 -27.488 1.00 53.31 356 ARG A C 1
ATOM 2788 O O . ARG A 1 356 ? -4.136 -14.610 -28.492 1.00 53.31 356 ARG A O 1
ATOM 2795 N N . LEU A 1 357 ? -4.846 -13.757 -26.554 1.00 51.31 357 LEU A N 1
ATOM 2796 C CA . LEU A 1 357 ? -3.982 -12.580 -26.612 1.00 51.31 357 LEU A CA 1
ATOM 2797 C C . LEU A 1 357 ? -2.527 -12.952 -26.363 1.00 51.31 357 LEU A C 1
ATOM 2799 O O . LEU A 1 357 ? -1.657 -12.497 -27.093 1.00 51.31 357 LEU A O 1
ATOM 2803 N N . VAL A 1 358 ? -2.261 -13.808 -25.381 1.00 49.28 358 VAL A N 1
ATOM 2804 C CA . VAL A 1 358 ? -0.921 -14.344 -25.120 1.00 49.28 358 VAL A CA 1
ATOM 2805 C C . VAL A 1 358 ? -0.403 -15.092 -26.335 1.00 49.28 358 VAL A C 1
ATOM 2807 O O . VAL A 1 358 ? 0.693 -14.794 -26.785 1.00 49.28 358 VAL A O 1
ATOM 2810 N N . GLU A 1 359 ? -1.211 -15.970 -26.925 1.00 46.84 359 GLU A N 1
ATOM 2811 C CA . GLU A 1 359 ? -0.902 -16.667 -28.176 1.00 46.84 359 GLU A CA 1
ATOM 2812 C C . GLU A 1 359 ? -0.654 -15.671 -29.326 1.00 46.84 359 GLU A C 1
ATOM 2814 O O . GLU A 1 359 ? 0.374 -15.762 -29.988 1.00 46.84 359 GLU A O 1
ATOM 2819 N N . LYS A 1 360 ? -1.483 -14.627 -29.483 1.00 44.62 360 LYS A N 1
ATOM 2820 C CA . LYS A 1 360 ? -1.277 -13.526 -30.449 1.00 44.62 360 LYS A CA 1
ATOM 2821 C C . LYS A 1 360 ? 0.032 -12.756 -30.215 1.00 44.62 360 LYS A C 1
ATOM 2823 O O . LYS A 1 360 ? 0.661 -12.318 -31.173 1.00 44.62 360 LYS A O 1
ATOM 2828 N N . TYR A 1 361 ? 0.452 -12.573 -28.963 1.00 44.31 361 TYR A N 1
ATOM 2829 C CA . TYR A 1 361 ? 1.739 -11.956 -28.610 1.00 44.31 361 TYR A CA 1
ATOM 2830 C C . TYR A 1 361 ? 2.924 -12.938 -28.718 1.00 44.31 361 TYR A C 1
ATOM 2832 O O . TYR A 1 361 ? 4.073 -12.494 -28.732 1.00 44.31 361 TYR A O 1
ATOM 2840 N N . LEU A 1 362 ? 2.651 -14.244 -28.822 1.00 40.97 362 LEU A N 1
ATOM 2841 C CA . LEU A 1 362 ? 3.603 -15.345 -28.999 1.00 40.97 362 LEU A CA 1
ATOM 2842 C C . LEU A 1 362 ? 3.663 -15.874 -30.454 1.00 40.97 362 LEU A C 1
ATOM 2844 O O . LEU A 1 362 ? 4.351 -16.857 -30.701 1.00 40.97 362 LEU A O 1
ATOM 2848 N N . GLU A 1 363 ? 2.991 -15.274 -31.440 1.00 35.16 363 GLU A N 1
ATOM 2849 C CA . GLU A 1 363 ? 3.094 -15.672 -32.858 1.00 35.16 363 GLU A CA 1
ATOM 2850 C C . GLU A 1 363 ? 4.217 -14.882 -33.581 1.00 35.16 363 GLU A C 1
ATOM 2852 O O . GLU A 1 363 ? 4.119 -13.667 -33.753 1.00 35.16 363 GLU A O 1
ATOM 2857 N N . TYR A 1 364 ? 5.296 -15.552 -34.035 1.00 47.06 364 TYR A N 1
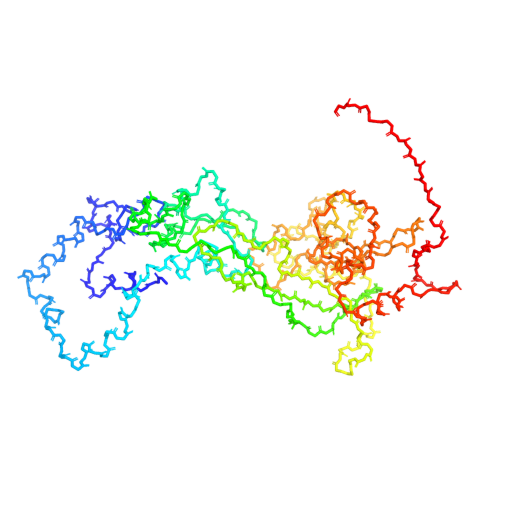ATOM 2858 C CA . TYR A 1 364 ? 6.427 -14.940 -34.776 1.00 47.06 364 TYR A CA 1
ATOM 2859 C C . TYR A 1 364 ? 6.738 -15.608 -36.131 1.00 47.06 364 TYR A C 1
ATOM 2861 O O . TYR A 1 364 ? 6.627 -16.824 -36.280 1.00 47.06 364 TYR A O 1
ATOM 2869 N N . VAL A 1 365 ? 7.228 -14.798 -37.090 1.00 33.62 365 VAL A N 1
ATOM 2870 C CA . VAL A 1 365 ? 7.743 -15.173 -38.425 1.00 33.62 365 VAL A CA 1
ATOM 2871 C C . VAL A 1 365 ? 9.159 -14.588 -38.639 1.00 33.62 365 VAL A C 1
ATOM 2873 O O . VAL A 1 365 ? 9.317 -13.377 -38.486 1.00 33.62 365 VAL A O 1
ATOM 2876 N N . PRO A 1 366 ? 10.180 -15.375 -39.048 1.00 31.53 366 PRO A N 1
ATOM 2877 C CA . PRO A 1 366 ? 11.575 -14.928 -39.203 1.00 31.53 366 PRO A CA 1
ATOM 2878 C C . PRO A 1 366 ? 11.771 -13.621 -40.007 1.00 31.53 366 PRO A C 1
ATOM 2880 O O . PRO A 1 366 ? 11.378 -13.554 -41.169 1.00 31.53 366 PRO A O 1
ATOM 2883 N N . GLY A 1 367 ? 12.430 -12.609 -39.416 1.00 34.28 367 GLY A N 1
ATOM 2884 C CA . GLY A 1 367 ? 12.847 -11.353 -40.072 1.00 34.28 367 GLY A CA 1
ATOM 2885 C C . GLY A 1 367 ? 12.344 -10.039 -39.445 1.00 34.28 367 GLY A C 1
ATOM 2886 O O . GLY A 1 367 ? 12.551 -8.980 -40.034 1.00 34.28 367 GLY A O 1
ATOM 2887 N N . LYS A 1 368 ? 11.683 -10.073 -38.277 1.00 34.59 368 LYS A N 1
ATOM 2888 C CA . LYS A 1 368 ? 11.212 -8.882 -37.533 1.00 34.59 368 LYS A CA 1
ATOM 2889 C C . LYS A 1 368 ? 11.478 -9.022 -36.019 1.00 34.59 368 LYS A C 1
ATOM 2891 O O . LYS A 1 368 ? 11.552 -10.126 -35.502 1.00 34.59 368 LYS A O 1
ATOM 2896 N N . ASP A 1 369 ? 11.639 -7.916 -35.294 1.00 34.69 369 ASP A N 1
ATOM 2897 C CA . ASP A 1 369 ? 12.124 -7.895 -33.897 1.00 34.69 369 ASP A CA 1
ATOM 2898 C C . ASP A 1 369 ? 11.112 -8.333 -32.811 1.00 34.69 369 ASP A C 1
ATOM 2900 O O . ASP A 1 369 ? 10.802 -7.530 -31.936 1.00 34.69 369 ASP A O 1
ATOM 2904 N N . PHE A 1 370 ? 10.617 -9.578 -32.781 1.00 31.84 370 PHE A N 1
ATOM 2905 C CA . PHE A 1 370 ? 9.908 -10.141 -31.606 1.00 31.84 370 PHE A CA 1
ATOM 2906 C C . PHE A 1 370 ? 10.034 -11.680 -31.581 1.00 31.84 370 PHE A C 1
ATOM 2908 O O . PHE A 1 370 ? 9.551 -12.324 -32.499 1.00 31.84 370 PHE A O 1
ATOM 2915 N N . ALA A 1 371 ? 10.690 -12.281 -30.576 1.00 39.53 371 ALA A N 1
ATOM 2916 C CA . ALA A 1 371 ? 10.880 -13.742 -30.483 1.00 39.53 371 ALA A CA 1
ATOM 2917 C C . ALA A 1 371 ? 9.944 -14.424 -29.467 1.00 39.53 371 ALA A C 1
ATOM 2919 O O . ALA A 1 371 ? 9.384 -13.770 -28.589 1.00 39.53 371 ALA A O 1
ATOM 2920 N N . VAL A 1 372 ? 9.820 -15.745 -29.639 1.00 45.72 372 VAL A N 1
ATOM 2921 C CA . VAL A 1 372 ? 8.841 -16.682 -29.063 1.00 45.72 372 VAL A CA 1
ATOM 2922 C C . VAL A 1 372 ? 9.576 -17.895 -28.480 1.00 45.72 372 VAL A C 1
ATOM 2924 O O . VAL A 1 372 ? 10.600 -18.308 -29.026 1.00 45.72 372 VAL A O 1
ATOM 2927 N N . LEU A 1 373 ? 9.016 -18.503 -27.430 1.00 31.88 373 LEU A N 1
ATOM 2928 C CA . LEU A 1 373 ? 9.378 -19.836 -26.928 1.00 31.88 373 LEU A CA 1
ATOM 2929 C C . LEU A 1 373 ? 8.695 -20.936 -27.766 1.00 31.88 373 LEU A C 1
ATOM 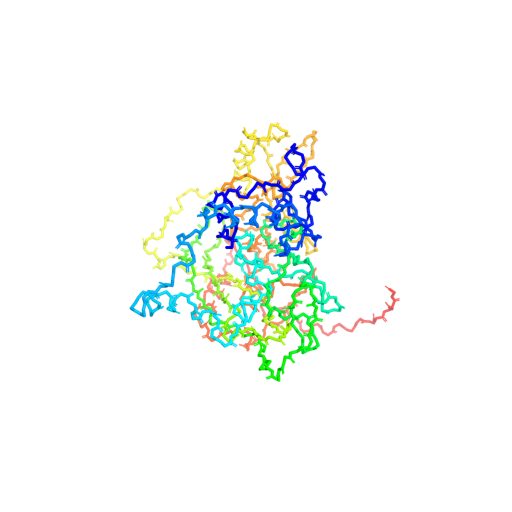2931 O O . LEU A 1 373 ? 7.471 -21.047 -27.774 1.00 31.88 373 LEU A O 1
ATOM 2935 N N . ASP A 1 374 ? 9.479 -21.772 -28.452 1.00 34.84 374 ASP A N 1
ATOM 2936 C CA . ASP A 1 374 ? 8.991 -22.960 -29.172 1.00 34.84 374 ASP A CA 1
ATOM 2937 C C . ASP A 1 374 ? 8.780 -24.127 -28.191 1.00 34.84 374 ASP A C 1
ATOM 2939 O O . ASP A 1 374 ? 9.713 -24.858 -27.850 1.00 34.84 374 ASP A O 1
ATOM 2943 N N . VAL A 1 375 ? 7.536 -24.310 -27.743 1.00 35.16 375 VAL A N 1
ATOM 2944 C CA . VAL A 1 375 ? 7.143 -25.373 -26.798 1.00 35.16 375 VAL A CA 1
ATOM 2945 C C . VAL A 1 375 ? 7.387 -26.781 -27.374 1.00 35.16 375 VAL A C 1
ATOM 2947 O O . VAL A 1 375 ? 7.522 -27.741 -26.622 1.00 35.16 375 VAL A O 1
ATOM 2950 N N . LYS A 1 376 ? 7.514 -26.933 -28.703 1.00 34.81 376 LYS A N 1
ATOM 2951 C CA . LYS A 1 376 ? 7.746 -28.232 -29.366 1.00 34.81 376 LYS A CA 1
ATOM 2952 C C . LYS A 1 376 ? 9.227 -28.606 -29.487 1.00 34.81 376 LYS A C 1
ATOM 2954 O O . LYS A 1 376 ? 9.529 -29.730 -29.885 1.00 34.81 376 LYS A O 1
ATOM 2959 N N . LYS A 1 377 ? 10.150 -27.696 -29.154 1.00 33.62 377 LYS A N 1
ATOM 2960 C CA . LYS A 1 377 ? 11.608 -27.926 -29.192 1.00 33.62 377 LYS A CA 1
ATOM 2961 C C . LYS A 1 377 ? 12.270 -28.041 -27.824 1.00 33.62 377 LYS A C 1
ATOM 2963 O O . LYS A 1 377 ? 13.489 -28.176 -27.777 1.00 33.62 377 LYS A O 1
ATOM 2968 N N . VAL A 1 378 ? 11.513 -28.023 -26.730 1.00 33.62 378 VAL A N 1
ATOM 2969 C CA . VAL A 1 378 ? 12.041 -28.382 -25.410 1.00 33.62 378 VAL A CA 1
ATOM 2970 C C . VAL A 1 378 ? 12.072 -29.914 -25.335 1.00 33.62 378 VAL A C 1
ATOM 2972 O O . VAL A 1 378 ? 11.009 -30.529 -25.254 1.00 33.62 378 VAL A O 1
ATOM 2975 N N . PRO A 1 379 ? 13.242 -30.581 -25.425 1.00 27.30 379 PRO A N 1
ATOM 2976 C CA . PRO A 1 379 ? 13.280 -32.018 -25.204 1.00 27.30 379 PRO A CA 1
ATOM 2977 C C . PRO A 1 379 ? 12.952 -32.285 -23.727 1.00 27.30 379 PRO A C 1
ATOM 2979 O O . PRO A 1 379 ? 13.358 -31.489 -22.875 1.00 27.30 379 PRO A O 1
ATOM 2982 N N . PRO A 1 380 ? 12.272 -33.395 -23.383 1.00 31.25 380 PRO A N 1
ATOM 2983 C CA . PRO A 1 380 ? 12.069 -33.778 -21.992 1.00 31.25 380 PRO A CA 1
ATOM 2984 C C . PRO A 1 380 ? 13.429 -34.159 -21.400 1.00 31.25 380 PRO A C 1
ATOM 2986 O O . PRO A 1 380 ? 13.877 -35.305 -21.476 1.00 31.25 380 PRO A O 1
ATOM 2989 N N . ALA A 1 381 ? 14.140 -33.179 -20.850 1.00 29.05 381 ALA A N 1
ATOM 2990 C CA . ALA A 1 381 ? 15.408 -33.409 -20.191 1.00 29.05 381 ALA A CA 1
ATOM 2991 C C . ALA A 1 381 ? 15.129 -34.021 -18.814 1.00 29.05 381 ALA A C 1
ATOM 2993 O O . ALA A 1 381 ? 15.028 -33.328 -17.807 1.00 29.05 381 ALA A O 1
ATOM 2994 N N . ARG A 1 382 ? 15.045 -35.355 -18.757 1.00 30.28 382 ARG A N 1
ATOM 2995 C CA . ARG A 1 382 ? 15.322 -36.100 -17.523 1.00 30.28 382 ARG A CA 1
ATOM 2996 C C . ARG A 1 382 ? 16.808 -35.950 -17.201 1.00 30.28 382 ARG A C 1
ATOM 2998 O O . ARG A 1 382 ? 17.607 -36.823 -17.525 1.00 30.28 382 ARG A O 1
ATOM 3005 N N . ALA A 1 383 ? 17.180 -34.848 -16.565 1.00 24.48 383 ALA A N 1
ATOM 3006 C CA . ALA A 1 383 ? 18.460 -34.739 -15.887 1.00 24.48 383 ALA A CA 1
ATOM 3007 C C . ALA A 1 383 ? 18.249 -35.117 -14.416 1.00 24.48 383 ALA A C 1
ATOM 3009 O O . ALA A 1 383 ? 17.626 -34.383 -13.655 1.00 24.48 383 ALA A O 1
ATOM 3010 N N . ARG A 1 384 ? 18.750 -36.292 -14.020 1.00 28.69 384 ARG A N 1
ATOM 3011 C CA . ARG A 1 384 ? 19.023 -36.578 -12.608 1.00 28.69 384 ARG A CA 1
ATOM 3012 C C . ARG A 1 384 ? 20.292 -35.817 -12.248 1.00 28.69 384 ARG A C 1
ATOM 3014 O O . ARG A 1 384 ? 21.327 -36.071 -12.856 1.00 28.69 384 ARG A O 1
ATOM 3021 N N . VAL A 1 385 ? 20.216 -34.930 -11.266 1.00 23.77 385 VAL A N 1
ATOM 3022 C CA . VAL A 1 385 ? 21.402 -34.371 -10.615 1.00 23.77 385 VAL A CA 1
ATOM 3023 C C . VAL A 1 385 ? 21.266 -34.664 -9.130 1.00 23.77 385 VAL A C 1
ATOM 3025 O O . VAL A 1 385 ? 20.224 -34.397 -8.534 1.00 23.77 385 VAL A O 1
ATOM 3028 N N . ALA A 1 386 ? 22.287 -35.328 -8.595 1.00 23.84 386 ALA A N 1
ATOM 3029 C CA . ALA A 1 386 ? 22.407 -35.663 -7.190 1.00 23.84 386 ALA A CA 1
ATOM 3030 C C . ALA A 1 386 ? 22.456 -34.383 -6.350 1.00 23.84 386 ALA A C 1
ATOM 3032 O O . ALA A 1 386 ? 23.091 -33.401 -6.735 1.00 23.84 386 ALA A O 1
ATOM 3033 N N . VAL A 1 387 ? 21.761 -34.421 -5.219 1.00 24.02 387 VAL A N 1
ATOM 3034 C CA . VAL A 1 387 ? 21.900 -33.443 -4.146 1.00 24.02 387 VAL A CA 1
ATOM 3035 C C . VAL A 1 387 ? 23.171 -33.827 -3.397 1.00 24.02 387 VAL A C 1
ATOM 3037 O O . VAL A 1 387 ? 23.198 -34.895 -2.792 1.00 24.02 387 VAL A O 1
ATOM 3040 N N . ASP A 1 388 ? 24.205 -32.996 -3.471 1.00 25.67 388 ASP A N 1
ATOM 3041 C CA . ASP A 1 388 ? 25.211 -32.947 -2.412 1.00 25.67 388 ASP A CA 1
ATOM 3042 C C . ASP A 1 388 ? 24.858 -31.743 -1.534 1.00 25.67 388 ASP A C 1
ATOM 3044 O O . ASP A 1 388 ? 24.738 -30.616 -2.021 1.00 25.67 388 ASP A O 1
ATOM 3048 N N . ASP A 1 389 ? 24.613 -32.034 -0.258 1.00 28.44 389 ASP A N 1
ATOM 3049 C CA . ASP A 1 389 ? 24.309 -31.076 0.802 1.00 28.44 389 ASP A CA 1
ATOM 3050 C C . ASP A 1 389 ? 25.454 -30.068 0.988 1.00 28.44 389 ASP A C 1
ATOM 3052 O O . ASP A 1 389 ? 26.616 -30.477 1.055 1.00 28.44 389 ASP A O 1
ATOM 3056 N N . LEU A 1 390 ? 25.107 -28.777 1.130 1.00 27.36 390 LEU A N 1
ATOM 3057 C CA . LEU A 1 390 ? 25.629 -27.831 2.138 1.00 27.36 390 LEU A CA 1
ATOM 3058 C C . LEU A 1 390 ? 24.907 -26.475 2.086 1.00 27.36 390 LEU A C 1
ATOM 3060 O O . LEU A 1 390 ? 24.870 -25.851 0.999 1.00 27.36 390 LEU A O 1
#

Radius of gyration: 28.26 Å; chains: 1; bounding box: 68×62×82 Å

pLDDT: mean 76.28, std 20.39, range [23.77, 96.75]

Organism: Rhipicephalus sanguineus (NCBI:txid34632)

InterPro domains:
  IPR024079 Metallopeptidase, catalytic domain superfamily [G3DSA:3.40.390.10] (10-66)
  IPR036383 Thrombospondin type-1 repeat superfamily [G3DSA:2.20.100.10] (169-222)
  IPR041645 ADAMTS, cysteine-rich domain 2 [PF17771] (87-156)
  IPR050439 ADAMTS and ADAMTS-like [PTHR13723] (11-324)

Secondary structure (DSSP, 8-state):
--HHHHSTGGGTPPPSBTTTBTTS-TTTSTT-SS--TT--SSPPHHHHHHHHHHHHTTTTHHHHSPPPHHHHHHHHGGGGGGSSS-HHHHS-HHHHHHHHHT-TT-EE---GGGGGGGGT-EEEEETTEEEEEEEESPPTT-EEETTEEEETTEEEE-SS----B---BPPPEE-S--B--SBTT---EEEEE--B-TTPPBSSS----S-SEEEEE--GGG-TTSPP-SSPBPHHHHHHHHHHHHHTT-TTEEEEEEPPPP-GGGGGGGGB-EEEETTTEEEEGGGTSSSS-S--SBPPTT-EEEEETTTTEEEEEETTEEE-HHHHHTT----TT---PPPPTTTS-S-HHHHHHHHHHT---TTSS-----TTS-------------